Protein AF-A0A955LCF3-F1 (afdb_monomer_lite)

Structure (mmCIF, N/CA/C/O backbone):
data_AF-A0A955LCF3-F1
#
_entry.id   AF-A0A955LCF3-F1
#
loop_
_atom_site.group_PDB
_atom_site.id
_atom_site.type_symbol
_atom_site.label_atom_id
_atom_site.label_alt_id
_atom_site.label_comp_id
_atom_site.label_asym_id
_atom_site.label_entity_id
_atom_site.label_seq_id
_atom_site.pdbx_PDB_ins_code
_atom_site.Cartn_x
_atom_site.Cartn_y
_atom_site.Cartn_z
_atom_site.occupancy
_atom_site.B_iso_or_equiv
_atom_site.auth_seq_id
_atom_site.auth_comp_id
_atom_site.auth_asym_id
_atom_site.auth_atom_id
_atom_site.pdbx_PDB_model_num
ATOM 1 N N . PRO A 1 1 ? -8.621 13.567 19.763 1.00 68.56 1 PRO A N 1
ATOM 2 C CA . PRO A 1 1 ? -9.303 12.473 20.492 1.00 68.56 1 PRO A CA 1
ATOM 3 C C . PRO A 1 1 ? -10.406 11.928 19.591 1.00 68.56 1 PRO A C 1
ATOM 5 O O . PRO A 1 1 ? -11.086 12.728 18.954 1.00 68.56 1 PRO A O 1
ATOM 8 N N . ASP A 1 2 ? -10.533 10.608 19.506 1.00 77.88 2 ASP A N 1
ATOM 9 C CA . ASP A 1 2 ? -11.531 9.954 18.654 1.00 77.88 2 ASP A CA 1
ATOM 10 C C . ASP A 1 2 ? -12.906 9.910 19.340 1.00 77.88 2 ASP A C 1
ATOM 12 O O . ASP A 1 2 ? -13.928 9.897 18.662 1.00 77.88 2 ASP A O 1
ATOM 16 N N . LEU A 1 3 ? -12.944 9.946 20.681 1.00 83.19 3 LEU A N 1
ATOM 17 C CA . LEU A 1 3 ? -14.172 9.909 21.477 1.00 83.19 3 LEU A CA 1
ATOM 18 C C . LEU A 1 3 ? -14.136 10.851 22.686 1.00 83.19 3 LEU A C 1
ATOM 20 O O . LEU A 1 3 ? -13.083 11.099 23.280 1.00 83.19 3 LEU A O 1
ATOM 24 N N . ASN A 1 4 ? -15.328 11.303 23.082 1.00 85.75 4 ASN A N 1
ATOM 25 C CA . ASN A 1 4 ? -15.615 12.006 24.332 1.00 85.75 4 ASN A CA 1
ATOM 26 C C . ASN A 1 4 ? -16.815 11.329 25.008 1.00 85.75 4 ASN A C 1
ATOM 28 O O . ASN A 1 4 ? -17.884 11.236 24.403 1.00 85.75 4 ASN A O 1
ATOM 32 N N . ILE A 1 5 ? -16.629 10.831 26.228 1.00 81.25 5 ILE A N 1
ATOM 33 C CA . ILE A 1 5 ? -17.605 9.995 26.930 1.00 81.25 5 ILE A CA 1
ATOM 34 C C . ILE A 1 5 ? -17.799 10.540 28.336 1.00 81.25 5 ILE A C 1
ATOM 36 O O . ILE A 1 5 ? -16.832 10.730 29.069 1.00 81.25 5 ILE A O 1
ATOM 40 N N . TYR A 1 6 ? -19.052 10.749 28.724 1.00 79.25 6 TYR A N 1
ATOM 41 C CA . TYR A 1 6 ? -19.391 11.080 30.100 1.00 79.25 6 TYR A CA 1
ATOM 42 C C . TYR A 1 6 ? -19.313 9.823 30.973 1.00 79.25 6 TYR A C 1
ATOM 44 O O . TYR A 1 6 ? -20.026 8.853 30.721 1.00 79.25 6 TYR A O 1
ATOM 52 N N . ASP A 1 7 ? -18.447 9.847 31.983 1.00 79.62 7 ASP A N 1
ATOM 53 C CA . ASP A 1 7 ? -18.358 8.838 33.034 1.00 79.62 7 ASP A CA 1
ATOM 54 C C . ASP A 1 7 ? -19.402 9.166 34.116 1.00 79.62 7 ASP A C 1
ATOM 56 O O . ASP A 1 7 ? -19.225 10.139 34.858 1.00 79.62 7 ASP A O 1
ATOM 60 N N . PRO A 1 8 ? -20.491 8.383 34.233 1.00 71.81 8 PRO A N 1
ATOM 61 C CA . PRO A 1 8 ? -21.547 8.661 35.199 1.00 71.81 8 PRO A CA 1
ATOM 62 C C . PRO A 1 8 ? -21.117 8.396 36.647 1.00 71.81 8 PRO A C 1
ATOM 64 O O . PRO A 1 8 ? -21.701 8.982 37.558 1.00 71.81 8 PRO A O 1
ATOM 67 N N . ALA A 1 9 ? -20.108 7.548 36.878 1.00 75.25 9 ALA A N 1
ATOM 68 C CA . ALA A 1 9 ? -19.617 7.242 38.219 1.00 75.25 9 ALA A CA 1
ATOM 69 C C . ALA A 1 9 ? -18.753 8.384 38.766 1.00 75.25 9 ALA A C 1
ATOM 71 O O . ALA A 1 9 ? -18.907 8.786 39.917 1.00 75.25 9 ALA A O 1
ATOM 72 N N . ALA A 1 10 ? -17.873 8.936 37.928 1.00 81.38 10 ALA A N 1
ATOM 73 C CA . ALA A 1 10 ? -17.010 10.056 38.304 1.00 81.38 10 ALA A CA 1
ATOM 74 C C . ALA A 1 10 ? -17.613 11.439 37.989 1.00 81.38 10 ALA A C 1
ATOM 76 O O . ALA A 1 10 ? -17.036 12.456 38.367 1.00 81.38 10 ALA A O 1
ATOM 77 N N . GLN A 1 11 ? -18.758 11.488 37.302 1.00 82.56 11 GLN A N 1
ATOM 78 C CA . GLN A 1 11 ? -19.433 12.705 36.838 1.00 82.56 11 GLN A CA 1
ATOM 79 C C . GLN A 1 11 ? -18.547 13.637 35.990 1.00 82.56 11 GLN A C 1
ATOM 81 O O . GLN A 1 11 ? -18.689 14.861 36.034 1.00 82.56 11 GLN A O 1
ATOM 86 N N . VAL A 1 12 ? -17.642 13.070 35.189 1.00 86.44 12 VAL A N 1
ATOM 87 C CA . VAL A 1 12 ? -16.686 13.816 34.350 1.00 86.44 12 VAL A CA 1
ATOM 88 C C . VAL A 1 12 ? -16.657 13.290 32.920 1.00 86.44 12 VAL A C 1
ATOM 90 O O . VAL A 1 12 ? -16.959 12.131 32.661 1.00 86.44 12 VAL A O 1
ATOM 93 N N . ASN A 1 13 ? -16.241 14.134 31.978 1.00 86.25 13 ASN A N 1
ATOM 94 C CA . ASN A 1 13 ? -15.953 13.699 30.614 1.00 86.25 13 ASN A CA 1
ATOM 95 C C . ASN A 1 13 ? -14.552 13.082 30.530 1.00 86.25 13 ASN A C 1
ATOM 97 O O . ASN A 1 13 ? -13.574 13.693 30.967 1.00 86.25 13 ASN A O 1
ATOM 101 N N . ARG A 1 14 ? -14.455 11.901 29.920 1.00 86.25 14 ARG A N 1
ATOM 102 C CA . ARG A 1 14 ? -13.207 11.216 29.580 1.00 86.25 14 ARG A CA 1
ATOM 103 C C . ARG A 1 14 ? -13.008 11.221 28.065 1.00 86.25 14 ARG A C 1
ATOM 105 O O . ARG A 1 14 ? -13.948 11.018 27.297 1.00 86.25 14 ARG A O 1
ATOM 112 N N . TYR A 1 15 ? -11.767 11.435 27.640 1.00 87.56 15 TYR A N 1
ATOM 113 C CA . TYR A 1 15 ? -11.393 11.515 26.231 1.00 87.56 15 TYR A CA 1
ATOM 114 C C . TYR A 1 15 ? -10.524 10.324 25.856 1.00 87.56 15 TYR A C 1
ATOM 116 O O . TYR A 1 15 ? -9.544 10.037 26.539 1.00 87.56 15 TYR A O 1
ATOM 124 N N . T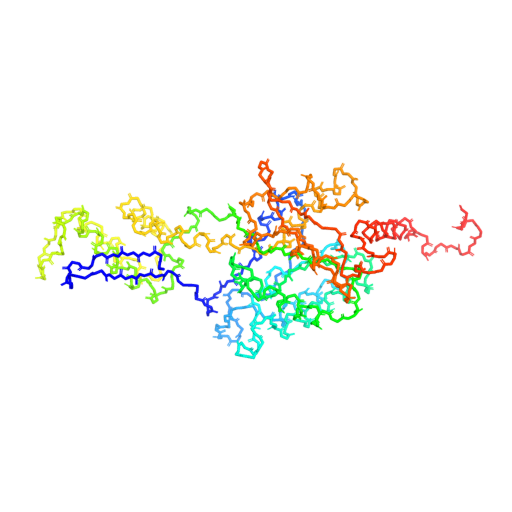YR A 1 16 ? -10.864 9.672 24.748 1.00 85.50 16 TYR A N 1
ATOM 125 C CA . TYR A 1 16 ? -10.151 8.496 24.258 1.00 85.50 16 TYR A CA 1
ATOM 126 C C . TYR A 1 16 ? -9.696 8.720 22.822 1.00 85.50 16 TYR A C 1
ATOM 128 O O . TYR A 1 16 ? -10.345 9.422 22.042 1.00 85.50 16 TYR A O 1
ATOM 136 N N . ALA A 1 17 ? -8.564 8.128 22.472 1.00 85.00 17 ALA A N 1
ATOM 137 C CA . ALA A 1 17 ? -8.089 8.023 21.105 1.00 85.00 17 ALA A CA 1
ATOM 138 C C . ALA A 1 17 ? -7.751 6.559 20.851 1.00 85.00 17 ALA A C 1
ATOM 140 O O . ALA A 1 17 ? -7.143 5.911 21.701 1.00 85.00 17 ALA A O 1
ATOM 141 N N . VAL A 1 18 ? -8.146 6.050 19.691 1.00 84.62 18 VAL A N 1
ATOM 142 C CA . VAL A 1 18 ? -7.585 4.802 19.196 1.00 84.62 18 VAL A CA 1
ATOM 143 C C . VAL A 1 18 ? -6.167 5.140 18.756 1.00 84.62 18 VAL A C 1
ATOM 145 O O . VAL A 1 18 ? -5.927 6.117 18.049 1.00 84.62 18 VAL A O 1
ATOM 148 N N . VAL A 1 19 ? -5.199 4.377 19.223 1.00 81.00 19 VAL A N 1
ATOM 149 C CA . VAL A 1 19 ? -3.806 4.548 18.825 1.00 81.00 19 VAL A CA 1
ATOM 150 C C . VAL A 1 19 ? -3.351 3.252 18.200 1.00 81.00 19 VAL A C 1
ATOM 152 O O . VAL A 1 19 ? -3.767 2.172 18.610 1.00 81.00 19 VAL A O 1
ATOM 155 N N . GLU A 1 20 ? -2.561 3.379 17.148 1.00 74.25 20 GLU A N 1
ATOM 156 C CA . GLU A 1 20 ? -1.943 2.226 16.525 1.00 74.25 20 GLU A CA 1
ATOM 157 C C . GLU A 1 20 ? -0.870 1.689 17.468 1.00 74.25 20 GLU A C 1
ATOM 159 O O . GLU A 1 20 ? 0.030 2.432 17.874 1.00 74.25 20 GLU A O 1
ATOM 164 N N . ASP A 1 21 ? -0.984 0.415 17.829 1.00 70.62 21 ASP A N 1
ATOM 165 C CA . ASP A 1 21 ? 0.067 -0.261 18.569 1.00 70.62 21 ASP A CA 1
ATOM 166 C C . ASP A 1 21 ? 1.225 -0.560 17.615 1.00 70.62 21 ASP A C 1
ATOM 168 O O . ASP A 1 21 ? 1.159 -1.459 16.779 1.00 70.62 21 ASP A O 1
ATOM 172 N N . ARG A 1 22 ? 2.299 0.223 17.737 1.00 59.50 22 ARG A N 1
ATOM 173 C CA . ARG A 1 22 ? 3.512 0.063 16.923 1.00 59.50 22 ARG A CA 1
ATOM 174 C C . ARG A 1 22 ? 4.297 -1.208 17.259 1.00 59.50 22 ARG A C 1
ATOM 176 O O . ARG A 1 22 ? 5.231 -1.528 16.532 1.00 59.50 22 ARG A O 1
ATOM 183 N N . SER A 1 23 ? 3.944 -1.904 18.342 1.00 53.34 23 SER A N 1
ATOM 184 C CA . SER A 1 23 ? 4.491 -3.218 18.685 1.00 53.34 23 SER A CA 1
ATOM 185 C C . SER A 1 23 ? 3.676 -4.382 18.108 1.00 53.34 23 SER A C 1
ATOM 187 O O . SER A 1 23 ? 4.107 -5.527 18.211 1.00 53.34 23 SER A O 1
ATOM 189 N N . ALA A 1 24 ? 2.529 -4.110 17.472 1.00 59.38 24 ALA A N 1
ATOM 190 C CA . ALA A 1 24 ? 1.652 -5.127 16.902 1.00 59.38 24 ALA A CA 1
ATOM 191 C C . ALA A 1 24 ? 1.976 -5.452 15.430 1.00 59.38 24 ALA A C 1
ATOM 193 O O . ALA A 1 24 ? 2.568 -4.663 14.690 1.00 59.38 24 ALA A O 1
ATOM 194 N N . TRP A 1 25 ? 1.543 -6.636 14.987 1.00 66.31 25 TRP A N 1
ATOM 195 C CA . TRP A 1 25 ? 1.715 -7.139 13.623 1.00 66.31 25 TRP A CA 1
ATOM 196 C C . TRP A 1 25 ? 0.864 -6.375 12.607 1.00 66.31 25 TRP A C 1
ATOM 198 O O . TRP A 1 25 ? -0.271 -6.752 12.310 1.00 66.31 25 TRP A O 1
ATOM 208 N N . LYS A 1 26 ? 1.424 -5.312 12.034 1.00 77.88 26 LYS A N 1
ATOM 209 C CA . LYS A 1 26 ? 0.866 -4.679 10.841 1.00 77.88 26 LYS A CA 1
ATOM 210 C C . LYS A 1 26 ? 1.562 -5.205 9.597 1.00 77.88 26 LYS A C 1
ATOM 212 O O . LYS A 1 26 ? 2.785 -5.249 9.543 1.00 77.88 26 LYS A O 1
ATOM 217 N N . PHE A 1 27 ? 0.764 -5.530 8.585 1.00 87.69 27 PHE A N 1
ATOM 218 C CA . PHE A 1 27 ? 1.235 -5.875 7.250 1.00 87.69 27 PHE A CA 1
ATOM 219 C C . PHE A 1 27 ? 0.326 -5.227 6.202 1.00 87.69 27 PHE A C 1
ATOM 221 O O . PHE A 1 27 ? -0.899 -5.165 6.350 1.00 87.69 27 PHE A O 1
ATOM 228 N N . ASN A 1 28 ? 0.929 -4.724 5.135 1.00 92.38 28 ASN A N 1
ATOM 229 C CA . ASN A 1 28 ? 0.263 -4.106 3.998 1.00 92.38 28 ASN A CA 1
ATOM 230 C C . ASN A 1 28 ? 0.011 -5.109 2.866 1.00 92.38 28 ASN A C 1
ATOM 232 O O . ASN A 1 28 ? -0.950 -4.904 2.129 1.00 92.38 28 ASN A O 1
ATOM 236 N N . LEU A 1 29 ? 0.803 -6.182 2.727 1.00 92.94 29 LEU A N 1
ATOM 237 C CA . LEU A 1 29 ? 0.775 -7.080 1.561 1.00 92.94 29 LEU A CA 1
ATOM 238 C C . LEU A 1 29 ? -0.628 -7.587 1.189 1.00 92.94 29 LEU A C 1
ATOM 240 O O . LEU A 1 29 ? -1.041 -7.422 0.046 1.00 92.94 29 LEU A O 1
ATOM 244 N N . TYR A 1 30 ? -1.391 -8.143 2.136 1.00 92.69 30 TYR A N 1
ATOM 245 C CA . TYR A 1 30 ? -2.743 -8.658 1.859 1.00 92.69 30 TYR A CA 1
ATOM 246 C C . TYR A 1 30 ? -3.678 -7.574 1.293 1.00 92.69 30 TYR A C 1
ATOM 248 O O . TYR A 1 30 ? -4.338 -7.766 0.270 1.00 92.69 30 TYR A O 1
ATOM 256 N N . LYS A 1 31 ? -3.692 -6.397 1.928 1.00 95.56 31 LYS A N 1
ATOM 257 C CA . LYS A 1 31 ? -4.506 -5.252 1.496 1.00 95.56 31 LYS A CA 1
ATOM 258 C C . LYS A 1 31 ? -3.986 -4.657 0.183 1.00 95.56 31 LYS A C 1
ATOM 260 O O . LYS A 1 31 ? -4.779 -4.252 -0.661 1.00 95.56 31 LYS A O 1
ATOM 265 N N . GLY A 1 32 ? -2.669 -4.664 -0.015 1.00 96.94 32 GLY A N 1
ATOM 266 C CA . GLY A 1 32 ? -2.001 -4.270 -1.250 1.00 96.94 32 GLY A CA 1
ATOM 267 C C . GLY A 1 32 ? -2.398 -5.158 -2.427 1.00 96.94 32 GLY A C 1
ATOM 268 O O . GLY A 1 32 ? -2.762 -4.638 -3.474 1.00 96.94 32 GLY A O 1
ATOM 269 N N . ILE A 1 33 ? -2.444 -6.481 -2.247 1.00 97.31 33 ILE A N 1
ATOM 270 C CA . ILE A 1 33 ? -2.895 -7.422 -3.285 1.00 97.31 33 ILE A CA 1
ATOM 271 C C . ILE A 1 33 ? -4.344 -7.129 -3.693 1.00 97.31 33 ILE A C 1
ATOM 273 O O . ILE A 1 33 ? -4.636 -7.046 -4.885 1.00 97.31 33 ILE A O 1
ATOM 277 N N . ARG A 1 34 ? -5.249 -6.905 -2.729 1.00 97.75 34 ARG A N 1
ATOM 278 C CA . ARG A 1 34 ? -6.630 -6.488 -3.038 1.00 97.75 34 ARG A CA 1
ATOM 279 C C . ARG A 1 34 ? -6.633 -5.193 -3.853 1.00 97.75 34 ARG A C 1
ATOM 281 O O . ARG A 1 34 ? -7.248 -5.140 -4.912 1.00 97.75 34 ARG A O 1
ATOM 288 N N . LEU A 1 35 ? -5.880 -4.185 -3.411 1.00 98.31 35 LEU A N 1
ATOM 289 C CA . LEU A 1 35 ? -5.780 -2.896 -4.098 1.00 98.31 35 LEU A CA 1
ATOM 290 C C . LEU A 1 35 ? -5.188 -3.012 -5.517 1.00 98.31 35 LEU A C 1
ATOM 292 O O . LEU A 1 35 ? -5.624 -2.294 -6.415 1.00 98.31 35 LEU A O 1
ATOM 296 N N . PHE A 1 36 ? -4.232 -3.918 -5.737 1.00 98.56 36 PHE A N 1
ATOM 297 C CA . PHE A 1 36 ? -3.665 -4.229 -7.052 1.00 98.56 36 PHE A CA 1
ATOM 298 C C . PHE A 1 36 ? -4.738 -4.740 -8.020 1.00 98.56 36 PHE A C 1
ATOM 300 O O . PHE A 1 36 ? -4.855 -4.219 -9.132 1.00 98.56 36 PHE A O 1
ATOM 307 N N . PHE A 1 37 ? -5.556 -5.704 -7.589 1.00 98.31 37 PHE A N 1
ATOM 308 C CA . PHE A 1 37 ? -6.634 -6.256 -8.414 1.00 98.31 37 PHE A CA 1
ATOM 309 C C . PHE A 1 37 ? -7.743 -5.238 -8.691 1.00 98.31 37 PHE A C 1
ATOM 311 O O . PHE A 1 37 ? -8.173 -5.111 -9.836 1.00 98.31 37 PHE A O 1
ATOM 318 N N . GLU A 1 38 ? -8.136 -4.442 -7.691 1.00 97.81 38 GLU A N 1
ATOM 319 C CA . GLU A 1 38 ? -9.105 -3.347 -7.870 1.00 97.81 38 GLU A CA 1
ATOM 320 C C . GLU A 1 38 ? -8.641 -2.326 -8.925 1.00 97.81 38 GLU A C 1
ATOM 322 O O . GLU A 1 38 ? -9.453 -1.737 -9.631 1.00 97.81 38 GLU A O 1
ATOM 327 N N . ASN A 1 39 ? -7.325 -2.146 -9.089 1.00 97.94 39 ASN A N 1
ATOM 328 C CA . ASN A 1 39 ? -6.742 -1.196 -10.038 1.00 97.94 39 ASN A CA 1
ATOM 329 C C . ASN A 1 39 ? -6.417 -1.792 -11.421 1.00 97.94 39 ASN A C 1
ATOM 331 O O . ASN A 1 39 ? -5.802 -1.114 -12.247 1.00 97.94 39 ASN A O 1
ATOM 335 N N . GLY A 1 40 ? -6.865 -3.018 -11.709 1.00 96.94 40 GLY A N 1
ATOM 336 C CA . GLY A 1 40 ? -6.704 -3.671 -13.014 1.00 96.94 40 GLY A CA 1
ATOM 337 C C . GLY A 1 40 ? -5.523 -4.636 -13.113 1.00 96.94 40 GLY A C 1
ATOM 338 O O . GLY A 1 40 ? -5.164 -5.045 -14.217 1.00 96.94 40 GLY A O 1
ATOM 339 N N . GLY A 1 41 ? -4.930 -5.014 -11.978 1.00 96.88 41 GLY A N 1
ATOM 340 C CA . GLY A 1 41 ? -4.024 -6.155 -11.898 1.00 96.88 41 GLY A CA 1
ATOM 341 C C . GLY A 1 41 ? -4.704 -7.468 -12.309 1.00 96.88 41 GLY A C 1
ATOM 342 O O . GLY A 1 41 ? -5.919 -7.612 -12.177 1.00 96.88 41 GLY A O 1
ATOM 343 N N . THR A 1 42 ? -3.930 -8.431 -12.815 1.00 94.69 42 THR A N 1
ATOM 344 C CA . THR A 1 42 ? -4.455 -9.701 -13.362 1.00 94.69 42 THR A CA 1
ATOM 345 C C . THR A 1 42 ? -3.771 -10.935 -12.785 1.00 94.69 42 THR A C 1
ATOM 347 O O . THR A 1 42 ? -4.429 -11.787 -12.201 1.00 94.69 42 THR A O 1
ATOM 350 N N . GLU A 1 43 ? -2.454 -11.032 -12.914 1.00 93.81 43 GLU A N 1
ATOM 351 C CA . GLU A 1 43 ? -1.640 -12.109 -12.354 1.00 93.81 43 GLU A CA 1
ATOM 352 C C . GLU A 1 43 ? -0.461 -11.487 -11.606 1.00 93.81 43 GLU A C 1
ATOM 354 O O . GLU A 1 43 ? 0.109 -10.484 -12.043 1.00 93.81 43 GLU A O 1
ATOM 359 N N . CYS A 1 44 ? -0.102 -12.059 -10.459 1.00 94.56 44 CYS A N 1
ATOM 360 C CA . CYS A 1 44 ? 1.054 -11.621 -9.690 1.00 94.56 44 CYS A CA 1
ATOM 361 C C . CYS A 1 44 ? 1.733 -12.801 -8.994 1.00 94.56 44 CYS A C 1
ATOM 363 O O . CYS A 1 44 ? 1.109 -13.815 -8.678 1.00 94.56 44 CYS A O 1
ATOM 365 N N . PHE A 1 45 ? 3.030 -12.646 -8.745 1.00 94.94 45 PHE A N 1
ATOM 366 C CA . PHE A 1 45 ? 3.792 -13.540 -7.885 1.00 94.94 45 PHE A CA 1
ATOM 367 C C . PHE A 1 45 ? 3.786 -12.974 -6.468 1.00 94.94 45 PHE A C 1
ATOM 369 O O . PHE A 1 45 ? 3.961 -11.770 -6.278 1.00 94.94 45 PHE A O 1
ATOM 376 N N . VAL A 1 46 ? 3.613 -13.843 -5.476 1.00 94.38 46 VAL A N 1
ATOM 377 C CA . VAL A 1 46 ? 3.696 -13.474 -4.061 1.00 94.38 46 VAL A CA 1
ATOM 378 C C . VAL A 1 46 ? 4.872 -14.213 -3.447 1.00 94.38 46 VAL A C 1
ATOM 380 O O . VAL A 1 46 ? 4.906 -15.442 -3.445 1.00 94.38 46 VAL A O 1
ATOM 383 N N . VAL A 1 47 ? 5.828 -13.453 -2.919 1.00 92.44 47 VAL A N 1
ATOM 384 C CA . VAL A 1 47 ? 6.967 -13.992 -2.174 1.00 92.44 47 VAL A CA 1
ATOM 385 C C . VAL A 1 47 ? 6.696 -13.754 -0.698 1.00 92.44 47 VAL A C 1
ATOM 387 O O . VAL A 1 47 ? 6.839 -12.637 -0.206 1.00 92.44 47 VAL A O 1
ATOM 390 N N . SER A 1 48 ? 6.246 -14.795 -0.001 1.00 87.56 48 SER A N 1
ATOM 391 C CA . SER A 1 48 ? 6.061 -14.728 1.448 1.00 87.56 48 SER A CA 1
ATOM 392 C C . SER A 1 48 ? 7.423 -14.751 2.125 1.00 87.56 48 SER A C 1
ATOM 394 O O . SER A 1 48 ? 8.212 -15.667 1.888 1.00 87.56 48 SER A O 1
ATOM 396 N N . VAL A 1 49 ? 7.688 -13.762 2.973 1.00 86.62 49 VAL A N 1
ATOM 397 C CA . VAL A 1 49 ? 8.933 -13.665 3.736 1.00 86.62 49 VAL A CA 1
ATOM 398 C C . VAL A 1 49 ? 8.617 -13.706 5.225 1.00 86.62 49 VAL A C 1
ATOM 400 O O . VAL A 1 49 ? 8.012 -12.792 5.774 1.00 86.62 49 VAL A O 1
ATOM 403 N N . GLY A 1 50 ? 8.998 -14.805 5.870 1.00 77.75 50 GLY A N 1
ATOM 404 C CA . GLY A 1 50 ? 8.630 -15.077 7.257 1.00 77.75 50 GLY A CA 1
ATOM 405 C C . GLY A 1 50 ? 7.211 -15.627 7.417 1.00 77.75 50 GLY A C 1
ATOM 406 O O . GLY A 1 50 ? 6.531 -15.973 6.445 1.00 77.75 50 GLY A O 1
ATOM 407 N N . ASP A 1 51 ? 6.798 -15.738 8.672 1.00 71.38 51 ASP A N 1
ATOM 408 C CA . ASP A 1 51 ? 5.480 -16.187 9.091 1.00 71.38 51 ASP A CA 1
ATOM 409 C C . ASP A 1 51 ? 4.835 -15.156 10.032 1.00 71.38 51 ASP A C 1
ATOM 411 O O . ASP A 1 51 ? 5.443 -14.169 10.447 1.00 71.38 51 ASP A O 1
ATOM 415 N N . TYR A 1 52 ? 3.567 -15.386 10.364 1.00 63.69 52 TYR A N 1
ATOM 416 C CA . TYR A 1 52 ? 2.858 -14.617 11.386 1.00 63.69 52 TYR A CA 1
ATOM 417 C C . TYR A 1 52 ? 3.219 -15.085 12.812 1.00 63.69 52 TYR A C 1
ATOM 419 O O . TYR A 1 52 ? 2.594 -14.643 13.777 1.00 63.69 52 TYR A O 1
ATOM 427 N N . THR A 1 53 ? 4.165 -16.024 12.962 1.00 53.28 53 THR A N 1
ATOM 428 C CA . THR A 1 53 ? 4.365 -16.818 14.179 1.00 53.28 53 THR A CA 1
ATOM 429 C C . THR A 1 53 ? 5.826 -17.248 14.373 1.00 53.28 53 THR A C 1
ATOM 431 O O . THR A 1 53 ? 6.200 -18.354 14.007 1.00 53.28 53 THR A O 1
ATOM 434 N N . THR A 1 54 ? 6.592 -16.452 15.121 1.00 44.78 54 THR A N 1
ATOM 435 C CA . THR A 1 54 ? 7.855 -16.825 15.800 1.00 44.78 54 THR A CA 1
ATOM 436 C C . THR A 1 54 ? 9.063 -17.238 14.937 1.00 44.78 54 THR A C 1
ATOM 438 O O . THR A 1 54 ? 9.049 -18.239 14.231 1.00 44.78 54 THR A O 1
ATOM 441 N N . ARG A 1 55 ? 10.211 -16.582 15.166 1.00 43.53 55 ARG A N 1
ATOM 442 C CA . ARG A 1 55 ? 11.550 -17.129 14.870 1.00 43.53 55 ARG A CA 1
ATOM 443 C C . ARG A 1 55 ? 12.152 -17.569 16.210 1.00 43.53 55 ARG A C 1
ATOM 445 O O . ARG A 1 55 ? 12.161 -16.790 17.153 1.00 43.53 55 ARG A O 1
ATOM 452 N N . GLU A 1 56 ? 12.582 -18.827 16.319 1.00 44.53 56 GLU A N 1
ATOM 453 C CA . GLU A 1 56 ? 13.190 -19.409 17.540 1.00 44.53 56 GLU A CA 1
ATOM 454 C C . GLU A 1 56 ? 12.301 -19.431 18.805 1.00 44.53 56 GLU A C 1
ATOM 456 O O . GLU A 1 56 ? 12.798 -19.441 19.926 1.00 44.53 56 GLU A O 1
ATOM 461 N N . GLY A 1 57 ? 10.974 -19.500 18.651 1.00 43.88 57 GLY A N 1
ATOM 462 C CA . GLY A 1 57 ? 10.053 -19.597 19.794 1.00 43.88 57 GLY A CA 1
ATOM 463 C C . GLY A 1 57 ? 9.803 -18.275 20.528 1.00 43.88 57 GLY A C 1
ATOM 464 O O . GLY A 1 57 ? 9.067 -18.268 21.513 1.00 43.88 57 GLY A O 1
ATOM 465 N N . GLU A 1 58 ? 10.342 -17.161 20.025 1.00 45.38 58 GLU A N 1
ATOM 466 C CA . GLU A 1 58 ? 10.010 -15.810 20.476 1.00 45.38 58 GLU A CA 1
ATOM 467 C C . GLU A 1 58 ? 9.201 -15.070 19.398 1.00 45.38 58 GLU A C 1
ATOM 469 O O . GLU A 1 58 ? 9.481 -15.146 18.198 1.00 45.38 58 GLU A O 1
ATOM 474 N N . LEU A 1 59 ? 8.150 -14.365 19.825 1.00 49.94 59 LEU A N 1
ATOM 475 C CA . LEU A 1 59 ? 7.341 -13.499 18.965 1.00 49.94 59 LEU A CA 1
ATOM 476 C C . LEU A 1 59 ? 8.194 -12.289 18.559 1.00 49.94 59 LEU A C 1
ATOM 478 O O . LEU A 1 59 ? 8.258 -11.309 19.296 1.00 49.94 59 LEU A O 1
ATOM 482 N N . GLN A 1 60 ? 8.845 -12.334 17.395 1.00 55.28 60 GLN A N 1
ATOM 483 C CA . GLN A 1 60 ? 9.373 -11.113 16.788 1.00 55.28 60 GLN A CA 1
ATOM 484 C C . GLN A 1 60 ? 8.233 -10.403 16.060 1.00 55.28 60 GLN A C 1
ATOM 486 O O . GLN A 1 60 ? 7.697 -10.894 15.069 1.00 55.28 60 GLN A O 1
ATOM 491 N N . ALA A 1 61 ? 7.804 -9.274 16.616 1.00 60.50 61 ALA A N 1
ATOM 492 C CA . ALA A 1 61 ? 6.802 -8.424 16.001 1.00 60.50 61 ALA A CA 1
ATOM 493 C C . ALA A 1 61 ? 7.397 -7.606 14.846 1.00 60.50 61 ALA A C 1
ATOM 495 O O . ALA A 1 61 ? 8.540 -7.155 14.914 1.00 60.50 61 ALA A O 1
ATOM 496 N N . GLY A 1 62 ? 6.584 -7.362 13.817 1.00 74.62 62 GLY A N 1
ATOM 497 C CA . GLY A 1 62 ? 6.899 -6.430 12.735 1.00 74.62 62 GLY A CA 1
ATOM 498 C C . GLY A 1 62 ? 7.632 -7.033 11.534 1.00 74.62 62 GLY A C 1
ATOM 499 O O . GLY A 1 62 ? 7.786 -8.244 11.392 1.00 74.62 62 GLY A O 1
ATOM 500 N N . VAL A 1 63 ? 8.033 -6.150 10.621 1.00 85.75 63 VAL A N 1
ATOM 501 C CA . VAL A 1 63 ? 8.662 -6.497 9.341 1.00 85.75 63 VAL A CA 1
ATOM 502 C C . VAL A 1 63 ? 10.185 -6.525 9.493 1.00 85.75 63 VAL A C 1
ATOM 504 O O . VAL A 1 63 ? 10.769 -5.627 10.094 1.00 85.75 63 VAL A O 1
ATOM 507 N N . SER A 1 64 ? 10.835 -7.539 8.915 1.00 87.38 64 SER A N 1
ATOM 508 C CA . SER A 1 64 ? 12.294 -7.714 8.930 1.00 87.38 64 SER A CA 1
ATOM 509 C C . SER A 1 64 ? 12.907 -7.383 7.568 1.00 87.38 64 SER A C 1
ATOM 511 O O . SER A 1 64 ? 12.509 -7.954 6.548 1.00 87.38 64 SER A O 1
ATOM 513 N N . GLY A 1 65 ? 13.912 -6.501 7.553 1.00 90.44 65 GLY A N 1
ATOM 514 C CA . GLY A 1 65 ? 14.659 -6.156 6.343 1.00 90.44 65 GLY A CA 1
ATOM 515 C C . GLY A 1 65 ? 15.411 -7.355 5.773 1.00 90.44 65 GLY A C 1
ATOM 516 O O . GLY A 1 65 ? 15.332 -7.597 4.575 1.00 90.44 65 GLY A O 1
ATOM 517 N N . GLU A 1 66 ? 16.040 -8.164 6.633 1.00 91.12 66 GLU A N 1
ATOM 518 C CA . GLU A 1 66 ? 16.714 -9.415 6.243 1.00 91.12 66 GLU A CA 1
ATOM 519 C C . GLU A 1 66 ? 15.746 -10.369 5.525 1.00 91.12 66 GLU A C 1
ATOM 521 O O . GLU A 1 66 ? 16.072 -10.928 4.479 1.00 91.12 66 GLU A O 1
ATOM 526 N N . SER A 1 67 ? 14.527 -10.518 6.055 1.00 91.25 67 SER A N 1
ATOM 527 C CA . SER A 1 67 ? 13.521 -11.406 5.462 1.00 91.25 67 SER A CA 1
ATOM 528 C C . SER A 1 67 ? 13.069 -10.901 4.089 1.00 91.25 67 SER A C 1
ATOM 530 O O . SER A 1 67 ? 13.019 -11.679 3.135 1.00 91.25 67 SER A O 1
ATOM 532 N N . LEU A 1 68 ? 12.796 -9.597 3.957 1.00 94.94 68 LEU A N 1
ATOM 533 C CA . LEU A 1 68 ? 12.449 -8.975 2.673 1.00 94.94 68 LEU A CA 1
ATOM 534 C C . LEU A 1 68 ? 13.591 -9.075 1.652 1.00 94.94 68 LEU A C 1
ATOM 536 O O . LEU A 1 68 ? 13.344 -9.383 0.486 1.00 94.94 68 LEU A O 1
ATOM 540 N N . GLU A 1 69 ? 14.836 -8.863 2.081 1.00 96.06 69 GLU A N 1
ATOM 541 C CA . GLU A 1 69 ? 16.015 -9.027 1.230 1.00 96.06 69 GLU A CA 1
ATOM 542 C C . GLU A 1 69 ? 16.187 -10.475 0.757 1.00 96.06 69 GLU A C 1
ATOM 544 O O . GLU A 1 69 ? 16.552 -10.679 -0.402 1.00 96.06 69 GLU A O 1
ATOM 549 N N . GLY A 1 70 ? 15.885 -11.462 1.607 1.00 95.00 70 GLY A N 1
ATOM 550 C CA . GLY A 1 70 ? 15.885 -12.878 1.235 1.00 95.00 70 GLY A CA 1
ATOM 551 C C . GLY A 1 70 ? 14.797 -13.227 0.214 1.00 95.00 70 GLY A C 1
ATOM 552 O O . GLY A 1 70 ? 15.037 -14.005 -0.708 1.00 95.00 70 GLY A O 1
ATOM 553 N N . GLY A 1 71 ? 13.616 -12.609 0.314 1.00 94.44 71 GLY A N 1
ATOM 554 C CA . GLY A 1 71 ? 12.576 -12.732 -0.714 1.00 94.44 71 GLY A CA 1
ATOM 555 C C . GLY A 1 71 ? 12.989 -12.122 -2.055 1.00 94.44 71 GLY A C 1
ATOM 556 O O . GLY A 1 71 ? 12.711 -12.690 -3.111 1.00 94.44 71 GLY A O 1
ATOM 557 N N . LEU A 1 72 ? 13.695 -10.990 -2.020 1.00 96.00 72 LEU A N 1
ATOM 558 C CA . LEU A 1 72 ? 14.240 -10.352 -3.217 1.00 96.00 72 LEU A CA 1
ATOM 559 C C . LEU A 1 72 ? 15.316 -11.227 -3.891 1.00 96.00 72 LEU A C 1
ATOM 561 O O . LEU A 1 72 ? 15.293 -11.380 -5.116 1.00 96.00 72 LEU A O 1
ATOM 565 N N . ASP A 1 73 ? 16.186 -11.862 -3.098 1.00 95.88 73 ASP A N 1
ATOM 566 C CA . ASP A 1 73 ? 17.174 -12.833 -3.591 1.00 95.88 73 ASP A CA 1
ATOM 567 C C . ASP A 1 73 ? 16.502 -14.052 -4.232 1.00 95.88 73 ASP A C 1
ATOM 569 O O . ASP A 1 73 ? 16.930 -14.514 -5.290 1.00 95.88 73 ASP A O 1
ATOM 573 N N . ALA A 1 74 ? 15.403 -14.542 -3.648 1.00 94.19 74 ALA A N 1
ATOM 574 C CA . ALA A 1 74 ? 14.671 -15.695 -4.171 1.00 94.19 74 ALA A CA 1
ATOM 575 C C . ALA A 1 74 ? 14.103 -15.468 -5.583 1.00 94.19 74 ALA A C 1
ATOM 577 O O . ALA A 1 74 ? 13.922 -16.429 -6.331 1.00 94.19 74 ALA A O 1
ATOM 578 N N . ILE A 1 75 ? 13.839 -14.214 -5.967 1.00 94.38 75 ILE A N 1
ATOM 579 C CA . ILE A 1 75 ? 13.355 -13.872 -7.312 1.00 94.38 75 ILE A CA 1
ATOM 580 C C . ILE A 1 75 ? 14.462 -13.406 -8.262 1.00 94.38 75 ILE A C 1
ATOM 582 O O . ILE A 1 75 ? 14.157 -13.105 -9.417 1.00 94.38 75 ILE A O 1
ATOM 586 N N . ALA A 1 76 ? 15.721 -13.311 -7.820 1.00 93.50 76 ALA A N 1
ATOM 587 C CA . ALA A 1 76 ? 16.811 -12.745 -8.621 1.00 93.50 76 ALA A CA 1
ATOM 588 C C . ALA A 1 76 ? 17.053 -13.517 -9.925 1.00 93.50 76 ALA A C 1
ATOM 590 O O . ALA A 1 76 ? 17.172 -12.900 -10.982 1.00 93.50 76 ALA A O 1
ATOM 591 N N . ASP A 1 77 ? 17.034 -14.847 -9.861 1.00 90.62 77 ASP A N 1
ATOM 592 C CA . ASP A 1 77 ? 17.217 -15.730 -11.023 1.00 90.62 77 ASP A CA 1
ATOM 593 C C . ASP A 1 77 ? 15.894 -16.299 -11.561 1.00 90.62 77 ASP A C 1
ATOM 595 O O . ASP A 1 77 ? 15.889 -17.184 -12.416 1.00 90.62 77 ASP A O 1
ATOM 599 N N . PHE A 1 78 ? 14.759 -15.811 -11.055 1.00 90.88 78 PHE A N 1
ATOM 600 C CA . PHE A 1 78 ? 13.444 -16.244 -11.506 1.00 90.88 78 PHE A CA 1
ATOM 601 C C . PHE A 1 78 ? 12.976 -15.400 -12.699 1.00 90.88 78 PHE A C 1
ATOM 603 O O . PHE A 1 78 ? 12.869 -14.171 -12.602 1.00 90.88 78 PHE A O 1
ATOM 610 N N . ASP A 1 79 ? 12.672 -16.075 -13.809 1.00 85.25 79 ASP A N 1
ATOM 611 C CA . ASP A 1 79 ? 12.079 -15.481 -15.008 1.00 85.25 79 ASP A CA 1
ATOM 612 C C . ASP A 1 79 ? 10.559 -15.333 -14.822 1.00 85.25 79 ASP A C 1
ATOM 614 O O . ASP A 1 79 ? 9.852 -16.309 -14.569 1.00 85.25 79 ASP A O 1
ATOM 618 N N . GLY A 1 80 ? 10.033 -14.116 -14.973 1.00 84.69 80 GLY A N 1
ATOM 619 C CA . GLY A 1 80 ? 8.589 -13.860 -14.896 1.00 84.69 80 GLY A CA 1
ATOM 620 C C . GLY A 1 80 ? 8.215 -12.486 -14.335 1.00 84.69 80 GLY A C 1
ATOM 621 O O . GLY A 1 80 ? 7.432 -11.780 -14.971 1.00 84.69 80 GLY A O 1
ATOM 622 N N . PRO A 1 81 ? 8.751 -12.065 -13.173 1.00 89.75 81 PRO A N 1
ATOM 623 C CA . PRO A 1 81 ? 8.426 -10.773 -12.586 1.00 89.75 81 PRO A CA 1
ATOM 624 C C . PRO A 1 81 ? 8.943 -9.629 -13.460 1.00 89.75 81 PRO A C 1
ATOM 626 O O . PRO A 1 81 ? 10.144 -9.501 -13.667 1.00 89.75 81 PRO A O 1
ATOM 629 N N . THR A 1 82 ? 8.043 -8.766 -13.931 1.00 95.38 82 THR A N 1
ATOM 630 C CA . THR A 1 82 ? 8.387 -7.548 -14.695 1.00 95.38 82 THR A CA 1
ATOM 631 C C . THR A 1 82 ? 8.250 -6.271 -13.864 1.00 95.38 82 THR A C 1
ATOM 633 O O . THR A 1 82 ? 8.773 -5.219 -14.233 1.00 95.38 82 THR A O 1
ATOM 636 N N . LEU A 1 83 ? 7.574 -6.356 -12.717 1.00 97.50 83 LEU A N 1
ATOM 637 C CA . LEU A 1 83 ? 7.447 -5.296 -11.724 1.00 97.50 83 LEU A CA 1
ATOM 638 C C . LEU A 1 83 ? 7.836 -5.849 -10.351 1.00 97.50 83 LEU A C 1
ATOM 640 O O . LEU A 1 83 ? 7.465 -6.972 -10.012 1.00 97.50 83 LEU A O 1
ATOM 644 N N . VAL A 1 84 ? 8.562 -5.055 -9.564 1.00 97.75 84 VAL A N 1
ATOM 645 C CA . VAL A 1 84 ? 8.941 -5.388 -8.182 1.00 97.75 84 VAL A CA 1
ATOM 646 C C . VAL A 1 84 ? 8.419 -4.303 -7.246 1.00 97.75 84 VAL A C 1
ATOM 648 O O . VAL A 1 84 ? 8.633 -3.114 -7.483 1.00 97.75 84 VAL A O 1
ATOM 651 N N . LEU A 1 85 ? 7.725 -4.720 -6.190 1.00 97.00 85 LEU A N 1
ATOM 652 C CA . LEU A 1 85 ? 7.120 -3.857 -5.177 1.00 97.00 85 LEU A CA 1
ATOM 653 C C . LEU A 1 85 ? 7.236 -4.497 -3.793 1.00 97.00 85 LEU A C 1
ATOM 655 O O . LEU A 1 85 ? 7.187 -5.717 -3.659 1.00 97.00 85 LEU A O 1
ATOM 659 N N . LEU A 1 86 ? 7.395 -3.654 -2.774 1.00 96.25 86 LEU A N 1
ATOM 660 C CA . LEU A 1 86 ? 7.668 -4.049 -1.390 1.00 96.25 86 LEU A CA 1
ATOM 661 C C . LEU A 1 86 ? 6.749 -3.257 -0.437 1.00 96.25 86 LEU A C 1
ATOM 663 O O . LEU A 1 86 ? 7.230 -2.399 0.303 1.00 96.25 86 LEU A O 1
ATOM 667 N N . PRO A 1 87 ? 5.422 -3.494 -0.452 1.00 94.69 87 PRO A N 1
ATOM 668 C CA . PRO A 1 87 ? 4.456 -2.668 0.284 1.00 94.69 87 PRO A CA 1
ATOM 669 C C . PRO A 1 87 ? 4.676 -2.690 1.806 1.00 94.69 87 PRO A C 1
ATOM 671 O O . PRO A 1 87 ? 4.341 -1.731 2.505 1.00 94.69 87 PRO A O 1
ATOM 674 N N . ASP A 1 88 ? 5.266 -3.763 2.331 1.00 93.62 88 ASP A N 1
ATOM 675 C CA . ASP A 1 88 ? 5.578 -3.911 3.756 1.00 93.62 88 ASP A CA 1
ATOM 676 C C . ASP A 1 88 ? 6.858 -3.176 4.173 1.00 93.62 88 ASP A C 1
ATOM 678 O O . ASP A 1 88 ? 7.063 -2.939 5.360 1.00 93.62 88 ASP A O 1
ATOM 682 N N . ALA A 1 89 ? 7.695 -2.732 3.227 1.00 94.56 89 ALA A N 1
ATOM 683 C CA . ALA A 1 89 ? 8.954 -2.056 3.545 1.00 94.56 89 ALA A CA 1
ATOM 684 C C . ALA A 1 89 ? 8.748 -0.728 4.299 1.00 94.56 89 ALA A C 1
ATOM 686 O O . ALA A 1 89 ? 9.612 -0.321 5.070 1.00 94.56 89 ALA A O 1
ATOM 687 N N . LEU A 1 90 ? 7.590 -0.071 4.149 1.00 93.44 90 LEU A N 1
ATOM 688 C CA . LEU A 1 90 ? 7.248 1.129 4.928 1.00 93.44 90 LEU A CA 1
ATOM 689 C C . LEU A 1 90 ? 7.064 0.870 6.432 1.00 93.44 90 LEU A C 1
ATOM 691 O O . LEU A 1 90 ? 6.971 1.825 7.199 1.00 93.44 90 LEU A O 1
ATOM 695 N N . LEU A 1 91 ? 6.960 -0.396 6.838 1.00 91.06 91 LEU A N 1
ATOM 696 C CA . LEU A 1 91 ? 6.792 -0.819 8.229 1.00 91.06 91 LEU A CA 1
ATOM 697 C C . LEU A 1 91 ? 8.119 -1.246 8.871 1.00 91.06 91 LEU A C 1
ATOM 699 O O . LEU A 1 91 ? 8.124 -1.653 10.032 1.00 91.06 91 LEU A O 1
ATOM 703 N N . LEU A 1 92 ? 9.232 -1.170 8.131 1.00 91.00 92 LEU A N 1
ATOM 704 C CA . LEU A 1 92 ? 10.559 -1.396 8.694 1.00 91.00 92 LEU A CA 1
ATOM 705 C C . LEU A 1 92 ? 10.835 -0.375 9.807 1.00 91.00 92 LEU A C 1
ATOM 707 O O . LEU A 1 92 ? 10.466 0.791 9.667 1.00 91.00 92 LEU A O 1
ATOM 711 N N . PRO A 1 93 ? 11.467 -0.787 10.915 1.00 88.25 93 PRO A N 1
ATOM 712 C CA . PRO A 1 93 ? 11.723 0.112 12.028 1.00 88.25 93 PRO A CA 1
ATOM 713 C C . PRO A 1 93 ? 12.723 1.209 11.643 1.00 88.25 93 PRO A C 1
ATOM 715 O O . PRO A 1 93 ? 13.632 1.000 10.835 1.00 88.25 93 PRO A O 1
ATOM 718 N N . ASN A 1 94 ? 12.555 2.381 12.255 1.00 89.12 94 ASN A N 1
ATOM 719 C CA . ASN A 1 94 ? 13.538 3.458 12.219 1.00 89.12 94 ASN A CA 1
ATOM 720 C C . ASN A 1 94 ? 14.654 3.157 13.240 1.00 89.12 94 ASN A C 1
ATOM 722 O O . ASN A 1 94 ? 14.345 2.838 14.389 1.00 89.12 94 ASN A O 1
ATOM 726 N N . ASP A 1 95 ? 15.920 3.267 12.827 1.00 86.94 95 ASP A N 1
ATOM 727 C CA . ASP A 1 95 ? 17.083 2.988 13.683 1.00 86.94 95 ASP A CA 1
ATOM 728 C C . ASP A 1 95 ? 17.485 4.175 14.588 1.00 86.94 95 ASP A C 1
ATOM 730 O O . ASP A 1 95 ? 18.147 3.971 15.604 1.00 86.94 95 ASP A O 1
ATOM 734 N N . ASP A 1 96 ? 17.079 5.401 14.243 1.00 85.44 96 ASP A N 1
ATOM 735 C CA . ASP A 1 96 ? 17.315 6.651 14.982 1.00 85.44 96 ASP A CA 1
ATOM 736 C C . ASP A 1 96 ? 16.066 7.569 14.966 1.00 85.44 96 ASP A C 1
ATOM 738 O O . ASP A 1 96 ? 16.049 8.626 14.324 1.00 85.44 96 ASP A O 1
ATOM 742 N N . PRO A 1 97 ? 14.978 7.184 15.662 1.00 80.31 97 PRO A N 1
ATOM 743 C CA . PRO A 1 97 ? 13.721 7.928 15.623 1.00 80.31 97 PRO A CA 1
ATOM 744 C C . PRO A 1 97 ? 13.793 9.307 16.298 1.00 80.31 97 PRO A C 1
ATOM 746 O O . PRO A 1 97 ? 12.912 10.135 16.064 1.00 80.31 97 PRO A O 1
ATOM 749 N N . GLU A 1 98 ? 14.796 9.554 17.146 1.00 81.94 98 GLU A N 1
ATOM 750 C CA . GLU A 1 98 ? 15.002 10.846 17.813 1.00 81.94 98 GLU A CA 1
ATOM 751 C C . GLU A 1 98 ? 15.854 11.809 16.967 1.00 81.94 98 GLU A C 1
ATOM 753 O O . GLU A 1 98 ? 15.665 13.024 17.071 1.00 81.94 98 GLU A O 1
ATOM 758 N N . GLY A 1 99 ? 16.757 11.292 16.121 1.00 83.88 99 GLY A N 1
ATOM 759 C CA . GLY A 1 99 ? 17.615 12.079 15.232 1.00 83.88 99 GLY A CA 1
ATOM 760 C C . GLY A 1 99 ? 17.052 12.278 13.822 1.00 83.88 99 GLY A C 1
ATOM 761 O O . GLY A 1 99 ? 16.832 13.421 13.410 1.00 83.88 99 GLY A O 1
ATOM 762 N N . ASP A 1 100 ? 16.800 11.193 13.083 1.00 82.19 100 ASP A N 1
ATOM 763 C CA . ASP A 1 100 ? 16.238 11.219 11.723 1.00 82.19 100 ASP A CA 1
ATOM 764 C C . ASP A 1 100 ? 14.992 10.319 11.624 1.00 82.19 100 ASP A C 1
ATOM 766 O O . ASP A 1 100 ? 15.067 9.162 11.193 1.00 82.19 100 ASP A O 1
ATOM 770 N N . PRO A 1 101 ? 13.799 10.839 11.975 1.00 86.19 101 PRO A N 1
ATOM 771 C CA . PRO A 1 101 ? 12.570 10.051 11.965 1.00 86.19 101 PRO A CA 1
ATOM 772 C C . PRO A 1 101 ? 12.133 9.612 10.553 1.00 86.19 101 PRO A C 1
ATOM 774 O O . PRO A 1 101 ? 11.222 8.788 10.424 1.00 86.19 101 PRO A O 1
ATOM 777 N N . TRP A 1 102 ? 12.773 10.113 9.491 1.00 90.12 102 TRP A N 1
ATOM 778 C CA . TRP A 1 102 ? 12.362 9.922 8.098 1.00 90.12 102 TRP A CA 1
ATOM 779 C C . TRP A 1 102 ? 13.160 8.846 7.355 1.00 90.12 102 TRP A C 1
ATOM 781 O O . TRP A 1 102 ? 12.993 8.704 6.142 1.00 90.12 102 TRP A O 1
ATOM 791 N N . GLN A 1 103 ? 14.004 8.077 8.049 1.00 86.00 103 GLN A N 1
ATOM 792 C CA . GLN A 1 103 ? 14.844 7.054 7.429 1.00 86.00 103 GLN A CA 1
ATOM 793 C C . GLN A 1 103 ? 14.852 5.730 8.212 1.00 86.00 103 GLN A C 1
ATOM 795 O O . GLN A 1 103 ? 14.652 5.678 9.416 1.00 86.00 103 GLN A O 1
ATOM 800 N N . SER A 1 104 ? 15.074 4.627 7.506 1.00 92.88 104 SER A N 1
ATOM 801 C CA . SER A 1 104 ? 15.395 3.319 8.081 1.00 92.88 104 SER A CA 1
ATOM 802 C C . SER A 1 104 ? 16.555 2.749 7.276 1.00 92.88 104 SER A C 1
ATOM 804 O O . SER A 1 104 ? 16.479 2.706 6.043 1.00 92.88 104 SER A O 1
ATOM 806 N N . SER A 1 105 ? 17.638 2.330 7.934 1.00 93.56 105 SER A N 1
ATOM 807 C CA . SER A 1 105 ? 18.808 1.767 7.247 1.00 93.56 105 SER A CA 1
ATOM 808 C C . SER A 1 105 ? 18.453 0.473 6.511 1.00 93.56 105 SER A C 1
ATOM 810 O O . SER A 1 105 ? 18.917 0.253 5.391 1.00 93.56 105 SER A O 1
ATOM 812 N N . GLN A 1 106 ? 17.545 -0.327 7.082 1.00 94.81 106 GLN A N 1
ATOM 813 C CA . GLN A 1 106 ? 17.005 -1.530 6.451 1.00 94.81 106 GLN A CA 1
ATOM 814 C C . GLN A 1 106 ? 16.193 -1.188 5.196 1.00 94.81 106 GLN A C 1
ATOM 816 O O . GLN A 1 106 ? 16.393 -1.802 4.150 1.00 94.81 106 GLN A O 1
ATOM 821 N N . PHE A 1 107 ? 15.321 -0.172 5.261 1.00 96.00 107 PHE A N 1
ATOM 822 C CA . PHE A 1 107 ? 14.568 0.290 4.088 1.00 96.00 107 PHE A CA 1
ATOM 823 C C . PHE A 1 107 ? 15.501 0.791 2.979 1.00 96.00 107 PHE A C 1
ATOM 825 O O . PHE A 1 107 ? 15.299 0.490 1.799 1.00 96.00 107 PHE A O 1
ATOM 832 N N . VAL A 1 108 ? 16.534 1.548 3.359 1.00 96.25 108 VAL A N 1
ATOM 833 C CA . VAL A 1 108 ? 17.545 2.075 2.440 1.00 96.25 108 VAL A CA 1
ATOM 834 C C . VAL A 1 108 ? 18.302 0.939 1.750 1.00 96.25 108 VAL A C 1
ATOM 836 O O . VAL A 1 108 ? 18.349 0.920 0.519 1.00 96.25 108 VAL A O 1
ATOM 839 N N . SER A 1 109 ? 18.830 -0.024 2.514 1.00 96.88 109 SER A N 1
ATOM 840 C CA . SER A 1 109 ? 19.537 -1.199 1.980 1.00 96.88 109 SER A CA 1
ATOM 841 C C . SER A 1 109 ? 18.666 -1.976 0.993 1.00 96.88 109 SER A C 1
ATOM 843 O O . SER A 1 109 ? 19.052 -2.185 -0.162 1.00 96.88 109 SER A O 1
ATOM 845 N N . LEU A 1 110 ? 17.437 -2.299 1.402 1.00 97.75 110 LEU A N 1
ATOM 846 C CA . LEU A 1 110 ? 16.483 -3.044 0.588 1.00 97.75 110 LEU A CA 1
ATOM 847 C C . LEU A 1 110 ? 16.123 -2.303 -0.709 1.00 97.75 110 LEU A C 1
ATOM 849 O O . LEU A 1 110 ? 16.068 -2.909 -1.783 1.00 97.75 110 LEU A O 1
ATOM 853 N N . THR A 1 111 ? 15.912 -0.986 -0.643 1.00 97.81 111 THR A N 1
ATOM 854 C CA . THR A 1 111 ? 15.587 -0.166 -1.822 1.00 97.81 111 THR A CA 1
ATOM 855 C C . THR A 1 111 ? 16.756 -0.107 -2.803 1.00 97.81 111 THR A C 1
ATOM 857 O O . THR A 1 111 ? 16.562 -0.310 -4.004 1.00 97.81 111 THR A O 1
ATOM 860 N N . GLN A 1 112 ? 17.980 0.113 -2.309 1.00 98.06 112 GLN A N 1
ATOM 861 C CA . GLN A 1 112 ? 19.188 0.093 -3.140 1.00 98.06 112 GLN A CA 1
ATOM 862 C C . GLN A 1 112 ? 19.380 -1.272 -3.814 1.00 98.06 112 GLN A C 1
ATOM 864 O O . GLN A 1 112 ? 19.632 -1.335 -5.019 1.00 98.06 112 GLN A O 1
ATOM 869 N N . LYS A 1 113 ? 19.207 -2.366 -3.061 1.00 98.12 113 LYS A N 1
ATOM 870 C CA . LYS A 1 113 ? 19.289 -3.738 -3.581 1.00 98.12 113 LYS A CA 1
ATOM 871 C C . LYS A 1 113 ? 18.232 -3.999 -4.656 1.00 98.12 113 LYS A C 1
ATOM 873 O O . LYS A 1 113 ? 18.557 -4.546 -5.705 1.00 98.12 113 LYS A O 1
ATOM 878 N N . THR A 1 114 ? 17.000 -3.535 -4.443 1.00 98.38 114 THR A N 1
ATOM 879 C CA . THR A 1 114 ? 15.897 -3.658 -5.414 1.00 98.38 114 THR A CA 1
ATOM 880 C C . THR A 1 114 ? 16.225 -2.955 -6.728 1.00 98.38 114 THR A C 1
ATOM 882 O O . THR A 1 114 ? 16.071 -3.545 -7.798 1.00 98.38 114 THR A O 1
ATOM 885 N N . LEU A 1 115 ? 16.714 -1.712 -6.666 1.00 98.56 115 LEU A N 1
ATOM 886 C CA . LEU A 1 115 ? 17.094 -0.943 -7.855 1.00 98.56 115 LEU A CA 1
ATOM 887 C C . LEU A 1 115 ? 18.264 -1.586 -8.602 1.00 98.56 115 LEU A C 1
ATOM 889 O O . LEU A 1 115 ? 18.209 -1.705 -9.829 1.00 98.56 115 LEU A O 1
ATOM 893 N N . ARG A 1 116 ? 19.290 -2.039 -7.871 1.00 98.12 116 ARG A N 1
ATOM 894 C CA . ARG A 1 116 ? 20.430 -2.764 -8.443 1.00 98.12 116 ARG A CA 1
ATOM 895 C C . ARG A 1 116 ? 19.971 -4.032 -9.153 1.00 98.12 116 ARG A C 1
ATOM 897 O O . ARG A 1 116 ? 20.289 -4.207 -10.320 1.00 98.12 116 ARG A O 1
ATOM 904 N N . GLN A 1 117 ? 19.148 -4.857 -8.508 1.00 97.62 117 GLN A N 1
ATOM 905 C CA . GLN A 1 117 ? 18.630 -6.077 -9.122 1.00 97.62 117 GLN A CA 1
ATOM 906 C C . GLN A 1 117 ? 17.797 -5.786 -10.375 1.00 97.62 117 GLN A C 1
ATOM 908 O O . GLN A 1 117 ? 17.965 -6.462 -11.386 1.00 97.62 117 GLN A O 1
ATOM 913 N N . CYS A 1 118 ? 16.933 -4.765 -10.358 1.00 98.00 118 CYS A N 1
ATOM 914 C CA . CYS A 1 118 ? 16.177 -4.387 -11.556 1.00 98.00 118 CYS A CA 1
ATOM 915 C C . CYS A 1 118 ? 17.107 -3.989 -12.715 1.00 98.00 118 CYS A C 1
ATOM 917 O O . CYS A 1 118 ? 16.883 -4.401 -13.852 1.00 98.00 118 CYS A O 1
ATOM 919 N N . ALA A 1 119 ? 18.182 -3.251 -12.422 1.00 97.56 119 ALA A N 1
ATOM 920 C CA . ALA A 1 119 ? 19.176 -2.861 -13.417 1.00 97.56 119 ALA A CA 1
ATOM 921 C C . ALA A 1 119 ? 20.027 -4.039 -13.923 1.00 97.56 119 ALA A C 1
ATOM 923 O O . ALA A 1 119 ? 20.262 -4.142 -15.125 1.00 97.56 119 ALA A O 1
ATOM 924 N N . ASP A 1 120 ? 20.449 -4.939 -13.033 1.00 96.75 120 ASP A N 1
ATOM 925 C CA . ASP A 1 120 ? 21.292 -6.098 -13.352 1.00 96.75 120 ASP A CA 1
ATOM 926 C C . ASP A 1 120 ? 20.545 -7.178 -14.144 1.00 96.75 120 ASP A C 1
ATOM 928 O O . ASP A 1 120 ? 21.158 -7.988 -14.848 1.00 96.75 120 ASP A O 1
ATOM 932 N N . ARG A 1 121 ? 19.218 -7.260 -13.989 1.00 95.94 121 ARG A N 1
ATOM 933 C CA . ARG A 1 121 ? 18.367 -8.185 -14.753 1.00 95.94 121 ARG A CA 1
ATOM 934 C C . ARG A 1 121 ? 17.861 -7.574 -16.052 1.00 95.94 121 ARG A C 1
ATOM 936 O O . ARG A 1 121 ? 17.806 -8.277 -17.059 1.00 95.94 121 ARG A O 1
ATOM 943 N N . GLY A 1 122 ? 17.539 -6.281 -16.057 1.00 95.75 122 GLY A N 1
ATOM 944 C CA . GLY A 1 122 ? 17.092 -5.573 -17.261 1.00 95.75 122 GLY A CA 1
ATOM 945 C C . GLY A 1 122 ? 15.731 -6.038 -17.802 1.00 95.75 122 GLY A C 1
ATOM 946 O O . GLY A 1 122 ? 15.340 -5.667 -18.904 1.00 95.75 122 GLY A O 1
ATOM 947 N N . ASP A 1 123 ? 15.003 -6.865 -17.055 1.00 95.88 123 ASP A N 1
ATOM 948 C CA . ASP A 1 123 ? 13.696 -7.433 -17.408 1.00 95.88 123 ASP A CA 1
ATOM 949 C C . ASP A 1 123 ? 12.561 -6.921 -16.503 1.00 95.88 123 ASP A C 1
ATOM 951 O O . ASP A 1 123 ? 11.387 -7.177 -16.771 1.00 95.88 123 ASP A O 1
ATOM 955 N N . ARG A 1 124 ? 12.903 -6.178 -15.444 1.00 96.38 124 ARG A N 1
ATOM 956 C CA . ARG A 1 124 ? 11.977 -5.764 -14.389 1.00 96.38 124 ARG A CA 1
ATOM 957 C C . ARG A 1 124 ? 12.189 -4.325 -13.938 1.00 96.38 124 ARG A C 1
ATOM 959 O O . ARG A 1 124 ? 13.258 -3.747 -14.125 1.00 96.38 124 ARG A O 1
ATOM 966 N N . PHE A 1 125 ? 11.147 -3.744 -13.352 1.00 98.62 125 PHE A N 1
ATOM 967 C CA . PHE A 1 125 ? 11.107 -2.343 -12.934 1.00 98.62 125 PHE A CA 1
ATOM 968 C C . PHE A 1 125 ? 10.553 -2.198 -11.510 1.00 98.62 125 PHE A C 1
ATOM 970 O O . PHE A 1 125 ? 9.542 -2.810 -11.165 1.00 98.62 125 PHE A O 1
ATOM 977 N N . ALA A 1 126 ? 11.191 -1.372 -10.683 1.00 98.62 126 ALA A N 1
ATOM 978 C CA . ALA A 1 126 ? 10.799 -1.155 -9.294 1.00 98.62 126 ALA A CA 1
ATOM 979 C C . ALA A 1 126 ? 9.715 -0.072 -9.161 1.00 98.62 126 ALA A C 1
ATOM 981 O O . ALA A 1 126 ? 9.859 1.040 -9.675 1.00 98.62 126 ALA A O 1
ATOM 982 N N . ILE A 1 127 ? 8.657 -0.367 -8.407 1.00 98.75 127 ILE A N 1
ATOM 983 C CA . ILE A 1 127 ? 7.666 0.618 -7.961 1.00 98.75 127 ILE A CA 1
ATOM 984 C C . ILE A 1 127 ? 7.859 0.797 -6.459 1.00 98.75 127 ILE A C 1
ATOM 986 O O . ILE A 1 127 ? 7.622 -0.121 -5.676 1.00 98.75 127 ILE A O 1
ATOM 990 N N . LEU A 1 128 ? 8.325 1.980 -6.072 1.00 98.50 128 LEU A N 1
ATOM 991 C CA . LEU A 1 128 ? 8.769 2.272 -4.717 1.00 98.50 128 LEU A CA 1
ATOM 992 C C . LEU A 1 128 ? 7.803 3.218 -4.008 1.00 98.50 128 LEU A C 1
ATOM 994 O O . LEU A 1 128 ? 7.307 4.191 -4.582 1.00 98.50 128 LEU A O 1
ATOM 998 N N . ASP A 1 129 ? 7.593 2.947 -2.729 1.00 98.12 129 ASP A N 1
ATOM 999 C CA . ASP A 1 129 ? 6.929 3.859 -1.810 1.00 98.12 129 ASP A CA 1
ATOM 1000 C C . ASP A 1 129 ? 7.971 4.726 -1.082 1.00 98.12 129 ASP A C 1
ATOM 1002 O O . ASP A 1 129 ? 9.160 4.404 -1.057 1.00 98.12 129 ASP A O 1
ATOM 1006 N N . ILE A 1 130 ? 7.543 5.838 -0.485 1.00 96.56 130 ILE A N 1
ATOM 1007 C CA . ILE A 1 130 ? 8.433 6.743 0.255 1.00 96.56 130 ILE A CA 1
ATOM 1008 C C . ILE A 1 130 ? 8.344 6.451 1.761 1.00 96.56 130 ILE A C 1
ATOM 1010 O O . ILE A 1 130 ? 7.292 6.651 2.377 1.00 96.56 130 ILE A O 1
ATOM 1014 N N . TYR A 1 131 ? 9.448 6.006 2.367 1.00 95.25 131 TYR A N 1
ATOM 1015 C CA . TYR A 1 131 ? 9.550 5.832 3.821 1.00 95.25 131 TYR A CA 1
ATOM 1016 C C . TYR A 1 131 ? 9.295 7.148 4.569 1.00 95.25 131 TYR A C 1
ATOM 1018 O O . TYR A 1 131 ? 9.591 8.224 4.060 1.00 95.25 131 TYR A O 1
ATOM 1026 N N . GLY A 1 132 ? 8.676 7.078 5.749 1.00 92.00 132 GLY A N 1
ATOM 1027 C CA . GLY A 1 132 ? 8.294 8.265 6.524 1.00 92.00 132 GLY A CA 1
ATOM 1028 C C . GLY A 1 132 ? 7.046 9.000 6.016 1.00 92.00 132 GLY A C 1
ATOM 1029 O O . GLY A 1 132 ? 6.588 9.931 6.673 1.00 92.00 132 GLY A O 1
ATOM 1030 N N . SER A 1 133 ? 6.421 8.573 4.908 1.00 92.88 133 SER A N 1
ATOM 1031 C CA . SER A 1 133 ? 5.203 9.223 4.381 1.00 92.88 133 SER A CA 1
ATOM 1032 C C . SER A 1 133 ? 4.033 9.257 5.366 1.00 92.88 133 SER A C 1
ATOM 1034 O O . SER A 1 133 ? 3.215 10.171 5.313 1.00 92.88 133 SER A O 1
ATOM 1036 N N . SER A 1 134 ? 3.936 8.275 6.265 1.00 90.00 134 SER A N 1
ATOM 1037 C CA . SER A 1 134 ? 2.908 8.221 7.316 1.00 90.00 134 SER A CA 1
ATOM 1038 C C . SER A 1 134 ? 3.094 9.283 8.402 1.00 90.00 134 SER A C 1
ATOM 1040 O O . SER A 1 134 ? 2.160 9.555 9.153 1.00 90.00 134 SER A O 1
ATOM 1042 N N . LEU A 1 135 ? 4.288 9.872 8.490 1.00 89.69 135 LEU A N 1
ATOM 1043 C CA . LEU A 1 135 ? 4.646 10.893 9.468 1.00 89.69 135 LEU A CA 1
ATOM 1044 C C . LEU A 1 135 ? 4.427 12.317 8.935 1.00 89.69 135 LEU A C 1
ATOM 1046 O O . LEU A 1 135 ? 4.520 13.270 9.707 1.00 89.69 135 LEU A O 1
ATOM 1050 N N . VAL A 1 136 ? 4.123 12.477 7.641 1.00 91.69 136 VAL A N 1
ATOM 1051 C CA . VAL A 1 136 ? 3.783 13.780 7.059 1.00 91.69 136 VAL A CA 1
ATOM 1052 C C . VAL A 1 136 ? 2.355 14.146 7.490 1.00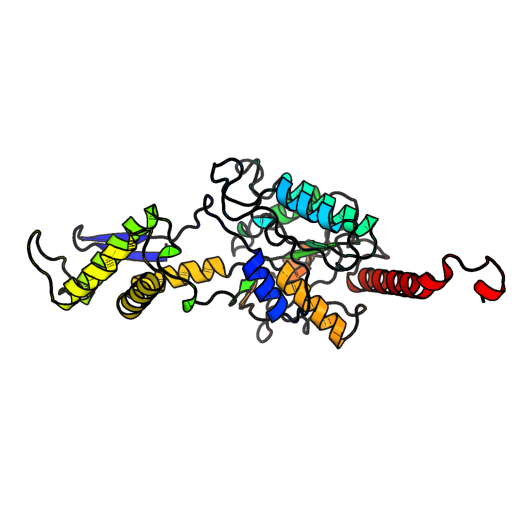 91.69 136 VAL A C 1
ATOM 1054 O O . VAL A 1 136 ? 1.415 13.416 7.163 1.00 91.69 136 VAL A O 1
ATOM 1057 N N . PRO A 1 137 ? 2.150 15.249 8.231 1.00 88.62 137 PRO A N 1
ATOM 1058 C CA . PRO A 1 137 ? 0.821 15.700 8.617 1.00 88.62 137 PRO A CA 1
ATOM 1059 C C . PRO A 1 137 ? 0.093 16.332 7.427 1.00 88.62 137 PRO A C 1
ATOM 1061 O O . PRO A 1 137 ? 0.704 16.764 6.456 1.00 88.62 137 PRO A O 1
ATOM 1064 N N . SER A 1 138 ? -1.226 16.496 7.540 1.00 85.44 138 SER A N 1
ATOM 1065 C CA . SER A 1 138 ? -2.054 17.127 6.500 1.00 85.44 138 SER A CA 1
ATOM 1066 C C . SER A 1 138 ? -1.731 18.603 6.222 1.00 85.44 138 SER A C 1
ATOM 1068 O O . SER A 1 138 ? -2.298 19.178 5.298 1.00 85.44 138 SER A O 1
ATOM 1070 N N . THR A 1 139 ? -0.893 19.240 7.048 1.00 86.62 139 THR A N 1
ATOM 1071 C CA . THR A 1 139 ? -0.340 20.585 6.810 1.00 86.62 139 THR A CA 1
ATOM 1072 C C . THR A 1 139 ? 0.885 20.568 5.893 1.00 86.62 139 THR A C 1
ATOM 1074 O O . THR A 1 139 ? 1.416 21.629 5.579 1.00 86.62 139 THR A O 1
ATOM 1077 N N . ASN A 1 140 ? 1.327 19.382 5.463 1.00 88.56 140 ASN A N 1
ATOM 1078 C CA . ASN A 1 140 ? 2.485 19.133 4.602 1.00 88.56 140 ASN A CA 1
ATOM 1079 C C . ASN A 1 140 ? 3.828 19.534 5.241 1.00 88.56 140 ASN A C 1
ATOM 1081 O O . ASN A 1 140 ? 4.857 19.590 4.565 1.00 88.56 140 ASN A O 1
ATOM 1085 N N . GLU A 1 141 ? 3.846 19.779 6.555 1.00 87.62 141 GLU A N 1
ATOM 1086 C CA . GLU A 1 141 ? 5.074 20.030 7.311 1.00 87.62 141 GLU A CA 1
ATOM 1087 C C . GLU A 1 141 ? 6.047 18.848 7.188 1.00 87.62 141 GLU A C 1
ATOM 1089 O O . GLU A 1 141 ? 5.641 17.691 7.094 1.00 87.62 141 GLU A O 1
ATOM 1094 N N . ASN A 1 142 ? 7.351 19.135 7.174 1.00 87.50 142 ASN A N 1
ATOM 1095 C CA . ASN A 1 142 ? 8.440 18.150 7.069 1.00 87.50 142 ASN A CA 1
ATOM 1096 C C . ASN A 1 142 ? 8.459 17.290 5.790 1.00 87.50 142 ASN A C 1
ATOM 1098 O O . ASN A 1 142 ? 9.366 16.477 5.616 1.00 87.50 142 ASN A O 1
ATOM 1102 N N . MET A 1 143 ? 7.532 17.500 4.851 1.00 93.06 143 MET A N 1
ATOM 1103 C CA . MET A 1 143 ? 7.484 16.766 3.584 1.00 93.06 143 MET A CA 1
ATOM 1104 C C . MET A 1 143 ? 8.805 16.877 2.797 1.00 93.06 143 MET A C 1
ATOM 1106 O O . MET A 1 143 ? 9.295 15.887 2.257 1.00 93.06 143 MET A O 1
ATOM 1110 N N . GLY A 1 144 ? 9.427 18.062 2.783 1.00 92.88 144 GLY A N 1
ATOM 1111 C CA . GLY A 1 144 ? 10.738 18.267 2.160 1.00 92.88 144 GLY A CA 1
ATOM 1112 C C . GLY A 1 144 ? 11.844 17.406 2.781 1.00 92.88 144 GLY A C 1
ATOM 1113 O O . GLY A 1 144 ? 12.631 16.814 2.044 1.00 92.88 144 GLY A O 1
ATOM 1114 N N . SER A 1 145 ? 11.858 17.271 4.112 1.00 92.62 145 SER A N 1
ATOM 1115 C CA . SER A 1 145 ? 12.822 16.439 4.846 1.00 92.62 145 SER A CA 1
ATOM 1116 C C . SER A 1 145 ? 12.647 14.955 4.531 1.00 92.62 145 SER A C 1
ATOM 1118 O O . SER A 1 145 ? 13.634 14.269 4.285 1.00 92.62 145 SER A O 1
ATOM 1120 N N . VAL A 1 146 ? 11.402 14.478 4.428 1.00 94.75 146 VAL A N 1
ATOM 1121 C CA . VAL A 1 146 ? 11.100 13.102 3.998 1.00 94.75 146 VAL A CA 1
ATOM 1122 C C . VAL A 1 146 ? 11.657 12.823 2.602 1.00 94.75 146 VAL A C 1
ATOM 1124 O O . VAL A 1 146 ? 12.303 11.799 2.367 1.00 94.75 146 VAL A O 1
ATOM 1127 N N . PHE A 1 147 ? 11.452 13.744 1.659 1.00 95.12 147 PHE A N 1
ATOM 1128 C CA . PHE A 1 147 ? 11.974 13.582 0.302 1.00 95.12 147 PHE A CA 1
ATOM 1129 C C . PHE A 1 147 ? 13.494 13.662 0.250 1.00 95.12 147 PHE A C 1
ATOM 1131 O O . PHE A 1 147 ? 14.110 12.939 -0.531 1.00 95.12 147 PHE A O 1
ATOM 1138 N N . GLU A 1 148 ? 14.111 14.528 1.048 1.00 94.00 148 GLU A N 1
ATOM 1139 C CA . GLU A 1 148 ? 15.564 14.615 1.141 1.00 94.00 148 GLU A CA 1
ATOM 1140 C C . GLU A 1 148 ? 16.170 13.321 1.701 1.00 94.00 148 GLU A C 1
ATOM 1142 O O . GLU A 1 148 ? 17.050 12.752 1.051 1.00 94.00 148 GLU A O 1
ATOM 1147 N N . ALA A 1 149 ? 15.634 12.796 2.806 1.00 94.19 149 ALA A N 1
ATOM 1148 C CA . ALA A 1 149 ? 16.072 11.537 3.409 1.00 94.19 149 ALA A CA 1
ATOM 1149 C C . ALA A 1 149 ? 15.947 10.356 2.433 1.00 94.19 149 ALA A C 1
ATOM 1151 O O . ALA A 1 149 ? 16.891 9.578 2.263 1.00 94.19 149 ALA A O 1
ATOM 1152 N N . PHE A 1 150 ? 14.823 10.258 1.711 1.00 95.56 150 PHE A N 1
ATOM 1153 C CA . PHE A 1 150 ? 14.646 9.253 0.660 1.00 95.56 150 PHE A CA 1
ATOM 1154 C C . PHE A 1 150 ? 15.693 9.401 -0.452 1.00 95.56 150 PHE A C 1
ATOM 1156 O O . PHE A 1 150 ? 16.360 8.437 -0.827 1.00 95.56 150 PHE A O 1
ATOM 1163 N N . ARG A 1 151 ? 15.879 10.618 -0.977 1.00 95.31 151 ARG A N 1
ATOM 1164 C CA . ARG A 1 151 ? 16.801 10.884 -2.094 1.00 95.31 151 ARG A CA 1
ATOM 1165 C C . ARG A 1 151 ? 18.260 10.617 -1.725 1.00 95.31 151 ARG A C 1
ATOM 1167 O O . ARG A 1 151 ? 19.002 10.125 -2.574 1.00 95.31 151 ARG A O 1
ATOM 1174 N N . GLN A 1 152 ? 18.669 10.935 -0.499 1.00 93.31 152 GLN A N 1
ATOM 1175 C CA . GLN A 1 152 ? 20.003 10.617 0.013 1.00 93.31 152 GLN A CA 1
ATOM 1176 C C . GLN A 1 152 ? 20.173 9.102 0.218 1.00 93.31 152 GLN A C 1
ATOM 1178 O O . GLN A 1 152 ? 21.237 8.560 -0.079 1.00 93.31 152 GLN A O 1
ATOM 1183 N N . GLY A 1 153 ? 19.108 8.413 0.642 1.00 93.50 153 GLY A N 1
ATOM 1184 C CA . GLY A 1 153 ? 19.105 6.977 0.904 1.00 93.50 153 GLY A CA 1
ATOM 1185 C C . GLY A 1 153 ? 19.202 6.091 -0.343 1.00 93.50 153 GLY A C 1
ATOM 1186 O O . GLY A 1 153 ? 19.955 5.129 -0.339 1.00 93.50 153 GLY A O 1
ATOM 1187 N N . ILE A 1 154 ? 18.508 6.389 -1.446 1.00 93.81 154 ILE A N 1
ATOM 1188 C CA . ILE A 1 154 ? 18.399 5.446 -2.588 1.00 93.81 154 ILE A CA 1
ATOM 1189 C C . ILE A 1 154 ? 19.682 5.217 -3.414 1.00 93.81 154 ILE A C 1
ATOM 1191 O O . ILE A 1 154 ? 19.684 4.395 -4.330 1.00 93.81 154 ILE A O 1
ATOM 1195 N N . GLY A 1 155 ? 20.781 5.919 -3.125 1.00 92.88 155 GLY A N 1
ATOM 1196 C CA . GLY A 1 155 ? 22.050 5.741 -3.838 1.00 92.88 155 GLY A CA 1
ATOM 1197 C C . GLY A 1 155 ? 22.035 6.276 -5.280 1.00 92.88 155 GLY A C 1
ATOM 1198 O O . GLY A 1 155 ? 21.329 7.241 -5.591 1.00 92.88 155 GLY A O 1
ATOM 1199 N N . ASN A 1 156 ? 22.881 5.703 -6.148 1.00 94.56 156 ASN A N 1
ATOM 1200 C CA . ASN A 1 156 ? 23.087 6.139 -7.545 1.00 94.56 156 ASN A CA 1
ATOM 1201 C C . ASN A 1 156 ? 22.876 5.025 -8.589 1.00 94.56 156 ASN A C 1
ATOM 1203 O O . ASN A 1 156 ? 22.944 5.288 -9.788 1.00 94.56 156 ASN A O 1
ATOM 1207 N N . GLU A 1 157 ? 22.662 3.784 -8.161 1.00 95.88 157 GLU A N 1
ATOM 1208 C CA . GLU A 1 157 ? 22.573 2.624 -9.051 1.00 95.88 157 GLU A CA 1
ATOM 1209 C C . GLU A 1 157 ? 21.117 2.337 -9.420 1.00 95.88 157 GLU A C 1
ATOM 1211 O O . GLU A 1 157 ? 20.212 2.518 -8.610 1.00 95.88 157 GLU A O 1
ATOM 1216 N N . GLY A 1 158 ? 20.875 1.917 -10.664 1.00 97.25 158 GLY A N 1
ATOM 1217 C CA . GLY A 1 158 ? 19.552 1.474 -11.112 1.00 97.25 158 GLY A CA 1
ATOM 1218 C C . GLY A 1 158 ? 18.431 2.520 -11.074 1.00 97.25 158 GLY A C 1
ATOM 1219 O O . GLY A 1 158 ? 17.272 2.158 -11.242 1.00 97.25 158 GLY A O 1
ATOM 1220 N N . LEU A 1 159 ? 18.735 3.816 -10.919 1.00 97.94 159 LEU A N 1
ATOM 1221 C CA . LEU A 1 159 ? 17.725 4.885 -10.805 1.00 97.94 159 LEU A CA 1
ATOM 1222 C C . LEU A 1 159 ? 16.738 4.916 -11.982 1.00 97.94 159 LEU A C 1
ATOM 1224 O O . LEU A 1 159 ? 15.550 5.190 -11.828 1.00 97.94 159 LEU A O 1
ATOM 1228 N N . SER A 1 160 ? 17.212 4.589 -13.179 1.00 98.00 160 SER A N 1
ATOM 1229 C CA . SER A 1 160 ? 16.356 4.549 -14.359 1.00 98.00 160 SER A CA 1
ATOM 1230 C C . SER A 1 160 ? 15.460 3.311 -14.446 1.00 98.00 160 SER A C 1
ATOM 1232 O O . SER A 1 160 ? 14.619 3.279 -15.336 1.00 98.00 160 SER A O 1
ATOM 1234 N N . TYR A 1 161 ? 15.618 2.330 -13.552 1.00 98.50 161 TYR A N 1
ATOM 1235 C CA . TYR A 1 161 ? 14.820 1.103 -13.439 1.00 98.50 161 TYR A CA 1
ATOM 1236 C C . TYR A 1 161 ? 13.816 1.147 -12.280 1.00 98.50 161 TYR A C 1
ATOM 1238 O O . TYR A 1 161 ? 13.222 0.125 -11.948 1.00 98.50 161 TYR A O 1
ATOM 1246 N N . GLY A 1 162 ? 13.604 2.313 -11.667 1.00 98.31 162 GLY A N 1
ATOM 1247 C CA . GLY A 1 162 ? 12.598 2.479 -10.629 1.00 98.31 162 GLY A CA 1
ATOM 1248 C C . GLY A 1 162 ? 11.849 3.800 -10.717 1.00 98.31 162 GLY A C 1
ATOM 1249 O O . GLY A 1 162 ? 12.330 4.780 -11.292 1.00 98.31 162 GLY A O 1
ATOM 1250 N N . ALA A 1 163 ? 10.660 3.826 -10.128 1.00 98.69 163 ALA A N 1
ATOM 1251 C CA . ALA A 1 163 ? 9.870 5.031 -9.915 1.00 98.69 163 ALA A CA 1
ATOM 1252 C C . ALA A 1 163 ? 9.307 5.032 -8.497 1.00 98.69 163 ALA A C 1
ATOM 1254 O O . ALA A 1 163 ? 8.845 4.001 -8.013 1.00 98.69 163 ALA A O 1
ATOM 1255 N N . ALA A 1 164 ? 9.323 6.197 -7.852 1.00 98.38 164 ALA A N 1
ATOM 1256 C CA . ALA A 1 164 ? 8.755 6.368 -6.523 1.00 98.38 164 ALA A CA 1
ATOM 1257 C C . ALA A 1 164 ? 7.456 7.175 -6.555 1.00 98.38 164 ALA A C 1
ATOM 1259 O O . ALA A 1 164 ? 7.306 8.077 -7.390 1.00 98.38 164 ALA A O 1
ATOM 1260 N N . TYR A 1 165 ? 6.542 6.858 -5.638 1.00 98.56 165 TYR A N 1
ATOM 1261 C CA . TYR A 1 165 ? 5.201 7.435 -5.571 1.00 98.56 165 TYR A CA 1
ATOM 1262 C C . TYR A 1 165 ? 4.874 7.971 -4.177 1.00 98.56 165 TYR A C 1
ATOM 1264 O O . TYR A 1 165 ? 5.170 7.344 -3.163 1.00 98.56 165 TYR A O 1
ATOM 1272 N N . PHE A 1 166 ? 4.240 9.141 -4.142 1.00 97.88 166 PHE A N 1
ATOM 1273 C CA . PHE A 1 166 ? 3.791 9.810 -2.923 1.00 97.88 166 PHE A CA 1
ATOM 1274 C C . PHE A 1 166 ? 2.473 10.550 -3.189 1.00 97.88 166 PHE A C 1
ATOM 1276 O O . PHE A 1 166 ? 2.313 11.106 -4.280 1.00 97.88 166 PHE A O 1
ATOM 1283 N N . PRO A 1 167 ? 1.551 10.652 -2.217 1.00 97.19 167 PRO A N 1
ATOM 1284 C CA . PRO A 1 167 ? 1.608 10.126 -0.843 1.00 97.19 167 PRO A CA 1
ATOM 1285 C C . PRO A 1 167 ? 0.956 8.741 -0.683 1.00 97.19 167 PRO A C 1
ATOM 1287 O O . PRO A 1 167 ? 0.602 8.092 -1.666 1.00 97.19 167 PRO A O 1
ATOM 1290 N N . LEU A 1 168 ? 0.786 8.308 0.575 1.00 97.75 168 LEU A N 1
ATOM 1291 C CA . LEU A 1 168 ? -0.088 7.189 0.945 1.00 97.75 168 LEU A CA 1
ATOM 1292 C C . LEU A 1 168 ? -1.537 7.448 0.508 1.00 97.75 168 LEU A C 1
ATOM 1294 O O . LEU A 1 168 ? -1.953 8.588 0.281 1.00 97.75 168 LEU A O 1
ATOM 1298 N N . LEU A 1 169 ? -2.316 6.375 0.419 1.00 98.12 169 LEU A N 1
ATOM 1299 C CA . LEU A 1 169 ? -3.687 6.397 -0.078 1.00 98.12 169 LEU A CA 1
ATOM 1300 C C . LEU A 1 169 ? -4.673 6.122 1.054 1.00 98.12 169 LEU A C 1
ATOM 1302 O O . LEU A 1 169 ? -4.507 5.162 1.799 1.00 98.12 169 LEU A O 1
ATOM 1306 N N . GLU A 1 170 ? -5.718 6.944 1.152 1.00 97.19 170 GLU A N 1
ATOM 1307 C CA . GLU A 1 170 ? -6.911 6.659 1.950 1.00 97.19 170 GLU A CA 1
ATOM 1308 C C . GLU A 1 170 ? -7.854 5.822 1.065 1.00 97.19 170 GLU A C 1
ATOM 1310 O O . GLU A 1 170 ? -8.370 6.316 0.060 1.00 97.19 170 GLU A O 1
ATOM 1315 N N . THR A 1 171 ? -8.016 4.535 1.379 1.00 97.56 171 THR A N 1
ATOM 1316 C CA . THR A 1 171 ? -8.680 3.537 0.515 1.00 97.56 171 THR A CA 1
ATOM 1317 C C . THR A 1 171 ? -10.030 3.058 1.064 1.00 97.56 171 THR A C 1
ATOM 1319 O O . THR A 1 171 ? -10.460 3.459 2.145 1.00 97.56 171 THR A O 1
ATOM 1322 N N . THR A 1 172 ? -10.724 2.211 0.302 1.00 96.44 172 THR A N 1
ATOM 1323 C CA . THR A 1 172 ? -11.959 1.515 0.717 1.00 96.44 172 THR A CA 1
ATOM 1324 C C . THR A 1 172 ? -11.802 -0.008 0.722 1.00 96.44 172 THR A C 1
ATOM 1326 O O . THR A 1 172 ? -12.790 -0.732 0.625 1.00 96.44 172 THR A O 1
ATOM 1329 N N . VAL A 1 173 ? -10.563 -0.504 0.797 1.00 95.75 173 VAL A N 1
ATOM 1330 C CA . VAL A 1 173 ? -10.236 -1.935 0.689 1.00 95.75 173 VAL A CA 1
ATOM 1331 C C . VAL A 1 173 ? -10.760 -2.727 1.885 1.00 95.75 173 VAL A C 1
ATOM 1333 O O . VAL A 1 173 ? -11.213 -3.854 1.725 1.00 95.75 173 VAL A O 1
ATOM 1336 N N . VAL A 1 174 ? -10.690 -2.177 3.092 1.00 94.62 174 VAL A N 1
ATOM 1337 C CA . VAL A 1 174 ? -11.181 -2.817 4.317 1.00 94.62 174 VAL A CA 1
ATOM 1338 C C . VAL A 1 174 ? -12.545 -2.241 4.664 1.00 94.62 174 VAL A C 1
ATOM 1340 O O . VAL A 1 174 ? -12.694 -1.030 4.843 1.00 94.62 174 VAL A O 1
ATOM 1343 N N . SER A 1 175 ? -13.544 -3.107 4.776 1.00 93.31 175 SER A N 1
ATOM 1344 C CA . SER A 1 175 ? -14.896 -2.736 5.191 1.00 93.31 175 SER A CA 1
ATOM 1345 C C . SER A 1 175 ? -15.101 -2.908 6.697 1.00 93.31 175 SER A C 1
ATOM 1347 O O . SER A 1 175 ? -14.394 -3.658 7.367 1.00 93.31 175 SER A O 1
ATOM 1349 N N . LEU A 1 176 ? -16.120 -2.241 7.246 1.00 90.56 176 LEU A N 1
ATOM 1350 C CA . LEU A 1 176 ? -16.466 -2.365 8.666 1.00 90.56 176 LEU A CA 1
ATOM 1351 C C . LEU A 1 176 ? -16.862 -3.795 9.062 1.00 90.56 176 LEU A C 1
ATOM 1353 O O . LEU A 1 176 ? -16.628 -4.189 10.194 1.00 90.56 176 LEU A O 1
ATOM 1357 N N . SER A 1 177 ? -17.425 -4.579 8.140 1.00 90.12 177 SER A N 1
ATOM 1358 C CA . SER A 1 177 ? -17.789 -5.981 8.384 1.00 90.12 177 SER A CA 1
ATOM 1359 C C . SER A 1 177 ? -16.592 -6.919 8.546 1.00 90.12 177 SER A C 1
ATOM 1361 O O . SER A 1 177 ? -16.765 -8.027 9.038 1.00 90.12 177 SER A O 1
ATOM 1363 N N . GLU A 1 178 ? -15.396 -6.497 8.129 1.00 90.19 178 GLU A N 1
ATOM 1364 C CA . GLU A 1 178 ? -14.157 -7.276 8.266 1.00 90.19 178 GLU A CA 1
ATOM 1365 C C . GLU A 1 178 ? -13.435 -6.999 9.594 1.00 90.19 178 GLU A C 1
ATOM 1367 O O . GLU A 1 178 ? -12.462 -7.672 9.921 1.00 90.19 178 GLU A O 1
ATOM 1372 N N . ILE A 1 179 ? -13.894 -6.000 10.352 1.00 91.62 179 ILE A N 1
ATOM 1373 C CA . ILE A 1 179 ? -13.234 -5.485 11.550 1.00 91.62 179 ILE A CA 1
ATOM 1374 C C . ILE A 1 179 ? -14.152 -5.679 12.758 1.00 91.62 179 ILE A C 1
ATOM 1376 O O . ILE A 1 179 ? -15.362 -5.467 12.690 1.00 91.62 179 ILE A O 1
ATOM 1380 N N . GLY A 1 180 ? -13.572 -6.082 13.885 1.00 92.88 180 GLY A N 1
ATOM 1381 C CA . GLY A 1 180 ? -14.311 -6.395 15.106 1.00 92.88 180 GLY A CA 1
ATOM 1382 C C . GLY A 1 180 ? -13.531 -6.032 16.362 1.00 92.88 180 GLY A C 1
ATOM 1383 O O . GLY A 1 180 ? -12.439 -5.473 16.294 1.00 92.88 180 GLY A O 1
ATOM 1384 N N . TYR A 1 181 ? -14.069 -6.364 17.534 1.00 93.38 181 TYR A N 1
ATOM 1385 C CA . TYR A 1 181 ? -13.429 -6.030 18.811 1.00 93.38 181 TYR A CA 1
ATOM 1386 C C . TYR A 1 181 ? -12.042 -6.679 18.986 1.00 93.38 181 TYR A C 1
ATOM 1388 O O . TYR A 1 181 ? -11.237 -6.179 19.765 1.00 93.38 181 TYR A O 1
ATOM 1396 N N . LEU A 1 182 ? -11.734 -7.753 18.249 1.00 91.38 182 LEU A N 1
ATOM 1397 C CA . LEU A 1 182 ? -10.406 -8.378 18.235 1.00 91.38 182 LEU A CA 1
ATOM 1398 C C . LEU A 1 182 ? -9.337 -7.543 17.515 1.00 91.38 182 LEU A C 1
ATOM 1400 O O . LEU A 1 182 ? -8.158 -7.852 17.622 1.00 91.38 182 LEU A O 1
ATOM 1404 N N . SER A 1 183 ? -9.717 -6.463 16.828 1.00 89.00 183 SER A N 1
ATOM 1405 C CA . SER A 1 183 ? -8.757 -5.493 16.291 1.00 89.00 183 SER A CA 1
ATOM 1406 C C . SER A 1 183 ? -8.118 -4.617 17.377 1.00 89.00 183 SER A C 1
ATOM 1408 O O . SER A 1 183 ? -7.202 -3.855 17.084 1.00 89.00 183 SER A O 1
ATOM 1410 N N . PHE A 1 184 ? -8.590 -4.703 18.624 1.00 89.06 184 PHE A N 1
ATOM 1411 C CA . PHE A 1 184 ? -7.960 -4.068 19.779 1.00 89.06 184 PHE A CA 1
ATOM 1412 C C . PHE A 1 184 ? -7.060 -5.065 20.515 1.00 89.06 184 PHE A C 1
ATOM 1414 O O . PHE A 1 184 ? -7.424 -6.231 20.687 1.00 89.06 184 PHE A O 1
ATOM 1421 N N . THR A 1 185 ? -5.916 -4.587 21.016 1.00 86.25 185 THR A N 1
ATOM 1422 C CA . THR A 1 185 ? -5.004 -5.408 21.828 1.00 86.25 185 THR A CA 1
ATOM 1423 C C . THR A 1 185 ? -5.717 -5.963 23.069 1.00 86.25 185 THR A C 1
ATOM 1425 O O . THR A 1 185 ? -6.680 -5.344 23.542 1.00 86.25 185 THR A O 1
ATOM 1428 N N . PRO A 1 186 ? -5.284 -7.108 23.630 1.00 86.50 186 PRO A N 1
ATOM 1429 C CA . PRO A 1 186 ? -5.850 -7.641 24.872 1.00 86.50 186 PRO A CA 1
ATOM 1430 C C . PRO A 1 186 ? -5.955 -6.597 25.997 1.00 86.50 186 PRO A C 1
ATOM 1432 O O . PRO A 1 186 ? -6.988 -6.503 26.658 1.00 86.50 186 PRO A O 1
ATOM 1435 N N . GLU A 1 187 ? -4.943 -5.742 26.151 1.00 84.94 187 GLU A N 1
ATOM 1436 C CA . GLU A 1 187 ? -4.907 -4.662 27.144 1.00 84.94 187 GLU A CA 1
ATOM 1437 C C . GLU A 1 187 ? -5.970 -3.597 26.841 1.00 84.94 187 GLU A C 1
ATOM 1439 O O . GLU A 1 187 ? -6.729 -3.181 27.721 1.00 84.94 187 GLU A O 1
ATOM 1444 N N . SER A 1 188 ? -6.083 -3.192 25.572 1.00 89.06 188 SER A N 1
ATOM 1445 C CA . SER A 1 188 ? -7.056 -2.192 25.119 1.00 89.06 188 SER A CA 1
ATOM 1446 C C . SER A 1 188 ? -8.501 -2.693 25.220 1.00 89.06 188 SER A C 1
ATOM 1448 O O . SER A 1 188 ? -9.422 -1.893 25.408 1.00 89.06 188 SER A O 1
ATOM 1450 N N . ARG A 1 189 ? -8.725 -4.013 25.144 1.00 92.50 189 ARG A N 1
ATOM 1451 C CA . ARG A 1 189 ? -10.056 -4.623 25.297 1.00 92.50 189 ARG A CA 1
ATOM 1452 C C . ARG A 1 189 ? -10.611 -4.500 26.718 1.00 92.50 189 ARG A C 1
ATOM 1454 O O . ARG A 1 189 ? -11.830 -4.432 26.876 1.00 92.50 189 ARG A O 1
ATOM 1461 N N . GLY A 1 190 ? -9.755 -4.369 27.734 1.00 93.31 190 GLY A N 1
ATOM 1462 C CA . GLY A 1 190 ? -10.179 -4.018 29.095 1.00 93.31 190 GLY A CA 1
ATOM 1463 C C . GLY A 1 190 ? -10.822 -2.630 29.159 1.00 93.31 190 GLY A C 1
ATOM 1464 O O . GLY A 1 190 ? -11.931 -2.477 29.667 1.00 93.31 190 GLY A O 1
ATOM 1465 N N . ILE A 1 191 ? -10.179 -1.636 28.538 1.00 91.94 191 ILE A N 1
ATOM 1466 C CA . ILE A 1 191 ? -10.726 -0.276 28.417 1.00 91.94 191 ILE A CA 1
ATOM 1467 C C . ILE A 1 191 ? -12.011 -0.303 27.583 1.00 91.94 191 ILE A C 1
ATOM 1469 O O . ILE A 1 191 ? -13.016 0.288 27.971 1.00 91.94 191 ILE A O 1
ATOM 1473 N N . LEU A 1 192 ? -12.017 -1.031 26.462 1.00 94.50 192 LEU A N 1
ATOM 1474 C CA . LEU A 1 192 ? -13.206 -1.184 25.625 1.00 94.50 192 LEU A CA 1
ATOM 1475 C C . LEU A 1 192 ? -14.398 -1.730 26.424 1.00 94.50 192 LEU A C 1
ATOM 1477 O O . LEU A 1 192 ? -15.500 -1.197 26.310 1.00 94.50 192 LEU A O 1
ATOM 1481 N N . LYS A 1 193 ? -14.184 -2.745 27.268 1.00 95.75 193 LYS A N 1
ATOM 1482 C CA . LYS A 1 193 ? -15.217 -3.308 28.145 1.00 95.75 193 LYS A CA 1
ATOM 1483 C C . LYS A 1 193 ? -15.822 -2.252 29.075 1.00 95.75 193 LYS A C 1
ATOM 1485 O O . LYS A 1 193 ? -17.047 -2.192 29.201 1.00 95.75 193 LYS A O 1
ATOM 1490 N N . GLU A 1 194 ? -15.003 -1.403 29.696 1.00 92.19 194 GLU A N 1
ATOM 1491 C CA . GLU A 1 194 ? -15.490 -0.292 30.529 1.00 92.19 194 GLU A CA 1
ATOM 1492 C C . GLU A 1 194 ? -16.348 0.688 29.718 1.00 92.19 194 GLU A C 1
ATOM 1494 O O . GLU A 1 194 ? -17.469 1.015 30.115 1.00 92.19 194 GLU A O 1
ATOM 1499 N N . LEU A 1 195 ? -15.868 1.089 28.537 1.00 92.31 195 LEU A N 1
ATOM 1500 C CA . LEU A 1 195 ? -16.579 2.016 27.654 1.00 92.31 195 LEU A CA 1
ATOM 1501 C C . LEU A 1 195 ? -17.947 1.479 27.218 1.00 92.31 195 LEU A C 1
ATOM 1503 O O . LEU A 1 195 ? -18.951 2.198 27.253 1.00 92.31 195 LEU A O 1
ATOM 1507 N N . LEU A 1 196 ? -17.996 0.204 26.830 1.00 94.81 196 LEU A N 1
ATOM 1508 C CA . LEU A 1 196 ? -19.236 -0.471 26.451 1.00 94.81 196 LEU A CA 1
ATOM 1509 C C . LEU A 1 196 ? -20.189 -0.585 27.640 1.00 94.81 196 LEU A C 1
ATOM 1511 O O . LEU A 1 196 ? -21.393 -0.391 27.478 1.00 94.81 196 LEU A O 1
ATOM 1515 N N . THR A 1 197 ? -19.660 -0.839 28.838 1.00 93.94 197 THR A N 1
ATOM 1516 C CA . THR A 1 197 ? -20.447 -0.928 30.073 1.00 93.94 197 THR A CA 1
ATOM 1517 C C . THR A 1 197 ? -21.112 0.407 30.405 1.00 93.94 197 THR A C 1
ATOM 1519 O O . THR A 1 197 ? -22.311 0.436 30.700 1.00 93.94 197 THR A O 1
ATOM 1522 N N . TRP A 1 198 ? -20.376 1.518 30.297 1.00 91.44 198 TRP A N 1
ATOM 1523 C CA . TRP A 1 198 ? -20.925 2.861 30.503 1.00 91.44 198 TRP A CA 1
ATOM 1524 C C . TRP A 1 198 ? -21.986 3.217 29.465 1.00 91.44 198 TRP A C 1
ATOM 1526 O O . TRP A 1 198 ? -23.062 3.690 29.835 1.00 91.44 198 TRP A O 1
ATOM 1536 N N . GLN A 1 199 ? -21.745 2.944 28.178 1.00 91.56 199 GLN A N 1
ATOM 1537 C CA . GLN A 1 199 ? -22.754 3.216 27.153 1.00 91.56 199 GLN A CA 1
ATOM 1538 C C . GLN A 1 199 ? -23.991 2.320 27.314 1.00 91.56 199 GLN A C 1
ATOM 1540 O O . GLN A 1 199 ? -25.115 2.788 27.132 1.00 91.56 199 GLN A O 1
ATOM 1545 N N . ASN A 1 200 ? -23.814 1.056 27.699 1.00 94.56 200 ASN A N 1
ATOM 1546 C CA . ASN A 1 200 ? -24.929 0.156 27.969 1.00 94.56 200 ASN A CA 1
ATOM 1547 C C . ASN A 1 200 ? -25.792 0.670 29.133 1.00 94.56 200 ASN A C 1
ATOM 1549 O O . ASN A 1 200 ? -27.016 0.694 29.020 1.00 94.56 200 ASN A O 1
ATOM 1553 N N . ALA A 1 201 ? -25.179 1.155 30.217 1.00 91.12 201 ALA A N 1
ATOM 1554 C CA . ALA A 1 201 ? -25.909 1.779 31.322 1.00 91.12 201 ALA A CA 1
ATOM 1555 C C . ALA A 1 201 ? -26.665 3.041 30.872 1.00 91.12 201 ALA A C 1
ATOM 1557 O O . ALA A 1 201 ? -27.846 3.217 31.187 1.00 91.12 201 ALA A O 1
ATOM 1558 N N . ALA A 1 202 ? -26.011 3.884 30.068 1.00 89.19 202 ALA A N 1
ATOM 1559 C CA . ALA A 1 202 ? -26.600 5.109 29.543 1.00 89.19 202 ALA A CA 1
ATOM 1560 C C . ALA A 1 202 ? -27.836 4.847 28.665 1.00 89.19 202 ALA A C 1
ATOM 1562 O O . ALA A 1 202 ? -28.850 5.529 28.802 1.00 89.19 202 ALA A O 1
ATOM 1563 N N . LEU A 1 203 ? -27.765 3.849 27.778 1.00 91.19 203 LEU A N 1
ATOM 1564 C CA . LEU A 1 203 ? -28.817 3.561 26.799 1.00 91.19 203 LEU A CA 1
ATOM 1565 C C . LEU A 1 203 ? -29.893 2.603 27.315 1.00 91.19 203 LEU A C 1
ATOM 1567 O O . LEU A 1 203 ? -31.042 2.684 26.884 1.00 91.19 203 LEU A O 1
ATOM 1571 N N . ASN A 1 204 ? -29.528 1.676 28.200 1.00 91.94 204 ASN A N 1
ATOM 1572 C CA . ASN A 1 204 ? -30.381 0.550 28.573 1.00 91.94 204 ASN A CA 1
ATOM 1573 C C . ASN A 1 204 ? -30.620 0.437 30.087 1.00 91.94 204 ASN A C 1
ATOM 1575 O O . ASN A 1 204 ? -31.307 -0.494 30.494 1.00 91.94 204 ASN A O 1
ATOM 1579 N N . ASN A 1 205 ? -30.117 1.353 30.926 1.00 90.06 205 ASN A N 1
ATOM 1580 C CA . ASN A 1 205 ? -30.327 1.315 32.382 1.00 90.06 205 ASN A CA 1
ATOM 1581 C C . ASN A 1 205 ? -30.625 2.691 33.010 1.00 90.06 205 ASN A C 1
ATOM 1583 O O . ASN A 1 205 ? -30.111 3.036 34.069 1.00 90.06 205 ASN A O 1
ATOM 1587 N N . GLY A 1 206 ? -31.443 3.512 32.347 1.00 83.00 206 GLY A N 1
ATOM 1588 C CA . GLY A 1 206 ? -31.907 4.784 32.918 1.00 83.00 206 GLY A CA 1
ATOM 1589 C C . GLY A 1 206 ? -30.817 5.845 33.105 1.00 83.00 206 GLY A C 1
ATOM 1590 O O . GLY A 1 206 ? -31.022 6.790 33.861 1.00 83.00 206 GLY A O 1
ATOM 1591 N N . GLY A 1 207 ? -29.673 5.712 32.428 1.00 82.19 207 GLY A N 1
ATOM 1592 C CA . GLY A 1 207 ? -28.578 6.679 32.523 1.00 82.19 207 GLY A CA 1
ATOM 1593 C C . GLY A 1 207 ? -27.544 6.369 33.606 1.00 82.19 207 GLY A C 1
ATOM 1594 O O . GLY A 1 207 ? -26.538 7.069 33.687 1.00 82.19 207 GLY A O 1
ATOM 1595 N N . THR A 1 208 ? -27.764 5.342 34.432 1.00 82.88 208 THR A N 1
ATOM 1596 C CA . THR A 1 208 ? -26.946 5.062 35.620 1.00 82.88 208 THR A CA 1
ATOM 1597 C C . THR A 1 208 ? -26.494 3.610 35.669 1.00 82.88 208 THR A C 1
ATOM 1599 O O . THR A 1 208 ? -27.207 2.703 35.237 1.00 82.88 208 THR A O 1
ATOM 1602 N N . LEU A 1 209 ? -25.309 3.368 36.227 1.00 86.81 209 LEU A N 1
ATOM 1603 C CA . LEU A 1 209 ? -24.871 2.010 36.550 1.00 86.81 209 LEU A CA 1
ATOM 1604 C C . LEU A 1 209 ? -25.769 1.417 37.653 1.00 86.81 209 LEU A C 1
ATOM 1606 O O . LEU A 1 209 ? -26.223 2.176 38.515 1.00 86.81 209 LEU A O 1
ATOM 1610 N N . PRO A 1 210 ? -26.044 0.099 37.638 1.00 87.50 210 PRO A N 1
ATOM 1611 C CA . PRO A 1 210 ? -26.706 -0.556 38.760 1.00 87.50 210 PRO A CA 1
ATOM 1612 C C . PRO A 1 210 ? -25.891 -0.374 40.051 1.00 87.50 210 PRO A C 1
ATOM 1614 O O . PRO A 1 210 ? -24.656 -0.381 39.986 1.00 87.50 210 PRO A O 1
ATOM 1617 N N . PRO A 1 211 ? -26.544 -0.221 41.217 1.00 85.81 211 PRO A N 1
ATOM 1618 C CA . PRO A 1 211 ? -25.863 -0.305 42.502 1.00 85.81 211 PRO A CA 1
ATOM 1619 C C . PRO A 1 211 ? -25.105 -1.628 42.652 1.00 85.81 211 PRO A C 1
ATOM 1621 O O . PRO A 1 211 ? -25.490 -2.654 42.089 1.00 85.81 211 PRO A O 1
ATOM 1624 N N . GLU A 1 212 ? -24.025 -1.617 43.429 1.00 82.25 212 GLU A N 1
ATOM 1625 C CA . GLU A 1 212 ? -23.224 -2.818 43.665 1.00 82.25 212 GLU A CA 1
ATOM 1626 C C . GLU A 1 212 ? -24.082 -3.935 44.286 1.00 82.25 212 GLU A C 1
ATOM 1628 O O . GLU A 1 212 ? -24.697 -3.755 45.336 1.00 82.25 212 GLU A O 1
ATOM 1633 N N . GLY A 1 213 ? -24.134 -5.092 43.620 1.00 80.12 213 GLY A N 1
ATOM 1634 C CA . GLY A 1 213 ? -24.937 -6.243 44.045 1.00 80.12 213 GLY A CA 1
ATOM 1635 C C . GLY A 1 213 ? -26.401 -6.233 43.587 1.00 80.12 213 GLY A C 1
ATOM 1636 O O . GLY A 1 213 ? -27.110 -7.203 43.856 1.00 80.12 213 GLY A O 1
ATOM 1637 N N . GLU A 1 214 ? -26.855 -5.199 42.874 1.00 85.38 214 GLU A N 1
ATOM 1638 C CA . GLU A 1 214 ? -28.197 -5.132 42.284 1.00 85.38 214 GLU A CA 1
ATOM 1639 C C . GLU A 1 214 ? -28.183 -5.430 40.777 1.00 85.38 214 GLU A C 1
ATOM 1641 O O . GLU A 1 214 ? -27.213 -5.147 40.075 1.00 85.38 214 GLU A O 1
ATOM 1646 N N . GLN A 1 215 ? -29.283 -5.997 40.272 1.00 86.00 215 GLN A N 1
ATOM 1647 C CA . GLN A 1 215 ? -29.474 -6.223 38.837 1.00 86.00 215 GLN A CA 1
ATOM 1648 C C . GLN A 1 215 ? -29.961 -4.944 38.148 1.00 86.00 215 GLN A C 1
ATOM 1650 O O . GLN A 1 215 ? -30.843 -4.244 38.652 1.00 86.00 215 GLN A O 1
ATOM 1655 N N . GLY A 1 216 ? -29.416 -4.663 36.967 1.00 89.31 216 GLY A N 1
ATOM 1656 C CA . GLY A 1 216 ? -29.929 -3.652 36.053 1.00 89.31 216 GLY A CA 1
ATOM 1657 C C . GLY A 1 216 ? -31.181 -4.116 35.305 1.00 89.31 216 GLY A C 1
ATOM 1658 O O . GLY A 1 216 ? -31.792 -5.148 35.590 1.00 89.31 216 GLY A O 1
ATOM 1659 N N . SER A 1 217 ? -31.581 -3.344 34.296 1.00 91.56 217 SER A N 1
ATOM 1660 C CA . SER A 1 217 ? -32.673 -3.748 33.408 1.00 91.56 217 SER A CA 1
ATOM 1661 C C . SER A 1 217 ? -32.348 -5.055 32.669 1.00 91.56 217 SER A C 1
ATOM 1663 O O . SER A 1 217 ? -31.193 -5.341 32.355 1.00 91.56 217 SER A O 1
ATOM 1665 N N . ALA A 1 218 ? -33.376 -5.814 32.279 1.00 93.31 218 ALA A N 1
ATOM 1666 C CA . ALA A 1 218 ? -33.191 -7.062 31.530 1.00 93.31 218 ALA A CA 1
ATOM 1667 C C . ALA A 1 218 ? -32.339 -6.887 30.253 1.00 93.31 218 ALA A C 1
ATOM 1669 O O . ALA A 1 218 ? -31.540 -7.756 29.910 1.00 93.31 218 ALA A O 1
ATOM 1670 N N . LYS A 1 219 ? -32.478 -5.748 29.557 1.00 93.12 219 LYS A N 1
ATOM 1671 C CA . LYS A 1 219 ? -31.692 -5.452 28.351 1.00 93.12 219 LYS A CA 1
ATOM 1672 C C . LYS A 1 219 ? -30.241 -5.103 28.684 1.00 93.12 219 LYS A C 1
ATOM 1674 O O . LYS A 1 219 ? -29.349 -5.488 27.932 1.00 93.12 219 LYS A O 1
ATOM 1679 N N . TYR A 1 220 ? -30.011 -4.393 29.790 1.00 94.56 220 TYR A N 1
ATOM 1680 C CA . TYR A 1 220 ? -28.666 -4.111 30.284 1.00 94.56 220 TYR A CA 1
ATOM 1681 C C . TYR A 1 220 ? -27.932 -5.414 30.609 1.00 94.56 220 TYR A C 1
ATOM 1683 O O . TYR A 1 220 ? -26.850 -5.625 30.067 1.00 94.56 220 TYR A O 1
ATOM 1691 N N . GLU A 1 221 ? -28.548 -6.301 31.395 1.00 95.19 221 GLU A N 1
ATOM 1692 C CA . GLU A 1 221 ? -27.961 -7.585 31.811 1.00 95.19 221 GLU A CA 1
ATOM 1693 C C . GLU A 1 221 ? -27.629 -8.489 30.620 1.00 95.19 221 GLU A C 1
ATOM 1695 O O . GLU A 1 221 ? -26.523 -9.015 30.520 1.00 95.19 221 GLU A O 1
ATOM 1700 N N . MET A 1 222 ? -28.548 -8.601 29.654 1.00 94.75 222 MET A N 1
ATOM 1701 C CA . MET A 1 222 ? -28.306 -9.358 28.422 1.00 94.75 222 MET A CA 1
ATOM 1702 C 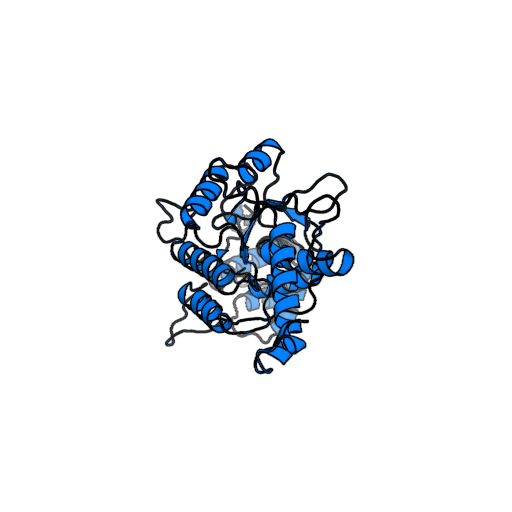C . MET A 1 222 ? -27.069 -8.845 27.669 1.00 94.75 222 MET A C 1
ATOM 1704 O O . MET A 1 222 ? -26.252 -9.637 27.208 1.00 94.75 222 MET A O 1
ATOM 1708 N N . LEU A 1 223 ? -26.907 -7.523 27.558 1.00 96.44 223 LEU A N 1
ATOM 1709 C CA . LEU A 1 223 ? -25.744 -6.928 26.899 1.00 96.44 223 LEU A CA 1
ATOM 1710 C C . LEU A 1 223 ? -24.467 -7.047 27.740 1.00 96.44 223 LEU A C 1
ATOM 1712 O O . LEU A 1 223 ? -23.393 -7.16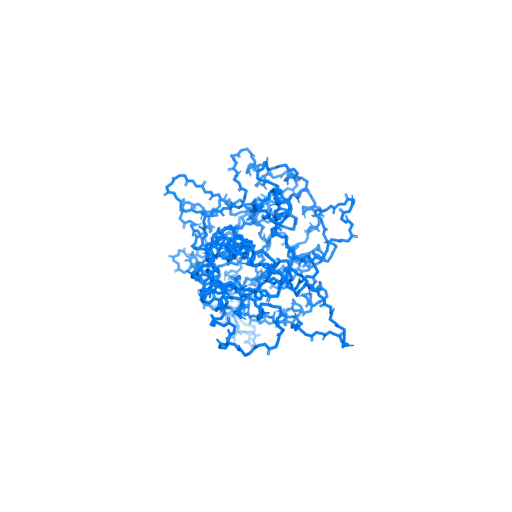2 27.160 1.00 96.44 223 LEU A O 1
ATOM 1716 N N . GLN A 1 224 ? -24.552 -7.065 29.076 1.00 96.12 224 GLN A N 1
ATOM 1717 C CA . GLN A 1 224 ? -23.380 -7.275 29.935 1.00 96.12 224 GLN A CA 1
ATOM 1718 C C . GLN A 1 224 ? -22.730 -8.642 29.716 1.00 96.12 224 GLN A C 1
ATOM 1720 O O . GLN A 1 224 ? -21.504 -8.734 29.745 1.00 96.12 224 GLN A O 1
ATOM 1725 N N . VAL A 1 225 ? -23.522 -9.679 29.427 1.00 96.12 225 VAL A N 1
ATOM 1726 C CA . VAL A 1 225 ? -22.996 -11.009 29.074 1.00 96.12 225 VAL A CA 1
ATOM 1727 C C . VAL A 1 225 ? -22.128 -10.939 27.816 1.00 96.12 225 VAL A C 1
ATOM 1729 O O . VAL A 1 225 ? -21.013 -11.452 27.813 1.00 96.12 225 VAL A O 1
ATOM 1732 N N . GLU A 1 226 ? -22.589 -10.255 26.767 1.00 97.56 226 GLU A N 1
ATOM 1733 C CA . GLU A 1 226 ? -21.814 -10.106 25.526 1.00 97.56 226 GLU A CA 1
ATOM 1734 C C . GLU A 1 226 ? -20.609 -9.166 25.697 1.00 97.56 226 GLU A C 1
ATOM 1736 O O . GLU A 1 226 ? -19.536 -9.421 25.156 1.00 97.56 226 GLU A O 1
ATOM 1741 N N . ILE A 1 227 ? -20.743 -8.102 26.496 1.00 97.56 227 ILE A N 1
ATOM 1742 C CA . ILE A 1 227 ? -19.635 -7.192 26.830 1.00 97.56 227 ILE A CA 1
ATOM 1743 C C . ILE A 1 227 ? -18.537 -7.927 27.612 1.00 97.56 227 ILE A C 1
ATOM 1745 O O . ILE A 1 227 ? -17.351 -7.668 27.400 1.00 97.56 227 ILE A O 1
ATOM 1749 N N . ALA A 1 228 ? -18.900 -8.852 28.505 1.00 96.62 228 ALA A N 1
ATOM 1750 C CA . ALA A 1 228 ? -17.934 -9.620 29.284 1.00 96.62 228 ALA A CA 1
ATOM 1751 C C . ALA A 1 228 ? -17.017 -10.477 28.398 1.00 96.62 228 ALA A C 1
ATOM 1753 O O . ALA A 1 228 ? -15.826 -10.559 28.694 1.00 96.62 228 ALA A O 1
ATOM 1754 N N . LYS A 1 229 ? -17.540 -11.010 27.288 1.00 96.94 229 LYS A N 1
ATOM 1755 C CA . LYS A 1 229 ? -16.796 -11.831 26.321 1.00 96.94 229 LYS A CA 1
ATOM 1756 C C . LYS A 1 229 ? -15.720 -11.065 25.546 1.00 96.94 229 LYS A C 1
ATOM 1758 O O . LYS A 1 229 ? -14.786 -11.666 25.030 1.00 96.94 229 LYS A O 1
ATOM 1763 N N . VAL A 1 230 ? -15.796 -9.733 25.472 1.00 96.19 230 VAL A N 1
ATOM 1764 C CA . VAL A 1 230 ? -14.841 -8.908 24.700 1.00 96.19 230 VAL A CA 1
ATOM 1765 C C . VAL A 1 230 ? -13.391 -9.097 25.162 1.00 96.19 230 VAL A C 1
ATOM 1767 O O . VAL A 1 230 ? -12.473 -8.974 24.355 1.00 96.19 230 VAL A O 1
ATOM 1770 N N . VAL A 1 231 ? -13.163 -9.421 26.437 1.00 95.75 231 VAL A N 1
ATOM 1771 C CA . VAL A 1 231 ? -11.813 -9.642 26.993 1.00 95.75 231 VAL A CA 1
ATOM 1772 C C . VAL A 1 231 ? -11.344 -11.097 26.910 1.00 95.75 231 VAL A C 1
ATOM 1774 O O . VAL A 1 231 ? -10.222 -11.395 27.308 1.00 95.75 231 VAL A O 1
ATOM 1777 N N . GLU A 1 232 ? -12.170 -12.007 26.395 1.00 92.81 232 GLU A N 1
ATOM 1778 C CA . GLU A 1 232 ? -11.798 -13.409 26.216 1.00 92.81 232 GLU A CA 1
ATOM 1779 C C . GLU A 1 232 ? -10.923 -13.569 24.963 1.00 92.81 232 GLU A C 1
ATOM 1781 O O . GLU A 1 232 ? -11.160 -12.934 23.930 1.00 92.81 232 GLU A O 1
ATOM 1786 N N . ASN A 1 233 ? -9.861 -14.372 25.064 1.00 85.06 233 ASN A N 1
ATOM 1787 C CA . ASN A 1 233 ? -8.872 -14.532 23.989 1.00 85.06 233 ASN A CA 1
ATOM 1788 C C . ASN A 1 233 ? -9.201 -15.685 23.036 1.00 85.06 233 ASN A C 1
ATOM 1790 O O . ASN A 1 233 ? -8.867 -15.602 21.860 1.00 85.06 233 ASN A O 1
ATOM 1794 N N . ASP A 1 234 ? -9.891 -16.713 23.528 1.00 88.19 234 ASP A N 1
ATOM 1795 C CA . ASP A 1 234 ? -10.002 -18.010 22.851 1.00 88.19 234 ASP A CA 1
ATOM 1796 C C . ASP A 1 234 ? -11.455 -18.371 22.500 1.00 88.19 234 ASP A C 1
ATOM 1798 O O . ASP A 1 234 ? -11.860 -19.533 22.555 1.00 88.19 234 ASP A O 1
ATOM 1802 N N . LEU A 1 235 ? -12.265 -17.366 22.155 1.00 92.06 235 LEU A N 1
ATOM 1803 C CA . LEU A 1 235 ? -13.640 -17.596 21.717 1.00 92.06 235 LEU A CA 1
ATOM 1804 C C . LEU A 1 235 ? -13.693 -18.247 20.325 1.00 92.06 235 LEU A C 1
ATOM 1806 O O . LEU A 1 235 ? -12.932 -17.857 19.432 1.00 92.06 235 LEU A O 1
ATOM 1810 N N . PRO A 1 236 ? -14.639 -19.175 20.083 1.00 95.31 236 PRO A N 1
ATOM 1811 C CA . PRO A 1 236 ? -14.893 -19.699 18.746 1.00 95.31 236 PRO A CA 1
ATOM 1812 C C . PRO A 1 236 ? -15.241 -18.578 17.747 1.00 95.31 236 PRO A C 1
ATOM 1814 O O . PRO A 1 236 ? -15.949 -17.637 18.114 1.00 95.31 236 PRO A O 1
ATOM 1817 N N . PRO A 1 237 ? -14.841 -18.680 16.462 1.00 93.00 237 PRO A N 1
ATOM 1818 C CA . PRO A 1 237 ? -15.100 -17.634 15.466 1.00 93.00 237 PRO A CA 1
ATOM 1819 C C . PRO A 1 237 ? -16.580 -17.249 15.313 1.00 93.00 237 PRO A C 1
ATOM 1821 O O . PRO A 1 237 ? -16.899 -16.081 15.095 1.00 93.00 237 PRO A O 1
ATOM 1824 N N . GLU A 1 238 ? -17.490 -18.214 15.456 1.00 94.81 238 GLU A N 1
ATOM 1825 C CA . GLU A 1 238 ? -18.937 -17.973 15.404 1.00 94.81 238 GLU A CA 1
ATOM 1826 C C . GLU A 1 238 ? -19.417 -17.110 16.581 1.00 94.81 238 GLU A C 1
ATOM 1828 O O . GLU A 1 238 ? -20.213 -16.189 16.392 1.00 94.81 238 GLU A O 1
ATOM 1833 N N . GLU A 1 239 ? -18.877 -17.342 17.780 1.00 96.06 239 GLU A N 1
ATOM 1834 C CA . GLU A 1 239 ? -19.188 -16.539 18.965 1.00 96.06 239 GLU A CA 1
ATOM 1835 C C . GLU A 1 239 ? -18.607 -15.130 18.848 1.00 96.06 239 GLU A C 1
ATOM 1837 O O . GLU A 1 239 ? -19.299 -14.152 19.127 1.00 96.06 239 GLU A O 1
ATOM 1842 N N . VAL A 1 240 ? -17.375 -14.999 18.344 1.00 94.88 240 VAL A N 1
ATOM 1843 C CA . VAL A 1 240 ? -16.764 -13.694 18.041 1.00 94.88 240 VAL A CA 1
ATOM 1844 C C . VAL A 1 240 ? -17.642 -12.899 17.070 1.00 94.88 240 VAL A C 1
ATOM 1846 O O . VAL A 1 240 ? -17.869 -11.701 17.270 1.00 94.88 240 VAL A O 1
ATOM 1849 N N . ALA A 1 241 ? -18.155 -13.543 16.019 1.00 93.94 241 ALA A N 1
ATOM 1850 C CA . ALA A 1 241 ? -19.043 -12.906 15.051 1.00 93.94 241 ALA A CA 1
ATOM 1851 C C . ALA A 1 241 ? -20.365 -12.459 15.698 1.00 93.94 241 ALA A C 1
ATOM 1853 O O . ALA A 1 241 ? -20.811 -11.333 15.465 1.00 93.94 241 ALA A O 1
ATOM 1854 N N . GLN A 1 242 ? -20.954 -13.292 16.561 1.00 95.25 242 GLN A N 1
ATOM 1855 C CA . GLN A 1 242 ? -22.185 -12.966 17.282 1.00 95.25 242 GLN A CA 1
ATOM 1856 C C . GLN A 1 242 ? -22.002 -11.796 18.260 1.00 95.25 242 GLN A C 1
ATOM 1858 O O . GLN A 1 242 ? -22.839 -10.886 18.287 1.00 95.25 242 GLN A O 1
ATOM 1863 N N . VAL A 1 243 ? -20.906 -11.784 19.027 1.00 96.12 243 VAL A N 1
ATOM 1864 C CA . VAL A 1 243 ? -20.546 -10.679 19.933 1.00 96.12 243 VAL A CA 1
ATOM 1865 C C . VAL A 1 243 ? -20.393 -9.391 19.130 1.00 96.12 243 VAL A C 1
ATOM 1867 O O . VAL A 1 243 ? -21.028 -8.383 19.443 1.00 96.12 243 VAL A O 1
ATOM 1870 N N . ASN A 1 244 ? -19.616 -9.425 18.041 1.00 95.00 244 ASN A N 1
ATOM 1871 C CA . ASN A 1 244 ? -19.436 -8.266 17.167 1.00 95.00 244 ASN A CA 1
ATOM 1872 C C . ASN A 1 244 ? -20.767 -7.755 16.614 1.00 95.00 244 ASN A C 1
ATOM 1874 O O . ASN A 1 244 ? -21.050 -6.563 16.722 1.00 95.00 244 ASN A O 1
ATOM 1878 N N . GLN A 1 245 ? -21.606 -8.631 16.060 1.00 94.31 245 GLN A N 1
ATOM 1879 C CA . GLN A 1 245 ? -22.894 -8.247 15.484 1.00 94.31 245 GLN A CA 1
ATOM 1880 C C . GLN A 1 245 ? -23.823 -7.629 16.536 1.00 94.31 245 GLN A C 1
ATOM 1882 O O . GLN A 1 245 ? -24.430 -6.583 16.300 1.00 94.31 245 GLN A O 1
ATOM 1887 N N . THR A 1 246 ? -23.911 -8.253 17.712 1.00 95.81 246 THR A N 1
ATOM 1888 C CA . THR A 1 246 ? -24.787 -7.796 18.795 1.00 95.81 246 THR A CA 1
ATOM 1889 C C . THR A 1 246 ? -24.343 -6.437 19.316 1.00 95.81 246 THR A C 1
ATOM 1891 O O . THR A 1 246 ? -25.149 -5.505 19.393 1.00 95.81 246 THR A O 1
ATOM 1894 N N . LEU A 1 247 ? -23.057 -6.294 19.642 1.00 96.25 247 LEU A N 1
ATOM 1895 C CA . LEU A 1 247 ? -22.530 -5.073 20.240 1.00 96.25 247 LEU A CA 1
ATOM 1896 C C . LEU A 1 247 ? -22.485 -3.920 19.232 1.00 96.25 247 LEU A C 1
ATOM 1898 O O . LEU A 1 247 ? -22.889 -2.815 19.576 1.00 96.25 247 LEU A O 1
ATOM 1902 N N . THR A 1 248 ? -22.089 -4.151 17.976 1.00 94.50 248 THR A N 1
ATOM 1903 C CA . THR A 1 248 ? -22.099 -3.085 16.952 1.00 94.50 248 THR A CA 1
ATOM 1904 C C . THR A 1 248 ? -23.512 -2.637 16.582 1.00 94.50 248 THR A C 1
ATOM 1906 O O . THR A 1 248 ? -23.719 -1.456 16.311 1.00 94.50 248 THR A O 1
ATOM 1909 N N . GLY A 1 249 ? -24.496 -3.543 16.617 1.00 92.88 249 GLY A N 1
ATOM 1910 C CA . GLY A 1 249 ? -25.899 -3.225 16.345 1.00 92.88 249 GLY A CA 1
ATOM 1911 C C . GLY A 1 249 ? -26.620 -2.490 17.481 1.00 92.88 249 GLY A C 1
ATOM 1912 O O . GLY A 1 249 ? -27.669 -1.890 17.248 1.00 92.88 249 GLY A O 1
ATOM 1913 N N . THR A 1 250 ? -26.087 -2.527 18.707 1.00 93.81 250 THR A N 1
ATOM 1914 C CA . THR A 1 250 ? -26.762 -1.976 19.900 1.00 93.81 250 THR A CA 1
ATOM 1915 C C . THR A 1 250 ? -26.001 -0.859 20.607 1.00 93.81 250 THR A C 1
ATOM 1917 O O . THR A 1 250 ? -26.640 -0.012 21.234 1.00 93.81 250 THR A O 1
ATOM 1920 N N . LEU A 1 251 ? -24.670 -0.832 20.506 1.00 94.75 251 LEU A N 1
ATOM 1921 C CA . LEU A 1 251 ? -23.787 0.116 21.181 1.00 94.75 251 LEU A CA 1
ATOM 1922 C C . LEU A 1 251 ? -23.006 0.940 20.139 1.00 94.75 251 LEU A C 1
ATOM 1924 O O . LEU A 1 251 ? -21.959 0.499 19.651 1.00 94.75 251 LEU A O 1
ATOM 1928 N N . PRO A 1 252 ? -23.472 2.164 19.807 1.00 93.38 252 PRO A N 1
ATOM 1929 C CA . PRO A 1 252 ? -22.837 3.023 18.805 1.00 93.38 252 PRO A CA 1
ATOM 1930 C C . PRO A 1 252 ? -21.357 3.329 19.060 1.00 93.38 252 PRO A C 1
ATOM 1932 O O . PRO A 1 252 ? -20.631 3.643 18.119 1.00 93.38 252 PRO A O 1
ATOM 1935 N N . ILE A 1 253 ? -20.886 3.246 20.309 1.00 92.50 253 ILE A N 1
ATOM 1936 C CA . ILE A 1 253 ? -19.480 3.498 20.637 1.00 92.50 253 ILE A CA 1
ATOM 1937 C C . ILE A 1 253 ? -18.550 2.475 19.988 1.00 92.50 253 ILE A C 1
ATOM 1939 O O . ILE A 1 253 ? -17.501 2.857 19.475 1.00 92.50 253 ILE A O 1
ATOM 1943 N N . LEU A 1 254 ? -18.944 1.194 19.948 1.00 94.06 254 LEU A N 1
ATOM 1944 C CA . LEU A 1 254 ? -18.140 0.169 19.291 1.00 94.06 254 LEU A CA 1
ATOM 1945 C C . LEU A 1 254 ? -18.062 0.467 17.797 1.00 94.06 254 LEU A C 1
ATOM 1947 O O . LEU A 1 254 ? -16.981 0.445 17.225 1.00 94.06 254 LEU A O 1
ATOM 1951 N N . GLN A 1 255 ? -19.189 0.826 17.179 1.00 92.94 255 GLN A N 1
ATOM 1952 C CA . GLN A 1 255 ? -19.226 1.185 15.765 1.00 92.94 255 GLN A CA 1
ATOM 1953 C C . GLN A 1 255 ? -18.300 2.372 15.447 1.00 92.94 255 GLN A C 1
ATOM 1955 O O . GLN A 1 255 ? -17.553 2.310 14.474 1.00 92.94 255 GLN A O 1
ATOM 1960 N N . GLN A 1 256 ? -18.300 3.422 16.276 1.00 91.81 256 GLN A N 1
ATOM 1961 C CA . GLN A 1 256 ? -17.416 4.585 16.112 1.00 91.81 256 GLN A CA 1
ATOM 1962 C C . GLN A 1 256 ? -15.932 4.213 16.257 1.00 91.81 256 GLN A C 1
ATOM 1964 O O . GLN A 1 256 ? -15.101 4.652 15.462 1.00 91.81 256 GLN A O 1
ATOM 1969 N N . LEU A 1 257 ? -15.596 3.363 17.232 1.00 93.44 257 LEU A N 1
ATOM 1970 C CA . LEU A 1 257 ? -14.231 2.869 17.430 1.00 93.44 257 LEU A CA 1
ATOM 1971 C C . LEU A 1 257 ? -13.759 2.017 16.252 1.00 93.44 257 LEU A C 1
ATOM 1973 O O . LEU A 1 257 ? -12.675 2.250 15.721 1.00 93.44 257 LEU A O 1
ATOM 1977 N N . LEU A 1 258 ? -14.582 1.068 15.804 1.00 93.75 258 LEU A N 1
ATOM 1978 C CA . LEU A 1 258 ? -14.259 0.216 14.662 1.00 93.75 258 LEU A CA 1
ATOM 1979 C C . LEU A 1 258 ? -14.162 1.030 13.364 1.00 93.75 258 LEU A C 1
ATOM 1981 O O . LEU A 1 258 ? -13.293 0.750 12.549 1.00 93.75 258 LEU A O 1
ATOM 1985 N N . GLN A 1 259 ? -14.958 2.089 13.181 1.00 92.31 259 GLN A N 1
ATOM 1986 C CA . GLN A 1 259 ? -14.782 3.025 12.060 1.00 92.31 259 GLN A CA 1
ATOM 1987 C C . GLN A 1 259 ? -13.419 3.730 12.098 1.00 92.31 259 GLN A C 1
ATOM 1989 O O . GLN A 1 259 ? -12.784 3.897 11.056 1.00 92.31 259 GLN A O 1
ATOM 1994 N N . ALA A 1 260 ? -12.940 4.117 13.283 1.00 91.31 260 ALA A N 1
ATOM 1995 C CA . ALA A 1 260 ? -11.607 4.693 13.437 1.00 91.31 260 ALA A CA 1
ATOM 1996 C C . ALA A 1 260 ? -10.495 3.668 13.140 1.00 91.31 260 ALA A C 1
ATOM 1998 O O . ALA A 1 260 ? -9.464 4.037 12.575 1.00 91.31 260 ALA A O 1
ATOM 1999 N N . VAL A 1 261 ? -10.702 2.390 13.479 1.00 91.62 261 VAL A N 1
ATOM 2000 C CA . VAL A 1 261 ? -9.801 1.286 13.098 1.00 91.62 261 VAL A CA 1
ATOM 2001 C C . VAL A 1 261 ? -9.807 1.092 11.581 1.00 91.62 261 VAL A C 1
ATOM 2003 O O . VAL A 1 261 ? -8.755 1.186 10.960 1.00 91.62 261 VAL A O 1
ATOM 2006 N N . VAL A 1 262 ? -10.981 0.938 10.960 1.00 93.38 262 VAL A N 1
ATOM 2007 C CA . VAL A 1 262 ? -11.150 0.801 9.500 1.00 93.38 262 VAL A CA 1
ATOM 2008 C C . VAL A 1 262 ? -10.463 1.939 8.751 1.00 93.38 262 VAL A C 1
ATOM 2010 O O . VAL A 1 262 ? -9.792 1.703 7.750 1.00 93.38 262 VAL A O 1
ATOM 2013 N N . LYS A 1 263 ? -10.593 3.180 9.232 1.00 91.31 263 LYS A N 1
ATOM 2014 C CA . LYS A 1 263 ? -9.926 4.333 8.618 1.00 91.31 263 LYS A CA 1
ATOM 2015 C C . LYS A 1 263 ? -8.401 4.190 8.627 1.00 91.31 263 LYS A C 1
ATOM 2017 O O . LYS A 1 263 ? -7.770 4.500 7.623 1.00 91.31 263 LYS A O 1
ATOM 2022 N N . ARG A 1 264 ? -7.813 3.714 9.731 1.00 89.62 264 ARG A N 1
ATOM 2023 C CA . ARG A 1 264 ? -6.362 3.473 9.843 1.00 89.62 264 ARG A CA 1
ATOM 2024 C C . ARG A 1 264 ? -5.912 2.289 8.990 1.00 89.62 264 ARG A C 1
ATOM 2026 O O . ARG A 1 264 ? -4.893 2.385 8.312 1.00 89.62 264 ARG A O 1
ATOM 2033 N N . GLU A 1 265 ? -6.692 1.212 8.975 1.00 90.94 265 GLU A N 1
ATOM 2034 C CA . GLU A 1 265 ? -6.415 0.018 8.169 1.00 90.94 265 GLU A CA 1
ATOM 2035 C C . GLU A 1 265 ? -6.426 0.300 6.664 1.00 90.94 265 GLU A C 1
ATOM 2037 O O . GLU A 1 265 ? -5.696 -0.346 5.910 1.00 90.94 265 GLU A O 1
ATOM 2042 N N . ASN A 1 266 ? -7.212 1.292 6.242 1.00 95.06 266 ASN A N 1
ATOM 2043 C CA . ASN A 1 266 ? -7.318 1.743 4.860 1.00 95.06 266 ASN A CA 1
ATOM 2044 C C . ASN A 1 266 ? -6.267 2.780 4.441 1.00 95.06 266 ASN A C 1
ATOM 2046 O O . ASN A 1 266 ? -6.338 3.264 3.310 1.00 95.06 266 ASN A O 1
ATOM 2050 N N . ILE A 1 267 ? -5.296 3.115 5.296 1.00 95.69 267 ILE A N 1
ATOM 2051 C CA . ILE A 1 267 ? -4.120 3.883 4.875 1.00 95.69 267 ILE A CA 1
ATOM 2052 C C . ILE A 1 267 ? -3.097 2.915 4.285 1.00 95.69 267 ILE A C 1
ATOM 2054 O O . ILE A 1 267 ? -2.449 2.176 5.026 1.00 95.69 267 ILE A O 1
ATOM 2058 N N . LEU A 1 268 ? -2.959 2.917 2.959 1.00 97.06 268 LEU A N 1
ATOM 2059 C CA . LEU A 1 268 ? -2.117 1.961 2.235 1.00 97.06 268 LEU A CA 1
ATOM 2060 C C . LEU A 1 268 ? -1.009 2.648 1.418 1.00 97.06 268 LEU A C 1
ATOM 2062 O O . LEU A 1 268 ? -1.208 3.764 0.925 1.00 97.06 268 LEU A O 1
ATOM 2066 N N . PRO A 1 269 ? 0.150 1.987 1.239 1.00 97.56 269 PRO A N 1
ATOM 2067 C CA . PRO A 1 269 ? 1.165 2.418 0.283 1.00 97.56 269 PRO A CA 1
ATOM 2068 C C . PRO A 1 269 ? 0.624 2.428 -1.159 1.00 97.56 269 PRO A C 1
ATOM 2070 O O . PRO A 1 269 ? -0.142 1.531 -1.531 1.00 97.56 269 PRO A O 1
ATOM 2073 N N . PRO A 1 270 ? 1.005 3.410 -1.996 1.00 98.19 270 PRO A N 1
ATOM 2074 C CA . PRO A 1 270 ? 0.500 3.512 -3.362 1.00 98.19 270 PRO A CA 1
ATOM 2075 C C . PRO A 1 270 ? 1.032 2.452 -4.333 1.00 98.19 270 PRO A C 1
ATOM 2077 O O . PRO A 1 270 ? 0.369 2.196 -5.341 1.00 98.19 270 PRO A O 1
ATOM 2080 N N . SER A 1 271 ? 2.187 1.832 -4.070 1.00 98.44 271 SER A N 1
ATOM 2081 C CA . SER A 1 271 ? 2.864 0.921 -5.008 1.00 98.44 271 SER A CA 1
ATOM 2082 C C . SER A 1 271 ? 1.958 -0.167 -5.583 1.00 98.44 271 SER A C 1
ATOM 2084 O O . SER A 1 271 ? 1.999 -0.432 -6.785 1.00 98.44 271 SER A O 1
ATOM 2086 N N . SER A 1 272 ? 1.086 -0.752 -4.759 1.00 98.19 272 SER A N 1
ATOM 2087 C CA . SER A 1 272 ? 0.179 -1.819 -5.196 1.00 98.19 272 SER A CA 1
ATOM 2088 C C . SER A 1 272 ? -0.915 -1.316 -6.147 1.00 98.19 272 SER A C 1
ATOM 2090 O O . SER A 1 272 ? -1.161 -1.937 -7.181 1.00 98.19 272 SER A O 1
ATOM 2092 N N . ALA A 1 273 ? -1.527 -0.161 -5.853 1.00 98.56 273 ALA A N 1
ATOM 2093 C CA . ALA A 1 273 ? -2.505 0.470 -6.747 1.00 98.56 273 ALA A CA 1
ATOM 2094 C C . ALA A 1 273 ? -1.862 0.865 -8.082 1.00 98.56 273 ALA A C 1
ATOM 2096 O O . ALA A 1 273 ? -2.417 0.629 -9.154 1.00 98.56 273 ALA A O 1
ATOM 2097 N N . VAL A 1 274 ? -0.658 1.439 -8.016 1.00 98.69 274 VAL A N 1
ATOM 2098 C CA . VAL A 1 274 ? 0.095 1.883 -9.192 1.00 98.69 274 VAL A CA 1
ATOM 2099 C C . VAL A 1 274 ? 0.518 0.702 -10.068 1.00 98.69 274 VAL A C 1
ATOM 2101 O O . VAL A 1 274 ? 0.444 0.803 -11.290 1.00 98.69 274 VAL A O 1
ATOM 2104 N N . ALA A 1 275 ? 0.908 -0.429 -9.478 1.00 98.62 275 ALA A N 1
ATOM 2105 C CA . ALA A 1 275 ? 1.207 -1.641 -10.237 1.00 98.62 275 ALA A CA 1
ATOM 2106 C C . ALA A 1 275 ? -0.024 -2.161 -10.995 1.00 98.62 275 ALA A C 1
ATOM 2108 O O . ALA A 1 275 ? 0.087 -2.502 -12.172 1.00 98.62 275 ALA A O 1
ATOM 2109 N N . GLY A 1 276 ? -1.205 -2.149 -10.365 1.00 98.38 276 GLY A N 1
ATOM 2110 C CA . GLY A 1 276 ? -2.464 -2.489 -11.038 1.00 98.38 276 GLY A CA 1
ATOM 2111 C C . GLY A 1 276 ? -2.763 -1.529 -12.191 1.00 98.38 276 GLY A C 1
ATOM 2112 O O . GLY A 1 276 ? -3.038 -1.955 -13.313 1.00 98.38 276 GLY A O 1
ATOM 2113 N N . LEU A 1 277 ? -2.583 -0.226 -11.954 1.00 98.50 277 LEU A N 1
ATOM 2114 C CA . LEU A 1 277 ? -2.724 0.805 -12.980 1.00 98.50 277 LEU A CA 1
ATOM 2115 C C . LEU A 1 277 ? -1.776 0.579 -14.168 1.00 98.50 277 LEU A C 1
ATOM 2117 O O . LEU A 1 277 ? -2.195 0.781 -15.307 1.00 98.50 277 LEU A O 1
ATOM 2121 N N . TYR A 1 278 ? -0.522 0.177 -13.935 1.00 98.50 278 TYR A N 1
ATOM 2122 C CA . TYR A 1 278 ? 0.420 -0.137 -15.014 1.00 98.50 278 TYR A CA 1
ATOM 2123 C C . TYR A 1 278 ? -0.123 -1.265 -15.890 1.00 98.50 278 TYR A C 1
ATOM 2125 O O . TYR A 1 278 ? -0.202 -1.092 -17.102 1.00 98.50 278 TYR A O 1
ATOM 2133 N N . VAL A 1 279 ? -0.576 -2.369 -15.285 1.00 97.81 279 VAL A N 1
ATOM 2134 C CA . VAL A 1 279 ? -1.183 -3.499 -16.012 1.00 97.81 279 VAL A CA 1
ATOM 2135 C C . VAL A 1 279 ? -2.395 -3.037 -16.828 1.00 97.81 279 VAL A C 1
ATOM 2137 O O . VAL A 1 279 ? -2.538 -3.376 -18.008 1.00 97.81 279 VAL A O 1
ATOM 2140 N N . ARG A 1 280 ? -3.250 -2.201 -16.234 1.00 97.31 280 ARG A N 1
ATOM 2141 C CA . ARG A 1 280 ? -4.432 -1.654 -16.906 1.00 97.31 280 ARG A CA 1
ATOM 2142 C C . ARG A 1 280 ? -4.073 -0.776 -18.107 1.00 97.31 280 ARG A C 1
ATOM 2144 O O . ARG A 1 280 ? -4.682 -0.911 -19.162 1.00 97.31 280 ARG A O 1
ATOM 2151 N N . VAL A 1 281 ? -3.086 0.108 -17.968 1.00 97.69 281 VAL A N 1
ATOM 2152 C CA . VAL A 1 281 ? -2.636 0.991 -19.058 1.00 97.69 281 VAL A CA 1
ATOM 2153 C C . VAL A 1 281 ? -1.930 0.199 -20.155 1.00 97.69 281 VAL A C 1
ATOM 2155 O O . VAL A 1 281 ? -2.181 0.433 -21.337 1.00 97.69 281 VAL A O 1
ATOM 2158 N N . ASP A 1 282 ? -1.083 -0.759 -19.784 1.00 96.88 282 ASP A N 1
ATOM 2159 C CA . ASP A 1 282 ? -0.356 -1.589 -20.741 1.00 96.88 282 ASP A CA 1
ATOM 2160 C C . ASP A 1 282 ? -1.317 -2.431 -21.587 1.00 96.88 282 ASP A C 1
ATOM 2162 O O . ASP A 1 282 ? -1.145 -2.528 -22.801 1.00 96.88 282 ASP A O 1
ATOM 2166 N N . SER A 1 283 ? -2.356 -2.998 -20.966 1.00 95.75 283 SER A N 1
ATOM 2167 C CA . SER A 1 283 ? -3.365 -3.803 -21.665 1.00 95.75 283 SER A CA 1
ATOM 2168 C C . SER A 1 283 ? -4.289 -2.976 -22.562 1.00 95.75 283 SER A C 1
ATOM 2170 O O . SER A 1 283 ? -4.726 -3.475 -23.599 1.00 95.75 283 SER A O 1
ATOM 2172 N N . SER A 1 284 ? -4.569 -1.714 -22.216 1.00 95.75 284 SER A N 1
ATOM 2173 C CA . SER A 1 284 ? -5.438 -0.850 -23.025 1.00 95.75 284 SER A CA 1
ATOM 2174 C C . SER A 1 284 ? -4.700 -0.098 -24.134 1.00 95.75 284 SER A C 1
ATOM 2176 O O . SER A 1 284 ? -5.263 0.138 -25.202 1.00 95.75 284 SER A O 1
ATOM 2178 N N . SER A 1 285 ? -3.463 0.326 -23.864 1.00 96.50 285 SER A N 1
ATOM 2179 C CA . SER A 1 285 ? -2.764 1.355 -24.648 1.00 96.50 285 SER A CA 1
ATOM 2180 C C . SER A 1 285 ? -1.288 1.041 -24.911 1.00 96.50 285 SER A C 1
ATOM 2182 O O . SER A 1 285 ? -0.620 1.815 -25.600 1.00 96.50 285 SER A O 1
ATOM 2184 N N . GLY A 1 286 ? -0.775 -0.076 -24.391 1.00 96.69 286 GLY A N 1
ATOM 2185 C CA . GLY A 1 286 ? 0.613 -0.502 -24.542 1.00 96.69 286 GLY A CA 1
ATOM 2186 C C . GLY A 1 286 ? 1.592 0.196 -23.594 1.00 96.69 286 GLY A C 1
ATOM 2187 O O . GLY A 1 286 ? 1.363 1.307 -23.115 1.00 96.69 286 GLY A O 1
ATOM 2188 N N . VAL A 1 287 ? 2.737 -0.459 -23.379 1.00 97.12 287 VAL A N 1
ATOM 2189 C CA . VAL A 1 287 ? 3.797 -0.068 -22.424 1.00 97.12 287 VAL A CA 1
ATOM 2190 C C . VAL A 1 287 ? 4.458 1.292 -22.717 1.00 97.12 287 VAL A C 1
ATOM 2192 O O . VAL A 1 287 ? 5.072 1.905 -21.844 1.00 97.12 287 VAL A O 1
ATOM 2195 N N . TRP A 1 288 ? 4.306 1.796 -23.943 1.00 97.25 288 TRP A N 1
ATOM 2196 C CA . TRP A 1 288 ? 4.769 3.120 -24.382 1.00 97.25 288 TRP A CA 1
ATOM 2197 C C . TRP A 1 288 ? 3.870 4.270 -23.927 1.00 97.25 288 TRP A C 1
ATOM 2199 O O . TRP A 1 288 ? 4.209 5.438 -24.135 1.00 97.25 288 TRP A O 1
ATOM 2209 N N . THR A 1 289 ? 2.736 3.969 -23.296 1.00 98.12 289 THR A N 1
ATOM 2210 C CA . THR A 1 289 ? 1.835 4.975 -22.738 1.00 98.12 289 THR A CA 1
ATOM 2211 C C . THR A 1 289 ? 2.243 5.315 -21.309 1.00 98.12 289 THR A C 1
ATOM 2213 O O . THR A 1 289 ? 2.494 4.439 -20.487 1.00 98.12 289 THR A O 1
ATOM 2216 N N . ALA A 1 290 ? 2.307 6.609 -20.990 1.00 97.94 290 ALA A N 1
ATOM 2217 C CA . ALA A 1 290 ? 2.581 7.050 -19.629 1.00 97.94 290 ALA A CA 1
ATOM 2218 C C . ALA A 1 290 ? 1.432 6.631 -18.687 1.00 97.94 290 ALA A C 1
ATOM 2220 O O . ALA A 1 290 ? 0.286 7.006 -18.948 1.00 97.94 290 ALA A O 1
ATOM 2221 N N . PRO A 1 291 ? 1.705 5.931 -17.570 1.00 97.31 291 PRO A N 1
ATOM 2222 C CA . PRO A 1 291 ? 0.690 5.563 -16.582 1.00 97.31 291 PRO A CA 1
ATOM 2223 C C . PRO A 1 291 ? 0.388 6.741 -15.638 1.00 97.31 291 PRO A C 1
ATOM 2225 O O . PRO A 1 291 ? 0.487 6.630 -14.419 1.00 97.31 291 PRO A O 1
ATOM 2228 N N . ALA A 1 292 ? 0.088 7.908 -16.211 1.00 97.62 292 ALA A N 1
ATOM 2229 C CA . ALA A 1 292 ? -0.172 9.152 -15.494 1.00 97.62 292 ALA A CA 1
ATOM 2230 C C . ALA A 1 292 ? -1.114 10.071 -16.287 1.00 97.62 292 ALA A C 1
ATOM 2232 O O . ALA A 1 292 ? -1.289 9.921 -17.497 1.00 97.62 292 ALA A O 1
ATOM 2233 N N . GLY A 1 293 ? -1.680 11.068 -15.611 1.00 95.25 293 GLY A N 1
ATOM 2234 C CA . GLY A 1 293 ? -2.587 12.053 -16.196 1.00 95.25 293 GLY A CA 1
ATOM 2235 C C . GLY A 1 293 ? -4.054 11.763 -15.884 1.00 95.25 293 GLY A C 1
ATOM 2236 O O . GLY A 1 293 ? -4.378 10.973 -15.004 1.00 95.25 293 GLY A O 1
ATOM 2237 N N . MET A 1 294 ? -4.967 12.418 -16.605 1.00 91.38 294 MET A N 1
ATOM 2238 C CA . MET A 1 294 ? -6.403 12.400 -16.268 1.00 91.38 294 MET A CA 1
ATOM 2239 C C . MET A 1 294 ? -7.052 11.014 -16.393 1.00 91.38 294 MET A C 1
ATOM 2241 O O . MET A 1 294 ? -8.051 10.753 -15.736 1.00 91.38 294 MET A O 1
ATOM 2245 N N . ASN A 1 295 ? -6.468 10.123 -17.197 1.00 89.69 295 ASN A N 1
ATOM 2246 C CA . ASN A 1 295 ? -6.967 8.760 -17.399 1.00 89.69 295 ASN A CA 1
ATOM 2247 C C . ASN A 1 295 ? -6.314 7.738 -16.448 1.00 89.69 295 ASN A C 1
ATOM 2249 O O . ASN A 1 295 ? -6.613 6.550 -16.518 1.00 89.69 295 ASN A O 1
ATOM 2253 N N . ALA A 1 296 ? -5.419 8.183 -15.563 1.00 95.19 296 ALA A N 1
ATOM 2254 C CA . ALA A 1 296 ? -4.688 7.338 -14.623 1.00 95.19 296 ALA A CA 1
ATOM 2255 C C . ALA A 1 296 ? -5.347 7.323 -13.232 1.00 95.19 296 ALA A C 1
ATOM 2257 O O . ALA A 1 296 ? -4.663 7.468 -12.217 1.00 95.19 296 ALA A O 1
ATOM 2258 N N . GLY A 1 297 ? -6.680 7.212 -13.199 1.00 96.44 297 GLY A N 1
ATOM 2259 C CA . GLY A 1 297 ? -7.477 7.205 -11.967 1.00 96.44 297 GLY A CA 1
ATOM 2260 C C . GLY A 1 297 ? -7.301 5.914 -11.176 1.00 96.44 297 GLY A C 1
ATOM 2261 O O . GLY A 1 297 ? -7.286 4.839 -11.762 1.00 96.44 297 GLY A O 1
ATOM 2262 N N . LEU A 1 298 ? -7.158 6.008 -9.863 1.00 97.94 298 LEU A N 1
ATOM 2263 C CA . LEU A 1 298 ? -7.021 4.865 -8.974 1.00 97.94 298 LEU A CA 1
ATOM 2264 C C . LEU A 1 298 ? -8.391 4.462 -8.427 1.00 97.94 298 LEU A C 1
ATOM 2266 O O . LEU A 1 298 ? -9.136 5.299 -7.916 1.00 97.94 298 LEU A O 1
ATOM 2270 N N . GLU A 1 299 ? -8.696 3.175 -8.528 1.00 96.81 299 GLU A N 1
ATOM 2271 C CA . GLU A 1 299 ? -9.921 2.564 -8.018 1.00 96.81 299 GLU A CA 1
ATOM 2272 C C . GLU A 1 299 ? -9.768 2.188 -6.544 1.00 96.81 299 GLU A C 1
ATOM 2274 O O . GLU A 1 299 ? -8.663 1.902 -6.068 1.00 96.81 299 GLU A O 1
ATOM 2279 N N . SER A 1 300 ? -10.886 2.182 -5.812 1.00 96.56 300 SER A N 1
ATOM 2280 C CA . SER A 1 300 ? -10.916 1.923 -4.363 1.00 96.56 300 SER A CA 1
ATOM 2281 C C . SER A 1 300 ? -10.024 2.874 -3.540 1.00 96.56 300 SER A C 1
ATOM 2283 O O . SER A 1 300 ? -9.596 2.553 -2.429 1.00 96.56 300 SER A O 1
ATOM 2285 N N . VAL A 1 301 ? -9.775 4.077 -4.073 1.00 97.44 301 VAL A N 1
ATOM 2286 C CA . VAL A 1 301 ? -9.045 5.175 -3.427 1.00 97.44 301 VAL A CA 1
ATOM 2287 C C . VAL A 1 301 ? -9.983 6.364 -3.242 1.00 97.44 301 VAL A C 1
ATOM 2289 O O . VAL A 1 301 ? -10.483 6.935 -4.209 1.00 97.44 301 VAL A O 1
ATOM 2292 N N . ILE A 1 302 ? -10.183 6.775 -1.991 1.00 95.56 302 ILE A N 1
ATOM 2293 C CA . ILE A 1 302 ? -10.960 7.968 -1.639 1.00 95.56 302 ILE A CA 1
ATOM 2294 C C . ILE A 1 302 ? -10.160 9.216 -2.020 1.00 95.56 302 ILE A C 1
ATOM 2296 O O . ILE A 1 302 ? -10.662 10.092 -2.723 1.00 95.56 302 ILE A O 1
ATOM 2300 N N . ARG A 1 303 ? -8.916 9.303 -1.533 1.00 96.19 303 ARG A N 1
ATOM 2301 C CA . ARG A 1 303 ? -7.984 10.414 -1.776 1.00 96.19 303 ARG A CA 1
ATOM 2302 C C . ARG A 1 303 ? -6.554 10.064 -1.345 1.00 96.19 303 ARG A C 1
ATOM 2304 O O . ARG A 1 303 ? -6.377 9.166 -0.522 1.00 96.19 303 ARG A O 1
ATOM 2311 N N . PRO A 1 304 ? -5.533 10.794 -1.823 1.00 96.81 304 PRO A N 1
ATOM 2312 C CA . PRO A 1 304 ? -4.226 10.808 -1.172 1.00 96.81 304 PRO A CA 1
ATOM 2313 C C . PRO A 1 304 ? -4.321 11.354 0.266 1.00 96.81 304 PRO A C 1
ATOM 2315 O O . PRO A 1 304 ? -5.124 12.251 0.538 1.00 96.81 304 PRO A O 1
ATOM 2318 N N . THR A 1 305 ? -3.484 10.853 1.181 1.00 95.81 305 THR A N 1
ATOM 2319 C CA . THR A 1 305 ? -3.430 11.343 2.575 1.00 95.81 305 THR A CA 1
ATOM 2320 C C . THR A 1 305 ? -2.951 12.789 2.672 1.00 95.81 305 THR A C 1
ATOM 2322 O O . THR A 1 305 ? -3.327 13.503 3.601 1.00 95.81 305 THR A O 1
ATOM 2325 N N . ILE A 1 306 ? -2.159 13.218 1.690 1.00 95.44 306 ILE A N 1
ATOM 2326 C CA . ILE A 1 306 ? -1.609 14.562 1.555 1.00 95.44 306 ILE A CA 1
ATOM 2327 C C . ILE A 1 306 ? -2.133 15.202 0.271 1.00 95.44 306 ILE A C 1
ATOM 2329 O O . ILE A 1 306 ? -1.997 14.653 -0.822 1.00 95.44 306 ILE A O 1
ATOM 2333 N N . LEU A 1 307 ? -2.742 16.381 0.397 1.00 94.19 307 LEU A N 1
ATOM 2334 C CA . LEU A 1 307 ? -3.200 17.149 -0.755 1.00 94.19 307 LEU A CA 1
ATOM 2335 C C . LEU A 1 307 ? -2.069 18.057 -1.231 1.00 94.19 307 LEU A C 1
ATOM 2337 O O . LEU A 1 307 ? -1.622 18.931 -0.494 1.00 94.19 307 LEU A O 1
ATOM 2341 N N . LEU A 1 308 ? -1.636 17.843 -2.472 1.00 94.38 308 LEU A N 1
ATOM 2342 C CA . LEU A 1 308 ? -0.531 18.575 -3.083 1.00 94.38 308 LEU A CA 1
ATOM 2343 C C . LEU A 1 308 ? -1.038 19.691 -3.997 1.00 94.38 308 LEU A C 1
ATOM 2345 O O . LEU A 1 308 ? -1.889 19.467 -4.874 1.00 94.38 308 LEU A O 1
ATOM 2349 N N . ASN A 1 309 ? -0.461 20.878 -3.839 1.00 92.56 309 ASN A N 1
ATOM 2350 C CA . ASN A 1 309 ? -0.569 21.967 -4.803 1.00 92.56 309 ASN A CA 1
ATOM 2351 C C . ASN A 1 309 ? 0.513 21.864 -5.900 1.00 92.56 309 ASN A C 1
ATOM 2353 O O . ASN A 1 309 ? 1.387 20.997 -5.873 1.00 92.56 309 ASN A O 1
ATOM 2357 N N . ASP A 1 310 ? 0.434 22.739 -6.904 1.00 93.19 310 ASP A N 1
ATOM 2358 C CA . ASP A 1 310 ? 1.324 22.683 -8.072 1.00 93.19 310 ASP A CA 1
ATOM 2359 C C . ASP A 1 310 ? 2.789 23.001 -7.730 1.00 93.19 310 ASP A C 1
ATOM 2361 O O . ASP A 1 310 ? 3.696 22.427 -8.333 1.00 93.19 310 ASP A O 1
ATOM 2365 N N . SER A 1 311 ? 3.029 23.882 -6.751 1.00 92.50 311 SER A N 1
ATOM 2366 C CA . SER A 1 311 ? 4.379 24.246 -6.301 1.00 92.50 311 SER A CA 1
ATOM 2367 C C . SER A 1 311 ? 5.046 23.079 -5.578 1.00 92.50 311 SER A C 1
ATOM 2369 O O . SER A 1 311 ? 6.155 22.688 -5.930 1.00 92.50 311 SER A O 1
ATOM 2371 N N . GLU A 1 312 ? 4.333 22.477 -4.624 1.00 93.38 312 GLU A N 1
ATOM 2372 C CA . GLU A 1 312 ? 4.782 21.298 -3.871 1.00 93.38 312 GLU A CA 1
ATOM 2373 C C . GLU A 1 312 ? 5.108 20.129 -4.807 1.00 93.38 312 GLU A C 1
ATOM 2375 O O . GLU A 1 312 ? 6.172 19.515 -4.720 1.00 93.38 312 GLU A O 1
ATOM 2380 N N . GLN A 1 313 ? 4.229 19.862 -5.776 1.00 93.19 313 GLN A N 1
ATOM 2381 C CA . GLN A 1 313 ? 4.484 18.850 -6.796 1.00 93.19 313 GLN A CA 1
ATOM 2382 C C . GLN A 1 313 ? 5.717 19.188 -7.654 1.00 93.19 313 GLN A C 1
ATOM 2384 O O . GLN A 1 313 ? 6.464 18.285 -8.044 1.00 93.19 313 GLN A O 1
ATOM 2389 N N . GLY A 1 314 ? 5.926 20.461 -7.995 1.00 90.31 314 GLY A N 1
ATOM 2390 C CA . GLY A 1 314 ? 7.072 20.902 -8.791 1.00 90.31 314 GLY A CA 1
ATOM 2391 C C . GLY A 1 314 ? 8.406 20.480 -8.170 1.00 90.31 314 GLY A C 1
ATOM 2392 O O . GLY A 1 314 ? 9.240 19.878 -8.850 1.00 90.31 314 GLY A O 1
ATOM 2393 N N . GLU A 1 315 ? 8.563 20.703 -6.864 1.00 88.62 315 GLU A N 1
ATOM 2394 C CA . GLU A 1 315 ? 9.765 20.350 -6.091 1.00 88.62 315 GLU A CA 1
ATOM 2395 C C . GLU A 1 315 ? 9.983 18.832 -5.962 1.00 88.62 315 GLU A C 1
ATOM 2397 O O . GLU A 1 315 ? 11.117 18.338 -5.894 1.00 88.62 315 GLU A O 1
ATOM 2402 N N . MET A 1 316 ? 8.897 18.056 -5.969 1.00 92.06 316 MET A N 1
ATOM 2403 C CA . MET A 1 316 ? 8.956 16.592 -5.988 1.00 92.06 316 MET A CA 1
ATOM 2404 C C . MET A 1 316 ? 9.467 16.052 -7.323 1.00 92.06 316 MET A C 1
ATOM 2406 O O . MET A 1 316 ? 10.290 15.133 -7.362 1.00 92.06 316 MET A O 1
ATOM 2410 N N . ASN A 1 317 ? 8.955 16.620 -8.412 1.00 88.00 317 ASN A N 1
ATOM 2411 C CA . ASN A 1 317 ? 9.036 16.044 -9.748 1.00 88.00 317 ASN A CA 1
ATOM 2412 C C . ASN A 1 317 ? 10.272 16.524 -10.530 1.00 88.00 317 ASN A C 1
ATOM 2414 O O . ASN A 1 317 ? 10.754 15.811 -11.407 1.00 88.00 317 ASN A O 1
ATOM 2418 N N . VAL A 1 318 ? 10.795 17.719 -10.225 1.00 88.19 318 VAL A N 1
ATOM 2419 C CA . VAL A 1 318 ? 12.007 18.277 -10.859 1.00 88.19 318 VAL A CA 1
ATOM 2420 C C . VAL A 1 318 ? 13.024 18.736 -9.802 1.00 88.19 318 VAL A C 1
ATOM 2422 O O . VAL A 1 318 ? 13.345 19.921 -9.709 1.00 88.19 318 VAL A O 1
ATOM 2425 N N . PRO A 1 319 ? 13.544 17.821 -8.965 1.00 88.19 319 PRO A N 1
ATOM 2426 C CA . PRO A 1 319 ? 14.534 18.188 -7.965 1.00 88.19 319 PRO A CA 1
ATOM 2427 C C . PRO A 1 319 ? 15.906 18.449 -8.586 1.00 88.19 319 PRO A C 1
ATOM 2429 O O . PRO A 1 319 ? 16.288 17.831 -9.582 1.00 88.19 319 PRO A O 1
ATOM 2432 N N . ALA A 1 320 ? 16.708 19.284 -7.921 1.00 83.50 320 ALA A N 1
ATOM 2433 C CA . ALA A 1 320 ? 18.075 19.590 -8.348 1.00 83.50 320 ALA A CA 1
ATOM 2434 C C . ALA A 1 320 ? 18.938 18.325 -8.542 1.00 83.50 320 ALA A C 1
ATOM 2436 O O . ALA A 1 320 ? 19.686 18.223 -9.510 1.00 83.50 320 ALA A O 1
ATOM 2437 N N . GLY A 1 321 ? 18.779 17.327 -7.663 1.00 82.69 321 GLY A N 1
ATOM 2438 C CA . GLY A 1 321 ? 19.502 16.052 -7.720 1.00 82.69 321 GLY A CA 1
ATOM 2439 C C . GLY A 1 321 ? 18.920 14.996 -8.670 1.00 82.69 321 GLY A C 1
ATOM 2440 O O . GLY A 1 321 ? 19.374 13.857 -8.624 1.00 82.69 321 GLY A O 1
ATOM 2441 N N . GLY A 1 322 ? 17.889 15.319 -9.462 1.00 88.31 322 GLY A N 1
ATOM 2442 C CA . GLY A 1 322 ? 17.294 14.448 -10.492 1.00 88.31 322 GLY A CA 1
ATOM 2443 C C . GLY A 1 322 ? 16.423 13.288 -10.005 1.00 88.31 322 GLY A C 1
ATOM 2444 O O . GLY A 1 322 ? 15.661 12.739 -10.793 1.00 88.31 322 GLY A O 1
ATOM 2445 N N . ARG A 1 323 ? 16.468 12.959 -8.712 1.00 94.38 323 ARG A N 1
ATOM 2446 C CA . ARG A 1 323 ? 15.689 11.888 -8.069 1.00 94.38 323 ARG A CA 1
ATOM 2447 C C . ARG A 1 323 ? 14.217 12.263 -7.889 1.00 94.38 323 ARG A C 1
ATOM 2449 O O . ARG A 1 323 ? 13.798 12.685 -6.806 1.00 94.38 323 ARG A O 1
ATOM 2456 N N . ALA A 1 324 ? 13.467 12.185 -8.984 1.00 96.75 324 ALA A N 1
ATOM 2457 C CA . ALA A 1 324 ? 12.067 12.584 -9.053 1.00 96.75 324 ALA A CA 1
ATOM 2458 C C . ALA A 1 324 ? 11.153 11.655 -8.240 1.00 96.75 324 ALA A C 1
ATOM 2460 O O . ALA A 1 324 ? 11.371 10.449 -8.165 1.00 96.75 324 ALA A O 1
ATOM 2461 N N . ILE A 1 325 ? 10.100 12.233 -7.665 1.00 97.94 325 ILE A N 1
ATOM 2462 C CA . ILE A 1 325 ? 9.022 11.515 -6.979 1.00 97.94 325 ILE A CA 1
ATOM 2463 C C . ILE A 1 325 ? 7.717 11.859 -7.699 1.00 97.94 325 ILE A C 1
ATOM 2465 O O . ILE A 1 325 ? 7.425 13.031 -7.953 1.00 97.94 325 ILE A O 1
ATOM 2469 N N . ASN A 1 326 ? 6.938 10.839 -8.052 1.00 98.38 326 ASN A N 1
ATOM 2470 C CA . ASN A 1 326 ? 5.680 11.009 -8.766 1.00 98.38 326 ASN A CA 1
ATOM 2471 C C . ASN A 1 326 ? 4.543 11.261 -7.776 1.00 98.38 326 ASN A C 1
ATOM 2473 O O . ASN A 1 326 ? 4.309 10.472 -6.863 1.00 98.38 326 ASN A O 1
ATOM 2477 N N . ALA A 1 327 ? 3.825 12.363 -7.979 1.00 97.69 327 ALA A N 1
ATOM 2478 C CA . ALA A 1 327 ? 2.696 12.727 -7.138 1.00 97.69 327 ALA A CA 1
ATOM 2479 C C . ALA A 1 327 ? 1.439 11.929 -7.504 1.00 97.69 327 ALA A C 1
ATOM 2481 O O . ALA A 1 327 ? 1.158 11.711 -8.683 1.00 97.69 327 ALA A O 1
ATOM 2482 N N . ILE A 1 328 ? 0.638 11.589 -6.501 1.00 98.31 328 ILE A N 1
ATOM 2483 C CA . ILE A 1 328 ? -0.761 11.184 -6.647 1.00 98.31 328 ILE A CA 1
ATOM 2484 C C . ILE A 1 328 ? -1.616 12.345 -6.152 1.00 98.31 328 ILE A C 1
ATOM 2486 O O . ILE A 1 328 ? -1.398 12.869 -5.059 1.00 98.31 328 ILE A O 1
ATOM 2490 N N . ARG A 1 329 ? -2.559 12.796 -6.980 1.00 96.81 329 ARG A N 1
ATOM 2491 C CA . ARG A 1 329 ? -3.369 13.993 -6.715 1.00 96.81 329 ARG A CA 1
ATOM 2492 C C . ARG A 1 329 ? -4.842 13.704 -6.912 1.00 96.81 329 ARG A C 1
ATOM 2494 O O . ARG A 1 329 ? -5.214 12.828 -7.679 1.00 96.81 329 ARG A O 1
ATOM 2501 N N . THR A 1 330 ? -5.680 14.489 -6.252 1.00 94.56 330 THR A N 1
ATOM 2502 C CA . THR A 1 330 ? -7.121 14.515 -6.504 1.00 94.56 330 THR A CA 1
ATOM 2503 C C . THR A 1 330 ? -7.495 15.873 -7.079 1.00 94.56 330 THR A C 1
ATOM 2505 O O . THR A 1 330 ? -6.958 16.900 -6.659 1.00 94.56 330 THR A O 1
ATOM 2508 N N . PHE A 1 331 ? -8.429 15.882 -8.023 1.00 91.00 331 PHE A N 1
ATOM 2509 C CA . PHE A 1 331 ? -8.984 17.104 -8.601 1.00 91.00 331 PHE A CA 1
ATOM 2510 C C . PHE A 1 331 ? -10.509 17.087 -8.445 1.00 91.00 331 PHE A C 1
ATOM 2512 O O . PHE A 1 331 ? -11.100 16.007 -8.421 1.00 91.00 331 PHE A O 1
ATOM 2519 N N . PRO A 1 332 ? -11.184 18.245 -8.336 1.00 89.75 332 PRO A N 1
ATOM 2520 C CA . PRO A 1 332 ? -12.641 18.275 -8.269 1.00 89.75 332 PRO A CA 1
ATOM 2521 C C . PRO A 1 332 ? -13.283 17.545 -9.458 1.00 89.75 332 PRO A C 1
ATOM 2523 O O . PRO A 1 332 ? -13.007 17.869 -10.611 1.00 89.75 332 PRO A O 1
ATOM 2526 N N . GLY A 1 333 ? -14.143 16.565 -9.174 1.00 84.94 333 GLY A N 1
ATOM 2527 C CA . GLY A 1 333 ? -14.850 15.783 -10.195 1.00 84.94 333 GLY A CA 1
ATOM 2528 C C . GLY A 1 333 ? -14.024 14.684 -10.874 1.00 84.94 333 GLY A C 1
ATOM 2529 O O . GLY A 1 333 ? -14.537 14.037 -11.782 1.00 84.94 333 GLY A O 1
ATOM 2530 N N . ILE A 1 334 ? -12.781 14.453 -10.441 1.00 86.19 334 ILE A N 1
ATOM 2531 C CA . ILE A 1 334 ? -11.914 13.378 -10.937 1.00 86.19 334 ILE A CA 1
ATOM 2532 C C . ILE A 1 334 ? -11.494 12.519 -9.743 1.00 86.19 334 ILE A C 1
ATOM 2534 O O . ILE A 1 334 ? -11.219 13.045 -8.664 1.00 86.19 334 ILE A O 1
ATOM 2538 N N . ALA A 1 335 ? -11.440 11.201 -9.939 1.00 87.00 335 ALA A N 1
ATOM 2539 C CA . ALA A 1 335 ? -10.846 10.289 -8.967 1.00 87.00 335 ALA A CA 1
ATOM 2540 C C . ALA A 1 335 ? -9.386 10.676 -8.652 1.00 87.00 335 ALA A C 1
ATOM 2542 O O . ALA A 1 335 ? -8.768 11.488 -9.346 1.00 87.00 335 ALA A O 1
ATOM 2543 N N . SER A 1 336 ? -8.809 10.076 -7.612 1.00 96.56 336 SER A N 1
ATOM 2544 C CA . SER A 1 336 ? -7.374 10.236 -7.357 1.00 96.56 336 SER A CA 1
ATOM 2545 C C . SER A 1 336 ? -6.580 9.695 -8.537 1.00 96.56 336 SER A C 1
ATOM 2547 O O . SER A 1 336 ? -6.798 8.562 -8.941 1.00 96.56 336 SER A O 1
ATOM 2549 N N . VAL A 1 337 ? -5.673 10.485 -9.100 1.00 97.69 337 VAL A N 1
ATOM 2550 C CA . VAL A 1 337 ? -4.903 10.140 -10.297 1.00 97.69 337 VAL A CA 1
ATOM 2551 C C . VAL A 1 337 ? -3.412 10.144 -10.012 1.00 97.69 337 VAL A C 1
ATOM 2553 O O . VAL A 1 337 ? -2.899 10.993 -9.274 1.00 97.69 337 VAL A O 1
ATOM 2556 N N . VAL A 1 338 ? -2.690 9.238 -10.667 1.00 98.31 338 VAL A N 1
ATOM 2557 C CA . VAL A 1 338 ? -1.234 9.346 -10.774 1.00 98.31 338 VAL A CA 1
ATOM 2558 C C . VAL A 1 338 ? -0.895 10.543 -11.661 1.00 98.31 338 VAL A C 1
ATOM 2560 O O . VAL A 1 338 ? -1.319 10.633 -12.813 1.00 98.31 338 VAL A O 1
ATOM 2563 N N . TRP A 1 339 ? -0.117 11.479 -11.128 1.00 97.44 339 TRP A N 1
ATOM 2564 C CA . TRP A 1 339 ? 0.167 12.779 -11.737 1.00 97.44 339 TRP A CA 1
ATOM 2565 C C . TRP A 1 339 ? 1.678 13.023 -11.915 1.00 97.44 339 TRP A C 1
ATOM 2567 O O . TRP A 1 339 ? 2.209 14.119 -11.716 1.00 97.44 339 TRP A O 1
ATOM 2577 N N . GLY A 1 340 ? 2.385 11.965 -12.314 1.00 96.12 340 GLY A N 1
ATOM 2578 C CA . GLY A 1 340 ? 3.798 11.965 -12.684 1.00 96.12 340 GLY A CA 1
ATOM 2579 C C . GLY A 1 340 ? 4.199 10.625 -13.302 1.00 96.12 340 GLY A C 1
ATOM 2580 O O . GLY A 1 340 ? 3.704 9.582 -12.884 1.00 96.12 340 GLY A O 1
ATOM 2581 N N . ALA A 1 341 ? 5.079 10.658 -14.305 1.00 97.19 341 ALA A N 1
ATOM 2582 C CA . ALA A 1 341 ? 5.589 9.466 -14.990 1.00 97.19 341 ALA A CA 1
ATOM 2583 C C . ALA A 1 341 ? 7.119 9.503 -15.156 1.00 97.19 341 ALA A C 1
ATOM 2585 O O . ALA A 1 341 ? 7.649 9.115 -16.200 1.00 97.19 341 ALA A O 1
ATOM 2586 N N . ARG A 1 342 ? 7.838 10.028 -14.158 1.00 97.94 342 ARG A N 1
ATOM 2587 C CA . ARG A 1 342 ? 9.305 10.060 -14.143 1.00 97.94 342 ARG A CA 1
ATOM 2588 C C . ARG A 1 342 ? 9.892 8.842 -13.433 1.00 97.94 342 ARG A C 1
ATOM 2590 O O . ARG A 1 342 ? 9.334 8.361 -12.449 1.00 97.94 342 ARG A O 1
ATOM 2597 N N . THR A 1 343 ? 11.022 8.360 -13.934 1.00 98.38 343 THR A N 1
ATOM 2598 C CA . THR A 1 343 ? 11.873 7.423 -13.186 1.00 98.38 343 THR A CA 1
ATOM 2599 C C . THR A 1 343 ? 12.622 8.182 -12.082 1.00 98.38 343 THR A C 1
ATOM 2601 O O . THR A 1 343 ? 12.563 9.415 -12.014 1.00 98.38 343 THR A O 1
ATOM 2604 N N . LEU A 1 344 ? 13.371 7.474 -11.236 1.00 97.94 344 LEU A N 1
ATOM 2605 C CA . LEU A 1 344 ? 14.292 8.114 -10.290 1.00 97.94 344 LEU A CA 1
ATOM 2606 C C . LEU A 1 344 ? 15.495 8.776 -10.989 1.00 97.94 344 LEU A C 1
ATOM 2608 O O . LEU A 1 344 ? 16.214 9.543 -10.356 1.00 97.94 344 LEU A O 1
ATOM 2612 N N . ASP A 1 345 ? 15.709 8.535 -12.284 1.00 96.56 345 ASP A N 1
ATOM 2613 C CA . ASP A 1 345 ? 16.693 9.234 -13.119 1.00 96.56 345 ASP A CA 1
ATOM 2614 C C . ASP A 1 345 ? 16.040 10.400 -13.894 1.00 96.56 345 ASP A C 1
ATOM 2616 O O . ASP A 1 345 ? 16.121 10.534 -15.118 1.00 96.56 345 ASP A O 1
ATOM 2620 N N . GLY A 1 346 ? 15.318 11.254 -13.168 1.00 92.06 346 GLY A N 1
ATOM 2621 C CA . GLY A 1 346 ? 14.419 12.272 -13.719 1.00 92.06 346 GLY A CA 1
ATOM 2622 C C . GLY A 1 346 ? 15.101 13.430 -14.459 1.00 92.06 346 GLY A C 1
ATOM 2623 O O . GLY A 1 346 ? 14.434 14.133 -15.223 1.00 92.06 346 GLY A O 1
ATOM 2624 N N . ASN A 1 347 ? 16.412 13.623 -14.289 1.00 91.31 347 ASN A N 1
ATOM 2625 C CA . ASN A 1 347 ? 17.182 14.631 -15.033 1.00 91.31 347 ASN A CA 1
ATOM 2626 C C . ASN A 1 347 ? 17.878 14.066 -16.278 1.00 91.31 347 ASN A C 1
ATOM 2628 O O . ASN A 1 347 ? 18.344 14.850 -17.107 1.00 91.31 347 ASN A O 1
ATOM 2632 N N . SER A 1 348 ? 17.898 12.742 -16.460 1.00 94.50 348 SER A N 1
ATOM 2633 C CA . SER A 1 348 ? 18.436 12.117 -17.668 1.00 94.50 348 SER A CA 1
ATOM 2634 C C . SER A 1 348 ? 17.733 12.625 -18.926 1.00 94.50 348 SER A C 1
ATOM 2636 O O . SER A 1 348 ? 16.565 13.021 -18.892 1.00 94.50 348 SER A O 1
ATOM 2638 N N . ASN A 1 349 ? 18.453 12.660 -20.045 1.00 93.88 349 ASN A N 1
ATOM 2639 C CA . ASN A 1 349 ? 17.854 12.957 -21.347 1.00 93.88 349 ASN A CA 1
ATOM 2640 C C . ASN A 1 349 ? 17.211 11.712 -21.964 1.00 93.88 349 ASN A C 1
ATOM 2642 O O . ASN A 1 349 ? 16.195 11.837 -22.642 1.00 93.88 349 ASN A O 1
ATOM 2646 N N . ASP A 1 350 ? 17.750 10.532 -21.661 1.00 94.31 350 ASP A N 1
ATOM 2647 C CA . ASP A 1 350 ? 17.320 9.269 -22.263 1.00 94.31 350 ASP A CA 1
ATOM 2648 C C . ASP A 1 350 ? 16.285 8.557 -21.385 1.00 94.31 350 ASP A C 1
ATOM 2650 O O . ASP A 1 350 ? 15.304 7.999 -21.872 1.00 94.31 350 ASP A O 1
ATOM 2654 N N . TRP A 1 351 ? 16.469 8.617 -20.064 1.00 95.75 351 TRP A N 1
ATOM 2655 C CA . TRP A 1 351 ? 15.791 7.720 -19.124 1.00 95.75 351 TRP A CA 1
ATOM 2656 C C . TRP A 1 351 ? 14.848 8.405 -18.149 1.00 95.75 351 TRP A C 1
ATOM 2658 O O . TRP A 1 351 ? 14.394 7.800 -17.179 1.00 95.75 351 TRP A O 1
ATOM 2668 N N . ARG A 1 352 ? 14.502 9.657 -18.450 1.00 96.69 352 ARG A N 1
ATOM 2669 C CA . ARG A 1 352 ? 13.623 10.502 -17.639 1.00 96.69 352 ARG A CA 1
ATOM 2670 C C . ARG A 1 352 ? 12.272 9.873 -17.333 1.00 96.69 352 ARG A C 1
ATOM 2672 O O . ARG A 1 352 ? 11.726 10.106 -16.260 1.00 96.69 352 ARG A O 1
ATOM 2679 N N . TYR A 1 353 ? 11.696 9.158 -18.297 1.00 98.19 353 TYR A N 1
ATOM 2680 C CA . TYR A 1 353 ? 10.289 8.778 -18.275 1.00 98.19 353 TYR A CA 1
ATOM 2681 C C . TYR A 1 353 ? 10.080 7.270 -18.179 1.00 98.19 353 TYR A C 1
ATOM 2683 O O . TYR A 1 353 ? 10.749 6.484 -18.852 1.00 98.19 353 TYR A O 1
ATOM 2691 N N . ILE A 1 354 ? 9.085 6.890 -17.381 1.00 98.50 354 ILE A N 1
ATOM 2692 C CA . ILE A 1 354 ? 8.725 5.503 -17.072 1.00 98.50 354 ILE A CA 1
ATOM 2693 C C . ILE A 1 354 ? 8.384 4.737 -18.346 1.00 98.50 354 ILE A C 1
ATOM 2695 O O . ILE A 1 354 ? 8.956 3.681 -18.600 1.00 98.50 354 ILE A O 1
ATOM 2699 N N . GLN A 1 355 ? 7.501 5.284 -19.183 1.00 98.00 355 GLN A N 1
ATOM 2700 C CA . GLN A 1 355 ? 7.078 4.621 -20.414 1.00 98.00 355 GLN A CA 1
ATOM 2701 C C . GLN A 1 355 ? 8.233 4.428 -21.403 1.00 98.00 355 GLN A C 1
ATOM 2703 O O . GLN A 1 355 ? 8.254 3.440 -22.128 1.00 98.00 355 GLN A O 1
ATOM 2708 N N . VAL A 1 356 ? 9.234 5.318 -21.401 1.00 98.19 356 VAL A N 1
ATOM 2709 C CA . VAL A 1 356 ? 10.427 5.167 -22.250 1.00 98.19 356 VAL A CA 1
ATOM 2710 C C . VAL A 1 356 ? 11.266 3.990 -21.764 1.00 98.19 356 VAL A C 1
ATOM 2712 O O . VAL A 1 356 ? 11.540 3.081 -22.546 1.00 98.19 356 VAL A O 1
ATOM 2715 N N . ARG A 1 357 ? 11.609 3.950 -20.467 1.00 98.12 357 ARG A N 1
ATOM 2716 C CA . ARG A 1 357 ? 12.357 2.822 -19.891 1.00 98.12 357 ARG A CA 1
ATOM 2717 C C . ARG A 1 357 ? 11.635 1.497 -20.122 1.00 98.12 357 ARG A C 1
ATOM 2719 O O . ARG A 1 357 ? 12.250 0.544 -20.593 1.00 98.12 357 ARG A O 1
ATOM 2726 N N . ARG A 1 358 ? 10.346 1.432 -19.786 1.00 98.19 358 ARG A N 1
ATOM 2727 C CA . ARG A 1 358 ? 9.565 0.191 -19.862 1.00 98.19 358 ARG A CA 1
ATOM 2728 C C . ARG A 1 358 ? 9.366 -0.280 -21.303 1.00 98.19 358 ARG A C 1
ATOM 2730 O O . ARG A 1 358 ? 9.393 -1.481 -21.543 1.00 98.19 358 ARG A O 1
ATOM 2737 N N . THR A 1 359 ? 9.250 0.637 -22.267 1.00 98.12 359 THR A N 1
ATOM 2738 C CA . THR A 1 359 ? 9.220 0.277 -23.696 1.00 98.12 359 THR A CA 1
ATOM 2739 C C . THR A 1 359 ? 10.527 -0.362 -24.143 1.00 98.12 359 THR A C 1
ATOM 2741 O O . THR A 1 359 ? 10.499 -1.359 -24.858 1.00 98.12 359 THR A O 1
ATOM 2744 N N . LEU A 1 360 ? 11.670 0.177 -23.713 1.00 97.75 360 LEU A N 1
ATOM 2745 C CA . LEU A 1 360 ? 12.974 -0.394 -24.052 1.00 97.75 360 LEU A CA 1
ATOM 2746 C C . LEU A 1 360 ? 13.152 -1.788 -23.446 1.00 97.75 360 LEU A C 1
ATOM 2748 O O . LEU A 1 360 ? 13.490 -2.706 -24.185 1.00 97.75 360 LEU A O 1
ATOM 2752 N N . ILE A 1 361 ? 12.802 -1.970 -22.167 1.00 97.50 361 ILE A N 1
ATOM 2753 C CA . ILE A 1 361 ? 12.777 -3.298 -21.528 1.00 97.50 361 ILE A CA 1
ATOM 2754 C C . ILE A 1 361 ? 11.907 -4.262 -22.346 1.00 97.50 361 ILE A C 1
ATOM 2756 O O . ILE A 1 361 ? 12.338 -5.358 -22.691 1.00 97.50 361 ILE A O 1
ATOM 2760 N N . TYR A 1 362 ? 10.694 -3.846 -22.719 1.00 97.06 362 TYR A N 1
ATOM 2761 C CA . TYR A 1 362 ? 9.783 -4.680 -23.501 1.00 97.06 362 TYR A CA 1
ATOM 2762 C C . TYR A 1 362 ? 10.367 -5.090 -24.862 1.00 97.06 362 TYR A C 1
ATOM 2764 O O . TYR A 1 362 ? 10.261 -6.257 -25.248 1.00 97.06 362 TYR A O 1
ATOM 2772 N N . ILE A 1 363 ? 11.008 -4.162 -25.581 1.00 97.81 363 ILE A N 1
ATOM 2773 C CA . ILE A 1 363 ? 11.672 -4.443 -26.863 1.00 97.81 363 ILE A CA 1
ATOM 2774 C C . ILE A 1 363 ? 12.831 -5.424 -26.663 1.00 97.81 363 ILE A C 1
ATOM 2776 O O . ILE A 1 363 ? 12.916 -6.417 -27.385 1.00 97.81 363 ILE A O 1
ATOM 2780 N N . GLU A 1 364 ? 13.697 -5.175 -25.681 1.00 96.50 364 GLU A N 1
ATOM 2781 C CA . GLU A 1 364 ? 14.861 -6.015 -25.382 1.00 96.50 364 GLU A CA 1
ATOM 2782 C C . GLU A 1 364 ? 14.445 -7.450 -25.044 1.00 96.50 364 GLU A C 1
ATOM 2784 O O . GLU A 1 364 ? 14.958 -8.396 -25.647 1.00 96.50 364 GLU A O 1
ATOM 2789 N N . GLN A 1 365 ? 13.460 -7.622 -24.157 1.00 95.94 365 GLN A N 1
ATOM 2790 C CA . GLN A 1 365 ? 12.959 -8.949 -23.790 1.00 95.94 365 GLN A CA 1
ATOM 2791 C C . GLN A 1 365 ? 12.244 -9.638 -24.961 1.00 95.94 365 GLN A C 1
ATOM 2793 O O . GLN A 1 365 ? 12.424 -10.837 -25.175 1.00 95.94 365 GLN A O 1
ATOM 2798 N N . SER A 1 366 ? 11.491 -8.894 -25.778 1.00 96.19 366 SER A N 1
ATOM 2799 C CA . SER A 1 366 ? 10.826 -9.454 -26.965 1.00 96.19 366 SER A CA 1
ATOM 2800 C C . SER A 1 366 ? 11.832 -9.970 -27.996 1.00 96.19 366 SER A C 1
ATOM 2802 O O . SER A 1 366 ? 11.672 -11.075 -28.515 1.00 96.19 366 SER A O 1
ATOM 2804 N N . ILE A 1 367 ? 12.896 -9.205 -28.264 1.00 97.00 367 ILE A N 1
ATOM 2805 C CA . ILE A 1 367 ? 13.976 -9.614 -29.173 1.00 97.00 367 ILE A CA 1
ATOM 2806 C C . ILE A 1 367 ? 14.731 -10.814 -28.593 1.00 97.00 367 ILE A C 1
ATOM 2808 O O . ILE A 1 367 ? 14.951 -11.791 -29.306 1.00 97.00 367 ILE A O 1
ATOM 2812 N N . LYS A 1 368 ? 15.086 -10.782 -27.303 1.00 94.62 368 LYS A N 1
ATOM 2813 C CA . LYS A 1 368 ? 15.765 -11.895 -26.622 1.00 94.62 368 LYS A CA 1
ATOM 2814 C C . LYS A 1 368 ? 14.966 -13.195 -26.743 1.00 94.62 368 LYS A C 1
ATOM 2816 O O . LYS A 1 368 ? 15.531 -14.220 -27.118 1.00 94.62 368 LYS A O 1
ATOM 2821 N N . ASN A 1 369 ? 13.656 -13.135 -26.508 1.00 94.25 369 ASN A N 1
ATOM 2822 C CA . ASN A 1 369 ? 12.762 -14.285 -26.641 1.00 94.25 369 ASN A CA 1
ATOM 2823 C C . ASN A 1 369 ? 12.664 -14.778 -28.093 1.00 94.25 369 ASN A C 1
ATOM 2825 O O . ASN A 1 369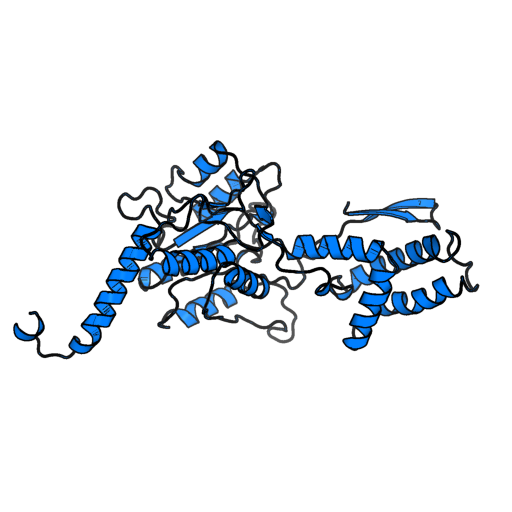 ? 12.725 -15.981 -28.334 1.00 94.25 369 ASN A O 1
ATOM 2829 N N . ALA A 1 370 ? 12.573 -13.871 -29.071 1.00 96.19 370 ALA A N 1
ATOM 2830 C CA . ALA A 1 370 ? 12.514 -14.234 -30.488 1.00 96.19 370 ALA A CA 1
ATOM 2831 C C . ALA A 1 370 ? 13.819 -14.870 -31.004 1.00 96.19 370 ALA A C 1
ATOM 2833 O O . ALA A 1 370 ? 13.780 -15.745 -31.869 1.00 96.19 370 ALA A O 1
ATOM 2834 N N . LEU A 1 371 ? 14.970 -14.450 -30.470 1.00 95.56 371 LEU A N 1
ATOM 2835 C CA . LEU A 1 371 ? 16.287 -14.965 -30.852 1.00 95.56 371 LEU A CA 1
ATOM 2836 C C . LEU A 1 371 ? 16.683 -16.252 -30.108 1.00 95.56 371 LEU A C 1
ATOM 2838 O O . LEU A 1 371 ? 17.642 -16.915 -30.506 1.00 95.56 371 LEU A O 1
ATOM 2842 N N . GLN A 1 372 ? 15.947 -16.642 -29.062 1.00 93.81 372 GLN A N 1
ATOM 2843 C CA . GLN A 1 372 ? 16.264 -17.796 -28.214 1.00 93.81 372 GLN A CA 1
ATOM 2844 C C . GLN A 1 372 ? 16.437 -19.126 -28.985 1.00 93.81 372 GLN A C 1
ATOM 2846 O O . GLN A 1 372 ? 17.401 -19.841 -28.696 1.00 93.81 372 GLN A O 1
ATOM 2851 N N . PRO A 1 373 ? 15.631 -19.451 -30.018 1.00 94.94 373 PRO A N 1
ATOM 2852 C CA . PRO A 1 373 ? 15.828 -20.668 -30.814 1.00 94.94 373 PRO A CA 1
ATOM 2853 C C . PRO A 1 373 ? 17.154 -20.725 -31.593 1.00 94.94 373 PRO A C 1
ATOM 2855 O O . PRO A 1 373 ? 17.582 -21.806 -31.996 1.00 94.94 373 PRO A O 1
ATOM 2858 N N . PHE A 1 374 ? 17.817 -19.584 -31.812 1.00 94.25 374 PHE A N 1
ATOM 2859 C CA . PHE A 1 374 ? 19.020 -19.481 -32.646 1.00 94.25 374 PHE A CA 1
ATOM 2860 C C . PHE A 1 374 ? 20.334 -19.534 -31.855 1.00 94.25 374 PHE A C 1
ATOM 2862 O O . PHE A 1 374 ? 21.403 -19.556 -32.461 1.0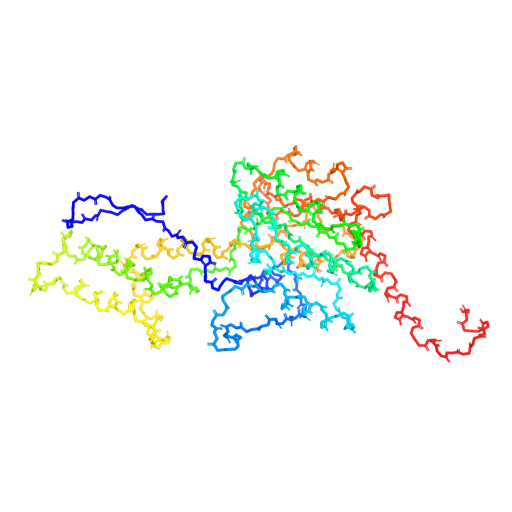0 94.25 374 PHE A O 1
ATOM 2869 N N . VAL A 1 375 ? 20.287 -19.609 -30.519 1.00 91.62 375 VAL A N 1
ATOM 2870 C CA . VAL A 1 375 ? 21.470 -19.537 -29.631 1.00 91.62 375 VAL A CA 1
ATOM 2871 C C . VAL A 1 375 ? 22.524 -20.620 -29.921 1.00 91.62 375 VAL A C 1
ATOM 2873 O O . VAL A 1 375 ? 23.711 -20.398 -29.700 1.00 91.62 375 VAL A O 1
ATOM 2876 N N . PHE A 1 376 ? 22.118 -21.762 -30.481 1.00 93.38 376 PHE A N 1
ATOM 2877 C CA . PHE A 1 376 ? 23.019 -22.851 -30.888 1.00 93.38 376 PHE A CA 1
ATOM 2878 C C . PHE A 1 376 ? 22.953 -23.177 -32.386 1.00 93.38 376 PHE A C 1
ATOM 2880 O O . PHE A 1 376 ? 23.430 -24.229 -32.819 1.00 93.38 376 PHE A O 1
ATOM 2887 N N . ALA A 1 377 ? 22.364 -22.290 -33.191 1.00 93.44 377 ALA A N 1
ATOM 2888 C CA . ALA A 1 377 ? 22.411 -22.415 -34.641 1.00 93.44 377 ALA A CA 1
ATOM 2889 C C . ALA A 1 377 ? 23.843 -22.187 -35.158 1.00 93.44 377 ALA A C 1
ATOM 2891 O O . ALA A 1 377 ? 24.672 -21.537 -34.517 1.00 93.44 377 ALA A O 1
ATOM 2892 N N . ALA A 1 378 ? 24.152 -22.722 -36.342 1.00 94.81 378 ALA A N 1
ATOM 2893 C CA . ALA A 1 378 ? 25.460 -22.520 -36.958 1.00 94.81 378 ALA A CA 1
ATOM 2894 C C . ALA A 1 378 ? 25.722 -21.022 -37.183 1.00 94.81 378 ALA A C 1
ATOM 2896 O O . ALA A 1 378 ? 24.885 -20.324 -37.757 1.00 94.81 378 ALA A O 1
ATOM 2897 N N . ASN A 1 379 ? 26.894 -20.528 -36.777 1.00 94.38 379 ASN A N 1
ATOM 2898 C CA . ASN A 1 379 ? 27.262 -19.124 -36.952 1.00 94.38 379 ASN A CA 1
ATOM 2899 C C . ASN A 1 379 ? 27.622 -18.840 -38.424 1.00 94.38 379 ASN A C 1
ATOM 2901 O O . ASN A 1 379 ? 28.783 -18.938 -38.821 1.00 94.38 379 ASN A O 1
ATOM 2905 N N . SER A 1 380 ? 26.608 -18.572 -39.249 1.00 96.25 380 SER A N 1
ATOM 2906 C CA . SER A 1 380 ? 26.724 -18.408 -40.701 1.00 96.25 380 SER A CA 1
ATOM 2907 C C . SER A 1 380 ? 25.804 -17.303 -41.216 1.00 96.25 380 SER A C 1
ATOM 2909 O O . SER A 1 380 ? 24.836 -16.939 -40.549 1.00 96.25 380 SER A O 1
ATOM 2911 N N . SER A 1 381 ? 26.054 -16.817 -42.436 1.00 94.31 381 SER A N 1
ATOM 2912 C CA . SER A 1 381 ? 25.230 -15.778 -43.070 1.00 94.31 381 SER A CA 1
ATOM 2913 C C . SER A 1 381 ? 23.750 -16.150 -43.180 1.00 94.31 381 SER A C 1
ATOM 2915 O O . SER A 1 381 ? 22.906 -15.261 -43.146 1.00 94.31 381 SER A O 1
ATOM 2917 N N . ALA A 1 382 ? 23.433 -17.445 -43.272 1.00 93.62 382 ALA A N 1
ATOM 2918 C CA . ALA A 1 382 ? 22.061 -17.944 -43.308 1.00 93.62 382 ALA A CA 1
ATOM 2919 C C . ALA A 1 382 ? 21.322 -17.810 -41.965 1.00 93.62 382 ALA A C 1
ATOM 2921 O O . ALA A 1 382 ? 20.102 -17.778 -41.963 1.00 93.62 382 ALA A O 1
ATOM 2922 N N . THR A 1 383 ? 22.042 -17.744 -40.841 1.00 92.00 383 THR A N 1
ATOM 2923 C CA . THR A 1 383 ? 21.465 -17.539 -39.499 1.00 92.00 383 THR A CA 1
ATOM 2924 C C . THR A 1 383 ? 21.318 -16.051 -39.174 1.00 92.00 383 THR A C 1
ATOM 2926 O O . THR A 1 383 ? 20.472 -15.679 -38.371 1.00 92.00 383 THR A O 1
ATOM 2929 N N . TRP A 1 384 ? 22.167 -15.197 -39.758 1.00 92.31 384 TRP A N 1
ATOM 2930 C CA . TRP A 1 384 ? 22.127 -13.744 -39.540 1.00 92.31 384 TRP A CA 1
ATOM 2931 C C . TRP A 1 384 ? 21.094 -13.017 -40.410 1.00 92.31 384 TRP A C 1
ATOM 2933 O O . TRP A 1 384 ? 20.670 -11.926 -40.035 1.00 92.31 384 TRP A O 1
ATOM 2943 N N . SER A 1 385 ? 20.782 -13.576 -41.587 1.00 88.88 385 SER A N 1
ATOM 2944 C CA . SER A 1 385 ? 19.789 -13.047 -42.540 1.00 88.88 385 SER A CA 1
ATOM 2945 C C . SER A 1 385 ? 18.399 -13.538 -42.176 1.00 88.88 385 SER A C 1
ATOM 2947 O O . SER A 1 385 ? 17.453 -12.733 -42.317 1.00 88.88 385 SER A O 1
#

Secondary structure (DSSP, 8-state):
--EEEEETTTTEEEEE-----TTS----HHHHHHHHHHTT---------S-SS-BTTB---S--HHHHHHHHHHTTT-S--SEEE-GGGGGSPPS-TTT-TT--HHHHHHHHHHHHHHHHHSS-EEEEEPTTGGG--TT-TTHHHHHHHHHHHT-SSSGGGEEEEES-EEESSS-GGG--GGGS-HHHHHHHHHHHHHHHHHHHSTTSPPPTT----HHHHHHHHHHHHTT-SS--HHHHHHHHHHHHHH-HHHHHHHHHHHHHHTEE-THHHHHHHHHHHHHHH-TTS-S-STT-BPTTEEEESS---HHHHHHHHS-TTS--EEEEEEETTEEEEE---B-S-TT-SSS-BHHHHHHHHHHHHHHHHHHGGGTTS-SSHHHH-

Foldseek 3Di:
DLDWDQDPVVRDIDDDDDDDDLQAADDQVVLLQLLLVLLAHDDDDDQDFDDCDDDPRDRDHADDLVSLVVSVVVCLPPPDEAEDEDQRLLSADAPCCPPQVLDRLSSLVSLLSNLQSLQVVLQHAYEAEQHCLVVQAQVRPCVVVSLVRRLVRNDDGNQLRYAYADDWFQFQSDDLLNFFLVLDDLVVLVVVLVRLLQQLCCPPAVNDDDDVPDDGDPSSVVLNVLSVCSNPDDDDPVSRSVSRVVSVVRRVVRVSVSVSVSRVSSGGTCRSQLNSLCNVCCVPPRLLDQCFDQVNARGRTPFGSYADDPVRQCCQADPPSQQHHWYFHDDVPGHTTTHHFAGRNCVDPQRGGRSSSRVVSVVVVVVCVVCVVCPPPPPDPVSVD

pLDDT: mean 91.36, std 9.28, range [43.53, 98.75]

Radius of gyration: 25.42 Å; chains: 1; bounding box: 60×47×87 Å

Sequence (385 aa):
PDLNIYDPAAQVNRYYAVVEDRSAWKFNLYKGIRLFFENGGTECFVVSVGDYTTREGELQAGVSGESLEGGLDAIADFDGPTLVLLPDALLLPNDDPEGDPWQSSQFVSLTQKTLRQCADRGDRFAILDIYGSSLVPSTNENMGSVFEAFRQGIGNEGLSYGAAYFPLLETTVVSLSEIGYLSFTPESRGILKELLTWQNAALNNGGTLPPEGEQGSAKYEMLQVEIAKVVENDLPPEEVAQVNQTLTGTLPILQQLLQAVVKRENILPPSSAVAGLYVRVDSSSGVWTAPAGMNAGLESVIRPTILLNDSEQGEMNVPAGGRAINAIRTFPGIASVVWGARTLDGNSNDWRYIQVRRTLIYIEQSIKNALQPFVFAANSSATWS